Protein AF-A0AAP0D0X0-F1 (afdb_monomer_lite)

Sequence (583 aa):
MQNHDEIPVEPETESTAFNIDYEADDEWSNYKDSDVMQQQSAIFEQNAAKFPFVGDKESLSSLEAEYESGSPILLEKIKVYYNILCFMLILFFIEYCYSAFTSMQVLSEEYGAIRRTRGDGNCFFRSFMFSYLEHILQSQDQAEVERVKTNVEKCRKTLQDLGYADFTFEDFFSLFLEQLESVLQGNDASISHDELIIRSRDQSVSDYVVMFFRFVTSGEIRKRSEFFEPFILGLSNTTVEQFCKTSVEPMGEESDHVHITALCDALGVPIRVVYLDRSSCDKEGRVSVNHHDFVPTPSDGASAGTSETGSEPDPFIVLLYRPGHYDILYKKELPETTKSRRELAFIHHQRPAAKMVERFFSINSPNPHHDPIILLSGPPSSGKTSLLFQFAFNSVISHGGKSVVFICSRRKLDPKPPFLSKGVDPTSDVFDRIQMKYVEDEEGINKFFAAFHMHDTFPALVVIDDLGEFFDERNCQQRYHSPRGRELAMVRTLALCRNAINHANETGPCMLLLSDTHHGDTLRFLHIYKRWVNSIYTIKGDGIGSYILRCNSLETARTKAARYSVSLQYLVLEETYENEEQR

Organism: NCBI:txid3103831

Structure (mmCIF, N/CA/C/O backbone):
data_AF-A0AAP0D0X0-F1
#
_entry.id   AF-A0AAP0D0X0-F1
#
loop_
_atom_site.group_PDB
_atom_site.id
_atom_site.type_symbol
_atom_site.label_atom_id
_atom_site.label_alt_id
_atom_site.label_comp_id
_atom_site.label_asym_id
_atom_site.label_entity_id
_atom_site.label_seq_id
_atom_site.pdbx_PDB_ins_code
_atom_site.Cartn_x
_atom_site.Cartn_y
_atom_site.Cartn_z
_atom_site.occupancy
_atom_site.B_iso_or_equiv
_atom_site.auth_seq_id
_atom_site.auth_comp_id
_atom_site.auth_asym_id
_atom_site.auth_atom_id
_atom_site.pdbx_PDB_model_num
ATOM 1 N N . MET A 1 1 ? -39.452 -13.773 -70.632 1.00 33.69 1 MET A N 1
ATOM 2 C CA . MET A 1 1 ? -38.605 -14.633 -71.490 1.00 33.69 1 MET A CA 1
ATOM 3 C C . MET A 1 1 ? -37.171 -14.243 -71.181 1.00 33.69 1 MET A C 1
ATOM 5 O O . MET A 1 1 ? -36.861 -13.093 -71.431 1.00 33.69 1 MET A O 1
ATOM 9 N N . GLN A 1 2 ? -36.282 -15.013 -70.563 1.00 34.78 2 GLN A N 1
ATOM 10 C CA . GLN A 1 2 ? -36.169 -16.408 -70.101 1.00 34.78 2 GLN A CA 1
ATOM 11 C C . GLN A 1 2 ? -35.345 -16.318 -68.785 1.00 34.78 2 GLN A C 1
ATOM 13 O O . GLN A 1 2 ? -34.441 -15.492 -68.727 1.00 34.78 2 GLN A O 1
ATOM 18 N N . ASN A 1 3 ? -35.806 -16.862 -67.650 1.00 31.33 3 ASN A N 1
ATOM 19 C CA . ASN A 1 3 ? -35.587 -18.231 -67.127 1.00 31.33 3 ASN A CA 1
ATOM 20 C C . ASN A 1 3 ? -34.104 -18.507 -66.793 1.00 31.33 3 ASN A C 1
ATOM 22 O O . ASN A 1 3 ? -33.294 -18.545 -67.710 1.00 31.33 3 ASN A O 1
ATOM 26 N N . HIS A 1 4 ? -33.743 -18.530 -65.497 1.00 33.88 4 HIS A N 1
ATOM 27 C CA . HIS A 1 4 ? -33.559 -19.717 -64.610 1.00 33.88 4 HIS A CA 1
ATOM 28 C C . HIS A 1 4 ? -32.038 -20.024 -64.487 1.00 33.88 4 HIS A C 1
ATOM 30 O O . HIS A 1 4 ? -31.339 -19.895 -65.482 1.00 33.88 4 HIS A O 1
ATOM 36 N N . ASP A 1 5 ? -31.406 -20.239 -63.323 1.00 34.31 5 ASP A N 1
ATOM 37 C CA . ASP A 1 5 ? -31.710 -21.229 -62.279 1.00 34.31 5 ASP A CA 1
ATOM 38 C C . ASP A 1 5 ? -31.168 -20.905 -60.857 1.00 34.31 5 ASP A C 1
ATOM 40 O O . ASP A 1 5 ? -30.302 -20.058 -60.645 1.00 34.31 5 ASP A O 1
ATOM 44 N N . GLU A 1 6 ? -31.753 -21.662 -59.927 1.00 31.80 6 GLU A N 1
ATOM 45 C CA . GLU A 1 6 ? -31.791 -21.757 -58.455 1.00 31.80 6 GLU A CA 1
ATOM 46 C C . GLU A 1 6 ? -30.521 -22.316 -57.728 1.00 31.80 6 GLU A C 1
ATOM 48 O O . GLU A 1 6 ? -29.835 -23.155 -58.299 1.00 31.80 6 GLU A O 1
ATOM 53 N N . ILE A 1 7 ? -30.089 -21.788 -56.549 1.00 32.28 7 ILE A N 1
ATOM 54 C CA . ILE A 1 7 ? -30.293 -22.207 -55.104 1.00 32.28 7 ILE A CA 1
ATOM 55 C C . ILE A 1 7 ? -29.122 -23.113 -54.559 1.00 32.28 7 ILE A C 1
ATOM 57 O O . ILE A 1 7 ? -28.516 -23.791 -55.384 1.00 32.28 7 ILE A O 1
ATOM 61 N N . PRO A 1 8 ? -28.809 -23.310 -53.237 1.00 43.31 8 PRO A N 1
ATOM 62 C CA . PRO A 1 8 ? -28.651 -22.466 -52.012 1.00 43.31 8 PRO A CA 1
ATOM 63 C C . PRO A 1 8 ? -27.276 -22.669 -51.291 1.00 43.31 8 PRO A C 1
ATOM 65 O O . PRO A 1 8 ? -26.649 -23.702 -51.483 1.00 43.31 8 PRO A O 1
ATOM 68 N N . VAL A 1 9 ? -26.891 -21.828 -50.312 1.00 29.50 9 VAL A N 1
ATOM 69 C CA . VAL A 1 9 ? -26.285 -22.309 -49.035 1.00 29.50 9 VAL A CA 1
ATOM 70 C C . VAL A 1 9 ? -26.685 -21.357 -47.892 1.00 29.50 9 VAL A C 1
ATOM 72 O O . VAL A 1 9 ? -26.603 -20.141 -48.038 1.00 29.50 9 VAL A O 1
ATOM 75 N N . GLU A 1 10 ? -27.170 -21.937 -46.795 1.00 29.12 10 GLU A N 1
ATOM 76 C CA . GLU A 1 10 ? -27.648 -21.312 -45.548 1.00 29.12 10 GLU A CA 1
ATOM 77 C C . GLU A 1 10 ? -26.490 -21.100 -44.523 1.00 29.12 10 GLU A C 1
ATOM 79 O O . GLU A 1 10 ? -25.342 -21.382 -44.860 1.00 29.12 10 GLU A O 1
ATOM 84 N N . PRO A 1 11 ? -26.718 -20.528 -43.321 1.00 41.69 11 PRO A N 1
ATOM 85 C CA . PRO A 1 11 ? -25.936 -19.426 -42.762 1.00 41.69 11 PRO A CA 1
ATOM 86 C C . PRO A 1 11 ? -24.808 -19.865 -41.812 1.00 41.69 11 PRO A C 1
ATOM 88 O O . PRO A 1 11 ? -24.912 -20.887 -41.140 1.00 41.69 11 PRO A O 1
ATOM 91 N N . GLU A 1 12 ? -23.793 -19.015 -41.644 1.00 30.00 12 GLU A N 1
ATOM 92 C CA . GLU A 1 12 ? -22.949 -19.040 -40.445 1.00 30.00 12 GLU A CA 1
ATOM 93 C C . GLU A 1 12 ? -23.101 -17.726 -39.677 1.00 30.00 12 GLU A C 1
ATOM 95 O O . GLU A 1 12 ? -22.837 -16.626 -40.166 1.00 30.00 12 GLU A O 1
ATOM 100 N N . THR A 1 13 ? -23.625 -17.881 -38.469 1.00 35.38 13 THR A N 1
ATOM 101 C CA . THR A 1 13 ? -23.787 -16.884 -37.422 1.00 35.38 13 THR A CA 1
ATOM 102 C C . THR A 1 13 ? -22.478 -16.631 -36.672 1.00 35.38 13 THR A C 1
ATOM 104 O O . THR A 1 13 ? -21.680 -17.541 -36.486 1.00 35.38 13 THR A O 1
ATOM 107 N N . GLU A 1 14 ? -22.386 -15.404 -36.145 1.00 31.16 14 GLU A N 1
ATOM 108 C CA . GLU A 1 14 ? -21.549 -14.924 -35.030 1.00 31.16 14 GLU A CA 1
ATOM 109 C C . GLU A 1 14 ? -20.107 -14.458 -35.308 1.00 31.16 14 GLU A C 1
ATOM 111 O O . GLU A 1 14 ? -19.138 -15.205 -35.300 1.00 31.16 14 GLU A O 1
ATOM 116 N N . SER A 1 15 ? -19.942 -13.132 -35.338 1.00 29.97 15 SER A N 1
ATOM 117 C CA . SER A 1 15 ? -19.404 -12.433 -34.158 1.00 29.97 15 SER A CA 1
ATOM 118 C C . SER A 1 15 ? -19.798 -10.949 -34.196 1.00 29.97 15 SER A C 1
ATOM 120 O O . SER A 1 15 ? -19.317 -10.165 -35.010 1.00 29.97 15 SER A O 1
ATOM 122 N N . THR A 1 16 ? -20.721 -10.545 -33.322 1.00 30.25 16 THR A N 1
ATOM 123 C CA . THR A 1 16 ? -21.027 -9.131 -33.071 1.00 30.25 16 THR A CA 1
ATOM 124 C C . THR A 1 16 ? -19.897 -8.521 -32.248 1.00 30.25 16 THR A C 1
ATOM 126 O O . THR A 1 16 ? -19.966 -8.458 -31.021 1.00 30.25 16 THR A O 1
ATOM 129 N N . ALA A 1 17 ? -18.842 -8.075 -32.924 1.00 29.89 17 ALA A N 1
ATOM 130 C CA . ALA A 1 17 ? -17.996 -7.025 -32.385 1.00 29.89 17 ALA A CA 1
ATOM 131 C C . ALA A 1 17 ? -18.841 -5.742 -32.341 1.00 29.89 17 ALA A C 1
ATOM 133 O O . ALA A 1 17 ? -19.269 -5.236 -33.379 1.00 29.89 17 ALA A O 1
ATOM 134 N N . PHE A 1 18 ? -19.129 -5.244 -31.137 1.00 29.91 18 PHE A N 1
ATOM 135 C CA . PHE A 1 18 ? -19.661 -3.897 -30.954 1.00 29.91 18 PHE A CA 1
ATOM 136 C C . PHE A 1 18 ? -18.585 -2.900 -31.405 1.00 29.91 18 PHE A C 1
ATOM 138 O O . PHE A 1 18 ? -17.700 -2.536 -30.634 1.00 29.91 18 PHE A O 1
ATOM 145 N N . ASN A 1 19 ? -18.651 -2.484 -32.670 1.00 30.23 19 ASN A N 1
ATOM 146 C CA . ASN A 1 19 ? -18.040 -1.242 -33.122 1.00 30.23 19 ASN A CA 1
ATOM 147 C C . ASN A 1 19 ? -18.837 -0.099 -32.493 1.00 30.23 19 ASN A C 1
ATOM 149 O O . ASN A 1 19 ? -19.972 0.159 -32.890 1.00 30.23 19 ASN A O 1
ATOM 153 N N . ILE A 1 20 ? -18.256 0.559 -31.495 1.00 35.88 20 ILE A N 1
ATOM 154 C CA . ILE A 1 20 ? -18.660 1.915 -31.138 1.00 35.88 20 ILE A CA 1
ATOM 155 C C . ILE A 1 20 ? -17.700 2.826 -31.897 1.00 35.88 20 ILE A C 1
ATOM 157 O O . ILE A 1 20 ? -16.566 3.034 -31.468 1.00 35.88 20 ILE A O 1
ATOM 161 N N . ASP A 1 21 ? -18.145 3.307 -33.056 1.00 34.47 21 ASP A N 1
ATOM 162 C CA . ASP A 1 21 ? -17.524 4.447 -33.722 1.00 34.47 21 ASP A CA 1
ATOM 163 C C . ASP A 1 21 ? -17.694 5.663 -32.799 1.00 34.47 21 ASP A C 1
ATOM 165 O O . ASP A 1 21 ? -18.786 6.211 -32.661 1.00 34.47 21 ASP A O 1
ATOM 169 N N . TYR A 1 22 ? -16.620 6.051 -32.111 1.00 34.41 22 TYR A N 1
ATOM 170 C CA . TYR A 1 22 ? -16.535 7.344 -31.435 1.00 34.41 22 TYR A CA 1
ATOM 171 C C . TYR A 1 22 ? -16.081 8.384 -32.465 1.00 34.41 22 TYR A C 1
ATOM 173 O O . TYR A 1 22 ? -14.884 8.576 -32.684 1.00 34.41 22 TYR A O 1
ATOM 181 N N . GLU A 1 23 ? -17.039 9.057 -33.102 1.00 40.78 23 GLU A N 1
ATOM 182 C CA . GLU A 1 23 ? -16.789 10.370 -33.696 1.00 40.78 23 GLU A CA 1
ATOM 183 C C . GLU A 1 23 ? -16.626 11.372 -32.546 1.00 40.78 23 GLU A C 1
ATOM 185 O O . GLU A 1 23 ? -17.545 11.610 -31.763 1.00 40.78 23 GLU A O 1
ATOM 190 N N . ALA A 1 24 ? -15.417 11.911 -32.391 1.00 38.94 24 ALA A N 1
ATOM 191 C CA . ALA A 1 24 ? -15.160 13.004 -31.467 1.00 38.94 24 ALA A CA 1
ATOM 192 C C . ALA A 1 24 ? -15.744 14.294 -32.062 1.00 38.94 24 ALA A C 1
ATOM 194 O O . ALA A 1 24 ? -15.072 14.991 -32.821 1.00 38.94 24 ALA A O 1
ATOM 195 N N . ASP A 1 25 ? -17.002 14.589 -31.734 1.00 40.53 25 ASP A N 1
ATOM 196 C CA . ASP A 1 25 ? -17.572 15.919 -31.936 1.00 40.53 25 ASP A CA 1
ATOM 197 C C . ASP A 1 25 ? -16.951 16.881 -30.907 1.00 40.53 25 ASP A C 1
ATOM 199 O O . ASP A 1 25 ? -17.205 16.807 -29.702 1.00 40.53 25 ASP A O 1
ATOM 203 N N . ASP A 1 26 ? -16.098 17.778 -31.403 1.00 45.91 26 ASP A N 1
ATOM 204 C CA . ASP A 1 26 ? -15.380 18.841 -30.683 1.00 45.91 26 ASP A CA 1
ATOM 205 C C . ASP A 1 26 ? -16.327 19.971 -30.200 1.00 45.91 26 ASP A C 1
ATOM 207 O O . ASP A 1 26 ? -16.094 21.158 -30.435 1.00 45.91 26 ASP A O 1
ATOM 211 N N . GLU A 1 27 ? -17.417 19.637 -29.501 1.00 46.19 27 GLU A N 1
ATOM 212 C CA . GLU A 1 27 ? -18.361 20.622 -28.954 1.00 46.19 27 GLU A CA 1
ATOM 213 C C . GLU A 1 27 ? -18.598 20.400 -27.448 1.00 46.19 27 GLU A C 1
ATOM 215 O O . GLU A 1 27 ? -19.592 19.836 -26.993 1.00 46.19 27 GLU A O 1
ATOM 220 N N . TRP A 1 28 ? -17.654 20.885 -26.634 1.00 54.62 28 TRP A N 1
ATOM 221 C CA . TRP A 1 28 ? -17.669 20.803 -25.162 1.00 54.62 28 TRP A CA 1
ATOM 222 C C . TRP A 1 28 ? -18.887 21.483 -24.496 1.00 54.62 28 TRP A C 1
ATOM 224 O O . TRP A 1 28 ? -19.082 21.350 -23.292 1.00 54.62 28 TRP A O 1
ATOM 234 N N . SER A 1 29 ? -19.721 22.206 -25.252 1.00 56.81 29 SER A N 1
ATOM 235 C CA . SER A 1 29 ? -20.920 22.905 -24.768 1.00 56.81 29 SER A CA 1
ATOM 236 C C . SER A 1 29 ? -22.176 22.034 -24.630 1.00 56.81 29 SER A C 1
ATOM 238 O O . SER A 1 29 ? -23.187 22.535 -24.138 1.00 56.81 29 SER A O 1
ATOM 240 N N . ASN A 1 30 ? -22.140 20.762 -25.048 1.00 59.44 30 ASN A N 1
ATOM 241 C CA . ASN A 1 30 ? -23.315 19.875 -25.034 1.00 59.44 30 ASN A CA 1
ATOM 242 C C . ASN A 1 30 ? -23.406 18.928 -23.824 1.00 59.44 30 ASN A C 1
ATOM 244 O O . ASN A 1 30 ? -24.431 18.268 -23.668 1.00 59.44 30 ASN A O 1
ATOM 248 N N . TYR A 1 31 ? -22.397 18.882 -22.949 1.00 58.28 31 TYR A N 1
ATOM 249 C CA . TYR A 1 31 ? -22.438 18.070 -21.728 1.00 58.28 31 TYR A CA 1
ATOM 250 C C . TYR A 1 31 ? -23.110 18.847 -20.594 1.00 58.28 31 TYR A C 1
ATOM 252 O O . TYR A 1 31 ? -22.626 19.906 -20.190 1.00 58.28 31 TYR A O 1
ATOM 260 N N . LYS A 1 32 ? -24.234 18.344 -20.076 1.00 79.06 32 LYS A N 1
ATOM 261 C CA . LYS A 1 32 ? -24.899 18.926 -18.904 1.00 79.06 32 LYS A CA 1
ATOM 262 C C . LYS A 1 32 ? -24.389 18.265 -17.630 1.00 79.06 32 LYS A C 1
ATOM 264 O O . LYS A 1 32 ? -24.068 17.079 -17.628 1.00 79.06 32 LYS A O 1
ATOM 269 N N . ASP A 1 33 ? -24.450 18.986 -16.512 1.00 77.75 33 ASP A N 1
ATOM 270 C CA . ASP A 1 33 ? -24.163 18.418 -15.185 1.00 77.75 33 ASP A CA 1
ATOM 271 C C . ASP A 1 33 ? -25.015 17.169 -14.902 1.00 77.75 33 ASP A C 1
ATOM 273 O O . ASP A 1 33 ? -24.551 16.233 -14.258 1.00 77.75 33 ASP A O 1
ATOM 277 N N . SER A 1 34 ? -26.241 17.097 -15.442 1.00 77.75 34 SER A N 1
ATOM 278 C CA . SER A 1 34 ? -27.093 15.904 -15.346 1.00 77.75 34 SER A CA 1
ATOM 279 C C . SER A 1 34 ? -26.461 14.661 -15.967 1.00 77.75 34 SER A C 1
ATOM 281 O O . SER A 1 34 ? -26.651 13.565 -15.448 1.00 77.75 34 SER A O 1
ATOM 283 N N . ASP A 1 35 ? -25.717 14.829 -17.057 1.00 80.50 35 ASP A N 1
ATOM 284 C CA . ASP A 1 35 ? -25.109 13.728 -17.800 1.00 80.50 35 ASP A CA 1
ATOM 285 C C . ASP A 1 35 ? -23.877 13.212 -17.040 1.00 80.50 35 ASP A C 1
ATOM 287 O O . ASP A 1 35 ? -23.690 12.004 -16.901 1.00 80.50 35 ASP A O 1
ATOM 291 N N . VAL A 1 36 ? -23.106 14.124 -16.432 1.00 79.56 36 VAL A N 1
ATOM 292 C CA . VAL A 1 36 ? -21.988 13.788 -15.532 1.00 79.56 36 VAL A CA 1
ATOM 293 C C . VAL A 1 36 ? -22.489 13.058 -14.284 1.00 79.56 36 VAL A C 1
ATOM 295 O O . VAL A 1 36 ? -21.940 12.022 -13.913 1.00 79.56 36 VAL A O 1
ATOM 298 N N . MET A 1 37 ? -23.572 13.539 -13.666 1.00 78.44 37 MET A N 1
ATOM 299 C CA . MET A 1 37 ? -24.168 12.902 -12.484 1.00 78.44 37 MET A CA 1
ATOM 300 C C . MET A 1 37 ? -24.727 11.509 -12.801 1.00 78.44 37 MET A C 1
ATOM 302 O O . MET A 1 37 ? -24.580 10.584 -11.998 1.00 78.44 37 MET A O 1
ATOM 306 N N . GLN A 1 38 ? -25.332 11.329 -13.981 1.00 75.94 38 GLN A N 1
ATOM 307 C CA . GLN A 1 38 ? -25.782 10.015 -14.450 1.00 75.94 38 GLN A CA 1
ATOM 308 C C . GLN A 1 38 ? -24.606 9.068 -14.683 1.00 75.94 38 GLN A C 1
ATOM 310 O O . GLN A 1 38 ? -24.658 7.918 -14.249 1.00 75.94 38 GLN A O 1
ATOM 315 N N . GLN A 1 39 ? -23.529 9.547 -15.307 1.00 77.81 39 GLN A N 1
ATOM 316 C CA . GLN A 1 39 ? -22.321 8.753 -15.508 1.00 77.81 39 GLN A CA 1
ATOM 317 C C . GLN A 1 39 ? -21.687 8.342 -14.172 1.00 77.81 39 GLN A C 1
ATOM 319 O O . GLN A 1 39 ? -21.345 7.175 -13.988 1.00 77.81 39 GLN A O 1
ATOM 324 N N . GLN A 1 40 ? -21.565 9.271 -13.223 1.00 74.50 40 GLN A N 1
ATOM 325 C CA . GLN A 1 40 ? -21.024 8.996 -11.894 1.00 74.50 40 GLN A CA 1
ATOM 326 C C . GLN A 1 40 ? -21.884 7.972 -11.138 1.00 74.50 40 GLN A C 1
ATOM 328 O O . GLN A 1 40 ? -21.351 7.012 -10.580 1.00 74.50 40 GLN A O 1
ATOM 333 N N . SER A 1 41 ? -23.212 8.117 -11.193 1.00 75.94 41 SER A N 1
ATOM 334 C CA . SER A 1 41 ? -24.151 7.156 -10.599 1.00 75.94 41 SER A CA 1
ATOM 335 C C . SER A 1 41 ? -24.006 5.767 -11.227 1.00 75.94 41 SER A C 1
ATOM 337 O O . SER A 1 41 ? -23.896 4.780 -10.506 1.00 75.94 41 SER A O 1
ATOM 339 N N . ALA A 1 42 ? -23.900 5.685 -12.558 1.00 75.69 42 ALA A N 1
ATOM 340 C CA . ALA A 1 42 ? -23.712 4.421 -13.267 1.00 75.69 42 ALA A CA 1
ATOM 341 C C . ALA A 1 42 ? -22.389 3.723 -12.895 1.00 75.69 42 ALA A C 1
ATOM 343 O O . ALA A 1 42 ? -22.361 2.505 -12.710 1.00 75.69 42 ALA A O 1
ATOM 344 N N . ILE A 1 43 ? -21.295 4.481 -12.733 1.00 75.81 43 ILE A N 1
ATOM 345 C CA . ILE A 1 43 ? -20.003 3.944 -12.273 1.00 75.81 43 ILE A CA 1
ATOM 346 C C . ILE A 1 43 ? -20.127 3.405 -10.843 1.00 75.81 43 ILE A C 1
ATOM 348 O O . ILE A 1 43 ? -19.644 2.306 -10.551 1.00 75.81 43 ILE A O 1
ATOM 352 N N . PHE A 1 44 ? -20.790 4.146 -9.951 1.00 73.44 44 PHE A N 1
ATOM 353 C CA . PHE A 1 44 ? -20.998 3.703 -8.575 1.00 73.44 44 PHE A CA 1
ATOM 354 C C . PHE A 1 44 ? -21.882 2.463 -8.486 1.00 73.44 44 PHE A C 1
ATOM 356 O O . PHE A 1 44 ? -21.527 1.541 -7.758 1.00 73.44 44 PHE A O 1
ATOM 363 N N . GLU A 1 45 ? -22.967 2.383 -9.255 1.00 74.44 45 GLU A N 1
ATOM 364 C CA . GLU A 1 45 ? -23.825 1.195 -9.319 1.00 74.44 45 GLU A CA 1
ATOM 365 C C . GLU A 1 45 ? -23.064 -0.025 -9.849 1.00 74.44 45 GLU A C 1
ATOM 367 O O . GLU A 1 45 ? -23.138 -1.110 -9.266 1.00 74.44 45 GLU A O 1
ATOM 372 N N . GLN A 1 46 ? -22.258 0.149 -10.901 1.00 73.69 46 GLN A N 1
ATOM 373 C CA . GLN A 1 46 ? -21.430 -0.928 -11.441 1.00 73.69 46 GLN A CA 1
ATOM 374 C C . GLN A 1 46 ? -20.389 -1.415 -10.421 1.00 73.69 46 GLN A C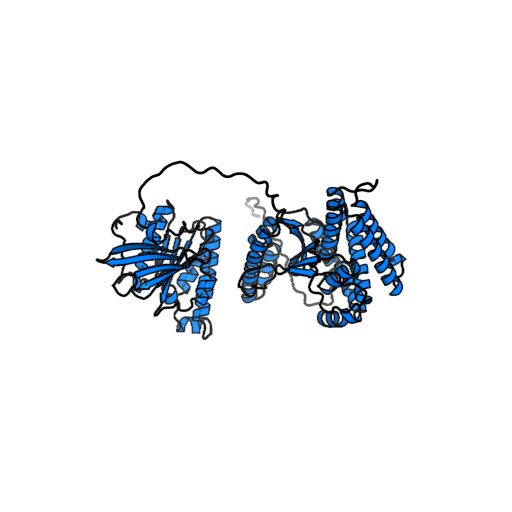 1
ATOM 376 O O . GLN A 1 46 ? -20.153 -2.621 -10.303 1.00 73.69 46 GLN A O 1
ATOM 381 N N . ASN A 1 47 ? -19.770 -0.502 -9.669 1.00 68.81 47 ASN A N 1
ATOM 382 C CA . ASN A 1 47 ? -18.836 -0.850 -8.600 1.00 68.81 47 ASN A CA 1
ATOM 383 C C . ASN A 1 47 ? -19.547 -1.501 -7.407 1.00 68.81 47 ASN A C 1
ATOM 385 O O . ASN A 1 47 ? -19.038 -2.476 -6.854 1.00 68.81 47 ASN A O 1
ATOM 389 N N . ALA A 1 48 ? -20.733 -1.014 -7.040 1.00 73.50 48 ALA A N 1
ATOM 390 C CA . ALA A 1 48 ? -21.545 -1.564 -5.963 1.00 73.50 48 ALA A CA 1
ATOM 391 C C . ALA A 1 48 ? -22.033 -2.985 -6.265 1.00 73.50 48 ALA A C 1
ATOM 393 O O . ALA A 1 48 ? -22.091 -3.809 -5.353 1.00 73.50 48 ALA A O 1
ATOM 394 N N . ALA A 1 49 ? -22.306 -3.290 -7.538 1.00 73.44 49 ALA A N 1
ATOM 395 C CA . ALA A 1 49 ? -22.642 -4.634 -7.998 1.00 73.44 49 ALA A CA 1
ATOM 396 C C . ALA A 1 49 ? -21.454 -5.610 -7.926 1.00 73.44 49 ALA A C 1
ATOM 398 O O . ALA A 1 49 ? -21.656 -6.813 -7.780 1.00 73.44 49 ALA A O 1
ATOM 399 N N . LYS A 1 50 ? -20.217 -5.107 -8.038 1.00 75.69 50 LYS A N 1
ATOM 400 C CA . LYS A 1 50 ? -18.996 -5.928 -8.017 1.00 75.69 50 LYS A CA 1
ATOM 401 C C . LYS A 1 50 ? -18.450 -6.152 -6.610 1.00 75.69 50 LYS A C 1
ATOM 403 O O . LYS A 1 50 ? -17.961 -7.239 -6.321 1.00 75.69 50 LYS A O 1
ATOM 408 N N . PHE A 1 51 ? -18.514 -5.138 -5.749 1.00 82.94 51 PHE A N 1
ATOM 409 C CA . PHE A 1 51 ? -17.870 -5.163 -4.438 1.00 82.94 51 PHE A CA 1
ATOM 410 C C . PHE A 1 51 ? -18.825 -4.669 -3.352 1.00 82.94 51 PHE A C 1
ATOM 412 O O . PHE A 1 51 ? -19.388 -3.584 -3.510 1.00 82.94 51 PHE A O 1
ATOM 419 N N . PRO A 1 52 ? -18.999 -5.386 -2.227 1.00 90.25 52 PRO A N 1
ATOM 420 C CA . PRO A 1 52 ? -19.735 -4.865 -1.077 1.00 90.25 52 PRO A CA 1
ATOM 421 C C . PRO A 1 52 ? -18.995 -3.670 -0.461 1.00 90.25 52 PRO A C 1
ATOM 423 O O . PRO A 1 52 ? -17.803 -3.479 -0.697 1.00 90.25 52 PRO A O 1
ATOM 426 N N . PHE A 1 53 ? -19.680 -2.877 0.363 1.00 90.19 53 PHE A N 1
ATOM 427 C CA . PHE A 1 53 ? -19.030 -1.809 1.123 1.00 90.19 53 PHE A CA 1
ATOM 428 C C . PHE A 1 53 ? -17.864 -2.358 1.959 1.00 90.19 53 PHE A C 1
ATOM 430 O O . PHE A 1 53 ? -16.738 -1.884 1.844 1.00 90.19 53 PHE A O 1
ATOM 437 N N . VAL A 1 54 ? -18.079 -3.404 2.747 1.00 93.56 54 VAL A N 1
ATOM 438 C CA . VAL A 1 54 ? -17.005 -4.066 3.496 1.00 93.56 54 VAL A CA 1
ATOM 439 C C . VAL A 1 54 ? -16.867 -5.503 3.006 1.00 93.56 54 VAL A C 1
ATOM 441 O O . VAL A 1 54 ? -17.836 -6.259 3.033 1.00 93.56 54 VAL A O 1
ATOM 444 N N . GLY A 1 55 ? -15.682 -5.880 2.528 1.00 91.62 55 GLY A N 1
ATOM 445 C CA . GLY A 1 55 ? -15.370 -7.223 2.038 1.00 91.62 55 GLY A CA 1
ATOM 446 C C . GLY A 1 55 ? -15.334 -8.273 3.147 1.00 91.62 55 GLY A C 1
ATOM 447 O O . GLY A 1 55 ? -15.449 -7.959 4.335 1.00 91.62 55 GLY A O 1
ATOM 448 N N . ASP A 1 56 ? -15.197 -9.536 2.761 1.00 91.31 56 ASP A N 1
ATOM 449 C CA . ASP A 1 56 ? -14.881 -10.601 3.713 1.00 91.31 56 ASP A CA 1
ATOM 450 C C . ASP A 1 56 ? -13.404 -10.519 4.126 1.00 91.31 56 ASP A C 1
ATOM 452 O O . ASP A 1 56 ? -12.603 -9.818 3.503 1.00 91.31 56 ASP A O 1
ATOM 456 N N . LYS A 1 57 ? -13.044 -11.190 5.224 1.00 90.19 57 LYS A N 1
ATOM 457 C CA . LYS A 1 57 ? -11.649 -11.271 5.659 1.00 90.19 57 LYS A CA 1
ATOM 458 C C . LYS A 1 57 ? -10.916 -12.236 4.733 1.00 90.19 57 LYS A C 1
ATOM 460 O O . LYS A 1 57 ? -11.205 -13.430 4.720 1.00 90.19 57 LYS A O 1
ATOM 465 N N . GLU A 1 58 ? -9.971 -11.713 3.972 1.00 87.38 58 GLU A N 1
ATOM 466 C CA . GLU A 1 58 ? -9.171 -12.457 3.009 1.00 87.38 58 GLU A CA 1
ATOM 467 C C . GLU A 1 58 ? -7.763 -12.683 3.563 1.00 87.38 58 GLU A C 1
ATOM 469 O O . GLU A 1 58 ? -7.233 -11.872 4.325 1.00 87.38 58 GLU A O 1
ATOM 474 N N . SER A 1 59 ? -7.129 -13.792 3.181 1.00 84.31 59 SER A N 1
ATOM 475 C CA . SER A 1 59 ? -5.698 -13.958 3.442 1.00 84.31 59 SER A CA 1
ATOM 476 C C . SER A 1 59 ? -4.917 -12.907 2.662 1.00 84.31 59 SER A C 1
ATOM 478 O O . SER A 1 59 ? -5.297 -12.565 1.545 1.00 84.31 59 SER A O 1
ATOM 480 N N . LEU A 1 60 ? -3.799 -12.432 3.216 1.00 80.12 60 LEU A N 1
ATOM 481 C CA . LEU A 1 60 ? -2.961 -11.456 2.522 1.00 80.12 60 LEU A CA 1
ATOM 482 C C . LEU A 1 60 ? -2.462 -11.968 1.152 1.00 80.12 60 LEU A C 1
ATOM 484 O O . LEU A 1 60 ? -2.229 -11.159 0.262 1.00 80.12 60 LEU A O 1
ATOM 488 N N . SER A 1 61 ? -2.416 -13.291 0.937 1.00 73.44 61 SER A N 1
ATOM 489 C CA . SER A 1 61 ? -2.117 -13.913 -0.363 1.00 73.44 61 SER A CA 1
ATOM 490 C C . SER A 1 61 ? -3.088 -13.530 -1.489 1.00 73.44 61 SER A C 1
ATOM 492 O O . SER A 1 61 ? -2.710 -13.569 -2.658 1.00 73.44 61 SER A O 1
ATOM 494 N N . SER A 1 62 ? -4.328 -13.117 -1.181 1.00 74.38 62 SER A N 1
ATOM 495 C CA . SER A 1 62 ? -5.260 -12.609 -2.201 1.00 74.38 62 SER A CA 1
ATOM 496 C C . SER A 1 62 ? -4.807 -11.263 -2.771 1.00 74.38 62 SER A C 1
ATOM 498 O O . SER A 1 62 ? -5.038 -10.977 -3.946 1.00 74.38 62 SER A O 1
ATOM 500 N N . LEU A 1 63 ? -4.151 -10.440 -1.948 1.00 73.31 63 LEU A N 1
ATOM 501 C CA . LEU A 1 63 ? -3.526 -9.197 -2.381 1.00 73.31 63 LEU A CA 1
ATOM 502 C C . LEU A 1 63 ? -2.302 -9.507 -3.247 1.00 73.31 63 LEU A C 1
ATOM 504 O O . LEU A 1 63 ? -2.134 -8.882 -4.288 1.00 73.31 63 LEU A O 1
ATOM 508 N N . GLU A 1 64 ? -1.513 -10.522 -2.878 1.00 66.00 64 GLU A N 1
ATOM 509 C CA . GLU A 1 64 ? -0.376 -10.985 -3.685 1.00 66.00 64 GLU A CA 1
ATOM 510 C C . GLU A 1 64 ? -0.810 -11.408 -5.086 1.00 66.00 64 GLU A C 1
ATOM 512 O O . GLU A 1 64 ? -0.293 -10.888 -6.075 1.00 66.00 64 GLU A O 1
ATOM 517 N N . ALA A 1 65 ? -1.857 -12.228 -5.173 1.00 67.06 65 ALA A N 1
ATOM 518 C CA . ALA A 1 65 ? -2.433 -12.654 -6.442 1.00 67.06 65 ALA A CA 1
ATOM 519 C C . ALA A 1 65 ? -2.962 -11.482 -7.299 1.00 67.06 65 ALA A C 1
ATOM 521 O O . ALA A 1 65 ? -2.881 -11.537 -8.527 1.00 67.06 65 ALA A O 1
ATOM 522 N N . GLU A 1 66 ? -3.491 -10.407 -6.696 1.00 69.81 66 GLU A N 1
ATOM 523 C CA . GLU A 1 66 ? -3.943 -9.208 -7.428 1.00 69.81 66 GLU A CA 1
ATOM 524 C C . GLU A 1 66 ? -2.775 -8.473 -8.104 1.00 69.81 66 GLU A C 1
ATOM 526 O O . GLU A 1 66 ? -2.898 -8.026 -9.249 1.00 69.81 66 GLU A O 1
ATOM 531 N N . TYR A 1 67 ? -1.637 -8.358 -7.416 1.00 63.53 67 TYR A N 1
ATOM 532 C CA . TYR A 1 67 ? -0.439 -7.728 -7.974 1.00 63.53 67 TYR A CA 1
ATOM 533 C C . TYR A 1 67 ? 0.301 -8.651 -8.954 1.00 63.53 67 TYR A C 1
ATOM 535 O O . TYR A 1 67 ? 0.840 -8.153 -9.943 1.00 63.53 67 TYR A O 1
ATOM 543 N N . GLU A 1 68 ? 0.280 -9.971 -8.735 1.00 57.06 68 GLU A N 1
ATOM 544 C CA . GLU A 1 68 ? 0.857 -10.975 -9.644 1.00 57.06 68 GLU A CA 1
ATOM 545 C C . GLU A 1 68 ? 0.078 -11.099 -10.961 1.00 57.06 68 GLU A C 1
ATOM 547 O O . GLU A 1 68 ? 0.677 -11.160 -12.033 1.00 57.06 68 GLU A O 1
ATOM 552 N N . SER A 1 69 ? -1.258 -11.095 -10.906 1.00 53.00 69 SER A N 1
ATOM 553 C CA . SER A 1 69 ? -2.110 -11.197 -12.104 1.00 53.00 69 SER A CA 1
ATOM 554 C C . SER A 1 69 ? -2.227 -9.888 -12.894 1.00 53.00 69 SER A C 1
ATOM 556 O O . SER A 1 69 ? -2.648 -9.909 -14.052 1.00 53.00 69 SER A O 1
ATOM 558 N N . GLY A 1 70 ? -1.825 -8.762 -12.293 1.00 52.91 70 GLY A N 1
ATOM 559 C CA . GLY A 1 70 ? -2.066 -7.419 -12.806 1.00 52.91 70 GLY A CA 1
ATOM 560 C C . GLY A 1 70 ? -3.558 -7.079 -12.757 1.00 52.91 70 GLY A C 1
ATOM 561 O O . GLY A 1 70 ? -4.390 -7.776 -13.330 1.00 52.91 70 GLY A O 1
ATOM 562 N N . SER A 1 71 ? -3.927 -5.982 -12.089 1.00 46.78 71 SER A N 1
ATOM 563 C CA . SER A 1 71 ? -5.338 -5.581 -11.973 1.00 46.78 71 SER A CA 1
ATOM 564 C C . SER A 1 71 ? -6.058 -5.603 -13.345 1.00 46.78 71 SER A C 1
ATOM 566 O O . SER A 1 71 ? -5.522 -5.123 -14.345 1.00 46.78 71 SER A O 1
ATOM 568 N N . PRO A 1 72 ? -7.300 -6.091 -13.457 1.00 44.53 72 PRO A N 1
ATOM 569 C CA . PRO A 1 72 ? -8.062 -5.972 -14.702 1.00 44.53 72 PRO A CA 1
ATOM 570 C C . PRO A 1 72 ? -8.222 -4.505 -15.156 1.00 44.53 72 PRO A C 1
ATOM 572 O O . PRO A 1 72 ? -8.238 -4.219 -16.352 1.00 44.53 72 PRO A O 1
ATOM 575 N N . ILE A 1 73 ? -8.210 -3.560 -14.205 1.00 41.91 73 ILE A N 1
ATOM 576 C CA . ILE A 1 73 ? -8.159 -2.109 -14.454 1.00 41.91 73 ILE A CA 1
ATOM 577 C C . ILE A 1 73 ? -6.803 -1.697 -15.055 1.00 41.91 73 ILE A C 1
ATOM 579 O O . ILE A 1 73 ? -6.742 -0.777 -15.867 1.00 41.91 73 ILE A O 1
ATOM 583 N N . LEU A 1 74 ? -5.712 -2.381 -14.692 1.00 38.91 74 LEU A N 1
ATOM 584 C CA . LEU A 1 74 ? -4.383 -2.226 -15.291 1.00 38.91 74 LEU A CA 1
ATOM 585 C C . LEU A 1 74 ? -4.398 -2.675 -16.755 1.00 38.91 74 LEU A C 1
ATOM 587 O O . LEU A 1 74 ? -3.918 -1.929 -17.596 1.00 38.91 74 LEU A O 1
ATOM 591 N N . LEU A 1 75 ? -4.996 -3.821 -17.093 1.00 42.12 75 LEU A N 1
ATOM 592 C CA . LEU A 1 75 ? -5.110 -4.269 -18.490 1.00 42.12 75 LEU A CA 1
ATOM 593 C C . LEU A 1 75 ? -5.959 -3.312 -19.344 1.00 42.12 75 LEU A C 1
ATOM 595 O O . LEU A 1 75 ? -5.599 -3.034 -20.489 1.00 42.12 75 LEU A O 1
ATOM 599 N N . GLU A 1 76 ? -7.047 -2.767 -18.795 1.00 42.28 76 GLU A N 1
ATOM 600 C CA . GLU A 1 76 ? -7.861 -1.756 -19.485 1.00 42.28 76 GLU A CA 1
ATOM 601 C C . GLU A 1 76 ? -7.150 -0.406 -19.618 1.00 42.28 76 GLU A C 1
ATOM 603 O O . GLU A 1 76 ? -7.100 0.149 -20.717 1.00 42.28 76 GLU A O 1
ATOM 608 N N . LYS A 1 77 ? -6.522 0.107 -18.552 1.00 36.47 77 LYS A N 1
ATOM 609 C CA . LYS A 1 77 ? -5.734 1.346 -18.628 1.00 36.47 77 LYS A CA 1
ATOM 610 C C . LYS A 1 77 ? -4.539 1.179 -19.567 1.00 36.47 77 LYS A C 1
ATOM 612 O O . LYS A 1 77 ? -4.290 2.068 -20.369 1.00 36.47 77 LYS A O 1
ATOM 617 N N . ILE A 1 78 ? -3.849 0.037 -19.560 1.00 40.94 78 ILE A N 1
ATOM 618 C CA . ILE A 1 78 ? -2.759 -0.274 -20.501 1.00 40.94 78 ILE A CA 1
ATOM 619 C C . ILE A 1 78 ? -3.263 -0.259 -21.951 1.00 40.94 78 ILE A C 1
ATOM 621 O O . ILE A 1 78 ? -2.566 0.276 -22.810 1.00 40.94 78 ILE A O 1
ATOM 625 N N . LYS A 1 79 ? -4.472 -0.769 -22.235 1.00 41.12 79 LYS A N 1
ATOM 626 C CA . LYS A 1 79 ? -5.092 -0.679 -23.573 1.00 41.12 79 LYS A CA 1
ATOM 627 C C . LYS A 1 79 ? -5.387 0.765 -23.990 1.00 41.12 79 LYS A C 1
ATOM 629 O O . LYS A 1 79 ? -5.128 1.120 -25.137 1.00 41.12 79 LYS A O 1
ATOM 634 N N . VAL A 1 80 ? -5.876 1.603 -23.073 1.00 41.06 80 VAL A N 1
ATOM 635 C CA . VAL A 1 80 ? -6.153 3.030 -23.333 1.00 41.06 80 VAL A CA 1
ATOM 636 C C . VAL A 1 80 ? -4.852 3.827 -23.526 1.00 41.06 80 VAL A C 1
ATOM 638 O O . VAL A 1 80 ? -4.728 4.592 -24.481 1.00 41.06 80 VAL A O 1
ATOM 641 N N . TYR A 1 81 ? -3.837 3.592 -22.690 1.00 37.62 81 TYR A N 1
ATOM 642 C CA . TYR A 1 81 ? -2.521 4.238 -22.783 1.00 37.62 81 TYR A CA 1
ATOM 643 C C . TYR A 1 81 ? -1.669 3.738 -23.962 1.00 37.62 81 TYR A C 1
ATOM 645 O O . TYR A 1 81 ? -0.752 4.441 -24.380 1.00 37.62 81 TYR A O 1
ATOM 653 N N . TYR A 1 82 ? -1.975 2.580 -24.556 1.00 42.41 82 TYR A N 1
ATOM 654 C CA . TYR A 1 82 ? -1.292 2.099 -25.765 1.00 42.41 82 TYR A CA 1
ATOM 655 C C . TYR A 1 82 ? -1.496 3.029 -26.975 1.00 42.41 82 TYR A C 1
ATOM 657 O O . TYR A 1 82 ? -0.646 3.071 -27.863 1.00 42.41 82 TYR A O 1
ATOM 665 N N . ASN A 1 83 ? -2.587 3.808 -26.994 1.00 43.69 83 ASN A N 1
ATOM 666 C CA . ASN A 1 83 ? -2.864 4.794 -28.043 1.00 43.69 83 ASN A CA 1
ATOM 667 C C . ASN A 1 83 ? -2.202 6.163 -27.801 1.00 43.69 83 ASN A C 1
ATOM 669 O O . ASN A 1 83 ? -2.096 6.959 -28.731 1.00 43.69 83 ASN A O 1
ATOM 673 N N . ILE A 1 84 ? -1.709 6.444 -26.587 1.00 42.34 84 ILE A N 1
ATOM 674 C CA . ILE A 1 84 ? -1.064 7.718 -26.238 1.00 42.34 84 ILE A CA 1
ATOM 675 C C . ILE A 1 84 ? 0.361 7.429 -25.758 1.00 42.34 84 ILE A C 1
ATOM 677 O O . ILE A 1 84 ? 0.616 7.132 -24.596 1.00 42.34 84 ILE A O 1
ATOM 681 N N . LEU A 1 85 ? 1.288 7.503 -26.712 1.00 47.44 85 LEU A N 1
ATOM 682 C CA . LEU A 1 85 ? 2.748 7.538 -26.586 1.00 47.44 85 LEU A CA 1
ATOM 683 C C . LEU A 1 85 ? 3.306 7.604 -25.139 1.00 47.44 85 LEU A C 1
ATOM 685 O O . LEU A 1 85 ? 3.562 8.695 -24.632 1.00 47.44 85 LEU A O 1
ATOM 689 N N . CYS A 1 86 ? 3.598 6.469 -24.480 1.00 42.94 86 CYS A N 1
ATOM 690 C CA . CYS A 1 86 ? 4.445 6.519 -23.277 1.00 42.94 86 CYS A CA 1
ATOM 691 C C . CYS A 1 86 ? 5.153 5.207 -22.878 1.00 42.94 86 CYS A C 1
ATOM 693 O O . CYS A 1 86 ? 4.748 4.492 -21.963 1.00 42.94 86 CYS A O 1
ATOM 695 N N . PHE A 1 87 ? 6.319 4.949 -23.479 1.00 42.78 87 PHE A N 1
ATOM 696 C CA . PHE A 1 87 ? 7.274 3.922 -23.019 1.00 42.78 87 PHE A CA 1
ATOM 697 C C . PHE A 1 87 ? 7.871 4.247 -21.627 1.00 42.78 87 PHE A C 1
ATOM 699 O O . PHE A 1 87 ? 8.360 3.361 -20.929 1.00 42.78 87 PHE A O 1
ATOM 706 N N . MET A 1 88 ? 7.823 5.519 -21.200 1.00 42.62 88 MET A N 1
ATOM 707 C CA . MET A 1 88 ? 8.305 5.953 -19.881 1.00 42.62 88 MET A CA 1
ATOM 708 C C . MET A 1 88 ? 7.350 5.592 -18.739 1.00 42.62 88 MET A C 1
ATOM 710 O O . MET A 1 88 ? 7.829 5.237 -17.665 1.00 42.62 88 MET A O 1
ATOM 714 N N . LEU A 1 89 ? 6.029 5.612 -18.958 1.00 41.84 89 LEU A N 1
ATOM 715 C CA . LEU A 1 89 ? 5.062 5.206 -17.931 1.00 41.84 89 LEU A CA 1
ATOM 716 C C . LEU A 1 89 ? 5.162 3.702 -17.648 1.00 41.84 89 LEU A C 1
ATOM 718 O O . LEU A 1 89 ? 5.216 3.313 -16.490 1.00 41.84 89 LEU A O 1
ATOM 722 N N . ILE A 1 90 ? 5.312 2.860 -18.674 1.00 46.50 90 ILE A N 1
ATOM 723 C CA . ILE A 1 90 ? 5.438 1.400 -18.499 1.00 46.50 90 ILE A CA 1
ATOM 724 C C . ILE A 1 90 ? 6.646 1.043 -17.614 1.00 46.50 90 ILE A C 1
ATOM 726 O O . ILE A 1 90 ? 6.518 0.245 -16.690 1.00 46.50 90 ILE A O 1
ATOM 730 N N . LEU A 1 91 ? 7.803 1.681 -17.826 1.00 43.97 91 LEU A N 1
ATOM 731 C CA . LEU A 1 91 ? 8.993 1.478 -16.986 1.00 43.97 91 LEU A CA 1
ATOM 732 C C . LEU A 1 91 ? 8.789 1.986 -15.549 1.00 43.97 91 LEU A C 1
ATOM 734 O O . LEU A 1 91 ? 9.166 1.302 -14.601 1.00 43.97 91 LEU A O 1
ATOM 738 N N . PHE A 1 92 ? 8.139 3.142 -15.386 1.00 42.56 92 PHE A N 1
ATOM 739 C CA . PHE A 1 92 ? 7.816 3.715 -14.076 1.00 42.56 92 PHE A CA 1
ATOM 740 C C . PHE A 1 92 ? 6.783 2.877 -13.299 1.00 42.56 92 PHE A C 1
ATOM 742 O O . PHE A 1 92 ? 6.738 2.940 -12.072 1.00 42.56 92 PHE A O 1
ATOM 749 N N . PHE A 1 93 ? 5.949 2.099 -13.994 1.00 47.91 93 PHE A N 1
ATOM 750 C CA . PHE A 1 93 ? 4.936 1.219 -13.405 1.00 47.91 93 PHE A CA 1
ATOM 751 C C . PHE A 1 93 ? 5.448 -0.206 -13.136 1.00 47.91 93 PHE A C 1
ATOM 753 O O . PHE A 1 93 ? 5.044 -0.799 -12.141 1.00 47.91 93 PHE A O 1
ATOM 760 N N . ILE A 1 94 ? 6.386 -0.739 -13.928 1.00 48.97 94 ILE A N 1
ATOM 761 C CA . ILE A 1 94 ? 7.079 -2.002 -13.597 1.00 48.97 94 ILE A CA 1
ATOM 762 C C . ILE A 1 94 ? 7.912 -1.832 -12.317 1.00 48.97 94 ILE A C 1
ATOM 764 O O . ILE A 1 94 ? 7.882 -2.694 -11.441 1.00 48.97 94 ILE A O 1
ATOM 768 N N . GLU A 1 95 ? 8.592 -0.691 -12.162 1.00 47.16 95 GLU A N 1
ATOM 769 C CA . GLU A 1 95 ? 9.306 -0.346 -10.925 1.00 47.16 95 GLU A CA 1
ATOM 770 C C . GLU A 1 95 ? 8.343 -0.192 -9.728 1.00 47.16 95 GLU A C 1
ATOM 772 O O . GLU A 1 95 ? 8.673 -0.601 -8.617 1.00 47.16 95 GLU A O 1
ATOM 777 N N . TYR A 1 96 ? 7.117 0.303 -9.964 1.00 49.81 96 TYR A N 1
ATOM 778 C CA . TYR A 1 96 ? 6.053 0.374 -8.953 1.00 49.81 96 TYR A CA 1
ATOM 779 C C . TYR A 1 96 ? 5.579 -1.004 -8.493 1.00 49.81 96 TYR A C 1
ATOM 781 O O . TYR A 1 96 ? 5.519 -1.252 -7.294 1.00 49.81 96 TYR A O 1
ATOM 789 N N . CYS A 1 97 ? 5.281 -1.902 -9.436 1.00 49.44 97 CYS A N 1
ATOM 790 C CA . CYS A 1 97 ? 4.808 -3.250 -9.128 1.00 49.44 97 CYS A CA 1
ATOM 791 C C . CYS A 1 97 ? 5.892 -4.071 -8.417 1.00 49.44 97 CYS A C 1
ATOM 793 O O . CYS A 1 97 ? 5.579 -4.793 -7.479 1.00 49.44 97 CYS A O 1
ATOM 795 N N . TYR A 1 98 ? 7.168 -3.910 -8.794 1.00 50.84 98 TYR A N 1
ATOM 796 C CA . TYR A 1 98 ? 8.285 -4.585 -8.123 1.00 50.84 98 TYR A CA 1
ATOM 797 C C . TYR A 1 98 ? 8.497 -4.082 -6.687 1.00 50.84 98 TYR A C 1
ATOM 799 O O . TYR A 1 98 ? 8.651 -4.892 -5.779 1.00 50.84 98 TYR A O 1
ATOM 807 N N . SER A 1 99 ? 8.456 -2.759 -6.468 1.00 48.09 99 SER A N 1
ATOM 808 C CA . SER A 1 99 ? 8.537 -2.171 -5.121 1.00 48.09 99 SER A CA 1
ATOM 809 C C . SER A 1 99 ? 7.365 -2.616 -4.246 1.00 48.09 99 SER A C 1
ATOM 811 O O . SER A 1 99 ? 7.573 -3.049 -3.115 1.00 48.09 99 SER A O 1
ATOM 813 N N . ALA A 1 100 ? 6.144 -2.564 -4.787 1.00 50.53 100 ALA A N 1
ATOM 814 C CA . ALA A 1 100 ? 4.936 -3.028 -4.113 1.00 50.53 100 ALA A CA 1
ATOM 815 C C . ALA A 1 100 ? 5.031 -4.517 -3.745 1.00 50.53 100 ALA A C 1
ATOM 817 O O . ALA A 1 100 ? 4.717 -4.875 -2.616 1.00 50.53 100 ALA A O 1
ATOM 818 N N . PHE A 1 101 ? 5.541 -5.362 -4.647 1.00 55.56 101 PHE A N 1
ATOM 819 C CA . PHE A 1 101 ? 5.724 -6.795 -4.407 1.00 55.56 101 PHE A CA 1
ATOM 820 C C . PHE A 1 101 ? 6.753 -7.084 -3.301 1.00 55.56 101 PHE A C 1
ATOM 822 O O . PHE A 1 101 ? 6.503 -7.913 -2.430 1.00 55.56 101 PHE A O 1
ATOM 829 N N . THR A 1 102 ? 7.885 -6.369 -3.264 1.00 52.56 102 THR A N 1
ATOM 830 C CA . THR A 1 102 ? 8.861 -6.516 -2.167 1.00 52.56 102 THR A CA 1
ATOM 831 C C . THR A 1 102 ? 8.321 -6.020 -0.827 1.00 52.56 102 THR A C 1
ATOM 833 O O . THR A 1 102 ? 8.506 -6.694 0.184 1.00 52.56 102 THR A O 1
ATOM 836 N N . SER A 1 103 ? 7.613 -4.886 -0.802 1.00 53.09 103 SER A N 1
ATOM 837 C CA . SER A 1 103 ? 6.965 -4.386 0.418 1.00 53.09 103 SER A CA 1
ATOM 838 C C . SER A 1 103 ? 5.864 -5.332 0.892 1.00 53.09 103 SER A C 1
ATOM 840 O O . SER A 1 103 ? 5.653 -5.479 2.088 1.00 53.09 103 SER A O 1
ATOM 842 N N . MET A 1 104 ? 5.196 -6.021 -0.031 1.00 60.53 104 MET A N 1
ATOM 843 C CA . MET A 1 104 ? 4.167 -7.011 0.262 1.00 60.53 104 MET A CA 1
ATOM 844 C C . MET A 1 104 ? 4.739 -8.299 0.864 1.00 60.53 104 MET A C 1
ATOM 846 O O . MET A 1 104 ? 4.158 -8.807 1.817 1.00 60.53 104 MET A O 1
ATOM 850 N N . GLN A 1 105 ? 5.903 -8.776 0.406 1.00 59.16 105 GLN A N 1
ATOM 851 C CA . GLN A 1 105 ? 6.591 -9.900 1.057 1.00 59.16 105 GLN A CA 1
ATOM 852 C C . GLN A 1 105 ? 6.911 -9.586 2.524 1.00 59.16 105 GLN A C 1
ATOM 854 O O . GLN A 1 105 ? 6.661 -10.418 3.390 1.00 59.16 105 GLN A O 1
ATOM 859 N N . VAL A 1 106 ? 7.371 -8.366 2.818 1.00 63.78 106 VAL A N 1
ATOM 860 C CA . VAL A 1 106 ? 7.630 -7.916 4.198 1.00 63.78 106 VAL A CA 1
ATOM 861 C C . VAL A 1 106 ? 6.322 -7.698 4.969 1.00 63.78 106 VAL A C 1
ATOM 863 O O . VAL A 1 106 ? 6.210 -8.099 6.124 1.00 63.78 106 VAL A O 1
ATOM 866 N N . LEU A 1 107 ? 5.284 -7.150 4.326 1.00 70.12 107 LEU A N 1
ATOM 867 C CA . LEU A 1 107 ? 3.945 -7.013 4.912 1.00 70.12 107 LEU A CA 1
ATOM 868 C C . LEU A 1 107 ? 3.375 -8.379 5.317 1.00 70.12 107 LEU A C 1
ATOM 870 O O . LEU A 1 107 ? 2.749 -8.500 6.369 1.00 70.12 107 LEU A O 1
ATOM 874 N N . SER A 1 108 ? 3.641 -9.411 4.511 1.00 69.25 108 SER A N 1
ATOM 875 C CA . SER A 1 108 ? 3.249 -10.790 4.783 1.00 69.25 108 SER A CA 1
ATOM 876 C C . SER A 1 108 ? 3.967 -11.390 5.983 1.00 69.25 108 SER A C 1
ATOM 878 O O . SER A 1 108 ? 3.509 -12.414 6.472 1.00 69.25 108 SER A O 1
ATOM 880 N N . GLU A 1 109 ? 5.053 -10.803 6.496 1.00 71.94 109 GLU A N 1
ATOM 881 C CA . GLU A 1 109 ? 5.706 -11.269 7.724 1.00 71.94 109 GLU A CA 1
ATOM 882 C C . GLU A 1 109 ? 4.919 -10.835 8.969 1.00 71.94 109 GLU A C 1
ATOM 884 O O . GLU A 1 109 ? 4.704 -11.658 9.863 1.00 71.94 109 GLU A O 1
ATOM 889 N N . GLU A 1 110 ? 4.422 -9.593 8.989 1.00 73.75 110 GLU A N 1
ATOM 890 C CA . GLU A 1 110 ? 3.737 -8.976 10.137 1.00 73.75 110 GLU A CA 1
ATOM 891 C C . GLU A 1 110 ? 2.207 -9.138 10.118 1.00 73.75 110 GLU A C 1
ATOM 893 O O . GLU A 1 110 ? 1.577 -9.296 11.171 1.00 73.75 110 GLU A O 1
ATOM 898 N N . TYR A 1 111 ? 1.593 -9.138 8.932 1.00 83.69 111 TYR A N 1
ATOM 899 C CA . TYR A 1 111 ? 0.140 -9.163 8.747 1.00 83.69 111 TYR A CA 1
ATOM 900 C C . TYR A 1 111 ? -0.315 -10.468 8.089 1.00 83.69 111 TYR A C 1
ATOM 902 O O . TYR A 1 111 ? 0.360 -11.040 7.235 1.00 83.69 111 TYR A O 1
ATOM 910 N N . GLY A 1 112 ? -1.457 -10.992 8.540 1.00 80.69 112 GLY A N 1
ATOM 911 C CA . GLY A 1 112 ? -1.973 -12.297 8.107 1.00 80.69 112 GLY A CA 1
ATOM 912 C C . GLY A 1 112 ? -3.180 -12.212 7.180 1.00 80.69 112 GLY A C 1
ATOM 913 O O . GLY A 1 112 ? -3.430 -13.132 6.396 1.00 80.69 112 GLY A O 1
ATOM 914 N N . ALA A 1 113 ? -3.937 -11.122 7.271 1.00 87.94 113 ALA A N 1
ATOM 915 C CA . ALA A 1 113 ? -5.179 -10.955 6.539 1.00 87.94 113 ALA A CA 1
ATOM 916 C C . ALA A 1 113 ? -5.444 -9.489 6.197 1.00 87.94 113 ALA A C 1
ATOM 918 O O . ALA A 1 113 ? -4.970 -8.576 6.878 1.00 87.94 113 ALA A O 1
ATOM 919 N N . ILE A 1 114 ? -6.254 -9.300 5.163 1.00 91.06 114 ILE A N 1
ATOM 920 C CA . ILE A 1 114 ? -6.763 -8.018 4.687 1.00 91.06 114 ILE A CA 1
ATOM 921 C C . ILE A 1 114 ? -8.286 -8.091 4.600 1.00 91.06 114 ILE A C 1
ATOM 923 O O . ILE A 1 114 ? -8.856 -9.142 4.305 1.00 91.06 114 ILE A O 1
ATOM 927 N N . ARG A 1 115 ? -8.963 -6.973 4.844 1.00 94.25 115 ARG A N 1
ATOM 928 C CA . ARG A 1 115 ? -10.378 -6.818 4.513 1.00 94.25 115 ARG A CA 1
ATOM 929 C C . ARG A 1 115 ? -10.547 -5.593 3.636 1.00 94.25 115 ARG A C 1
ATOM 931 O O . ARG A 1 115 ? -10.242 -4.474 4.045 1.00 94.25 115 ARG A O 1
ATOM 938 N N . ARG A 1 116 ? -11.023 -5.842 2.418 1.00 92.31 116 ARG A N 1
ATOM 939 C CA . ARG A 1 116 ? -11.150 -4.824 1.379 1.00 92.31 116 ARG A CA 1
ATOM 940 C C . ARG A 1 116 ? -12.330 -3.912 1.637 1.00 92.31 116 ARG A C 1
ATOM 942 O O . ARG A 1 116 ? -13.365 -4.358 2.142 1.00 92.31 116 ARG A O 1
ATOM 949 N N . THR A 1 117 ? -12.213 -2.662 1.216 1.00 93.38 117 THR A N 1
ATOM 950 C CA . THR A 1 117 ? -13.351 -1.745 1.201 1.00 93.38 117 THR A CA 1
ATOM 951 C C . THR A 1 117 ? -13.631 -1.284 -0.238 1.00 93.38 117 THR A C 1
ATOM 953 O O . THR A 1 117 ? -12.730 -1.096 -1.038 1.00 93.38 117 THR A O 1
ATOM 956 N N . ARG A 1 118 ? -14.897 -1.162 -0.651 1.00 91.12 118 ARG A N 1
ATOM 957 C CA . ARG A 1 118 ? -15.297 -0.453 -1.886 1.00 91.12 118 ARG A CA 1
ATOM 958 C C . ARG A 1 118 ? -14.622 0.924 -2.020 1.00 91.12 118 ARG A C 1
ATOM 960 O O . ARG A 1 118 ? -14.668 1.724 -1.085 1.00 91.12 118 ARG A O 1
ATOM 967 N N . GLY A 1 119 ? -14.059 1.203 -3.197 1.00 88.25 119 GLY A N 1
ATOM 968 C CA . GLY A 1 119 ? -13.476 2.496 -3.573 1.00 88.25 119 GLY A CA 1
ATOM 969 C C . GLY A 1 119 ? -14.525 3.495 -4.060 1.00 88.25 119 GLY A C 1
ATOM 970 O O . GLY A 1 119 ? -14.658 3.726 -5.255 1.00 88.25 119 GLY A O 1
ATOM 971 N N . ASP A 1 120 ? -15.284 4.058 -3.127 1.00 88.50 120 ASP A N 1
ATOM 972 C CA . ASP A 1 120 ? -16.351 5.046 -3.349 1.00 88.50 120 ASP A CA 1
ATOM 973 C C . ASP A 1 120 ? -16.002 6.427 -2.765 1.00 88.50 120 ASP A C 1
ATOM 975 O O . ASP A 1 120 ? -16.893 7.210 -2.460 1.00 88.50 120 ASP A O 1
ATOM 979 N N . GLY A 1 121 ? -14.712 6.691 -2.528 1.00 89.06 121 GLY A N 1
ATOM 980 C CA . GLY A 1 121 ? -14.214 7.891 -1.845 1.00 89.06 121 GLY A CA 1
ATOM 981 C C . GLY A 1 121 ? -14.367 7.867 -0.318 1.00 89.06 121 GLY A C 1
ATOM 982 O O . GLY A 1 121 ? -13.671 8.591 0.384 1.00 89.06 121 GLY A O 1
ATOM 983 N N . ASN A 1 122 ? -15.182 6.963 0.237 1.00 95.25 122 ASN A N 1
ATOM 984 C CA . ASN A 1 122 ? -15.411 6.837 1.684 1.00 95.25 122 ASN A CA 1
ATOM 985 C C . ASN A 1 122 ? -14.544 5.750 2.351 1.00 95.25 122 ASN A C 1
ATOM 987 O O . ASN A 1 122 ? -14.727 5.444 3.531 1.00 95.25 122 ASN A O 1
ATOM 991 N N . CYS A 1 123 ? -13.615 5.145 1.603 1.00 94.94 123 CYS A N 1
ATOM 992 C CA . CYS A 1 123 ? -12.842 3.975 2.028 1.00 94.94 123 CYS A CA 1
ATOM 993 C C . CYS A 1 123 ? -12.090 4.168 3.358 1.00 94.94 123 CYS A C 1
ATOM 995 O O . CYS A 1 123 ? -12.087 3.247 4.172 1.00 94.94 123 CYS A O 1
ATOM 997 N N . PHE A 1 124 ? -11.535 5.356 3.639 1.00 97.31 124 PHE A N 1
ATOM 998 C CA . PHE A 1 124 ? -10.891 5.656 4.926 1.00 97.31 124 PHE A CA 1
ATOM 999 C C . PHE A 1 124 ? -11.878 5.556 6.097 1.00 97.31 124 PHE A C 1
ATOM 1001 O O . PHE A 1 124 ? -11.700 4.726 6.989 1.00 97.31 124 PHE A O 1
ATOM 1008 N N . PHE A 1 125 ? -12.949 6.358 6.068 1.00 97.94 125 PHE A N 1
ATOM 1009 C CA . PHE A 1 125 ? -13.953 6.390 7.134 1.00 97.94 125 PHE A CA 1
ATOM 1010 C C . PHE A 1 125 ? -14.617 5.032 7.333 1.00 97.94 125 PHE A C 1
ATOM 1012 O O . PHE A 1 125 ? -14.851 4.623 8.467 1.00 97.94 125 PHE A O 1
ATOM 1019 N N . ARG A 1 126 ? -14.874 4.297 6.247 1.00 97.06 126 ARG A N 1
ATOM 1020 C CA . ARG A 1 126 ? -15.507 2.980 6.333 1.00 97.06 126 ARG A CA 1
ATOM 1021 C C . ARG A 1 126 ? -14.555 1.894 6.838 1.00 97.06 126 ARG A C 1
ATOM 1023 O O . ARG A 1 126 ? -14.984 1.019 7.589 1.00 97.06 126 ARG A O 1
ATOM 1030 N N . SER A 1 127 ? -13.270 1.974 6.488 1.00 97.12 127 SER A N 1
ATOM 1031 C CA . SER A 1 127 ? -12.236 1.105 7.064 1.00 97.12 127 SER A CA 1
ATOM 1032 C C . SER A 1 127 ? -12.083 1.355 8.564 1.00 97.12 127 SER A C 1
ATOM 1034 O O . SER A 1 127 ? -12.080 0.408 9.348 1.00 97.12 127 SER A O 1
ATOM 1036 N N . PHE A 1 128 ? -12.029 2.629 8.969 1.00 97.75 128 PHE A N 1
ATOM 1037 C CA . PHE A 1 128 ? -11.978 3.028 10.375 1.00 97.75 128 PHE A CA 1
ATOM 1038 C C . PHE A 1 128 ? -13.217 2.550 11.143 1.00 97.75 128 PHE A C 1
ATOM 1040 O O . PHE A 1 128 ? -13.073 1.897 12.174 1.00 97.75 128 PHE A O 1
ATOM 1047 N N . MET A 1 129 ? -14.418 2.803 10.607 1.00 96.81 129 MET A N 1
ATOM 1048 C CA . MET A 1 129 ? -15.698 2.367 11.175 1.00 96.81 129 MET A CA 1
ATOM 1049 C C . MET A 1 129 ? -15.678 0.882 11.533 1.00 96.81 129 MET A C 1
ATOM 1051 O O . MET A 1 129 ? -15.908 0.511 12.683 1.00 96.81 129 MET A O 1
ATOM 1055 N N . PHE A 1 130 ? -15.412 0.035 10.535 1.00 97.69 130 PHE A N 1
ATOM 1056 C CA . PHE A 1 130 ? -15.488 -1.406 10.712 1.00 97.69 130 PHE A CA 1
ATOM 1057 C C . PHE A 1 130 ? -14.381 -1.903 11.638 1.00 97.69 130 PHE A C 1
ATOM 1059 O O . PHE A 1 130 ? -14.666 -2.658 12.561 1.00 97.69 130 PHE A O 1
ATOM 1066 N N . SER A 1 131 ? -13.139 -1.447 11.438 1.00 96.75 131 SER A N 1
ATOM 1067 C CA . SER A 1 131 ? -12.006 -1.867 12.268 1.00 96.75 131 SER A CA 1
ATOM 1068 C C . SER A 1 131 ? -12.195 -1.483 13.737 1.00 96.75 131 SER A C 1
ATOM 1070 O O . SER A 1 131 ? -11.814 -2.256 14.613 1.00 96.75 131 SER A O 1
ATOM 1072 N N . TYR A 1 132 ? -12.783 -0.315 14.020 1.00 97.38 132 TYR A N 1
ATOM 1073 C CA . TYR A 1 132 ? -13.043 0.133 15.386 1.00 97.38 132 TYR A CA 1
ATOM 1074 C C . TYR A 1 132 ? -14.166 -0.675 16.043 1.00 97.38 132 TYR A C 1
ATOM 1076 O O . TYR A 1 132 ? -13.974 -1.223 17.126 1.00 97.38 132 TYR A O 1
ATOM 1084 N N . LEU A 1 133 ? -15.310 -0.827 15.370 1.00 96.88 133 LEU A N 1
ATOM 1085 C CA . LEU A 1 133 ? -16.435 -1.609 15.894 1.00 96.88 133 LEU A CA 1
ATOM 1086 C C . LEU A 1 133 ? -16.082 -3.094 16.067 1.00 96.88 133 LEU A C 1
ATOM 1088 O O . LEU A 1 133 ? -16.461 -3.704 17.065 1.00 96.88 133 LEU A O 1
ATOM 1092 N N . GLU A 1 134 ? -15.321 -3.673 15.136 1.00 96.12 134 GLU A N 1
ATOM 1093 C CA . GLU A 1 134 ? -14.824 -5.049 15.231 1.00 96.12 134 GLU A CA 1
ATOM 1094 C C . GLU A 1 134 ? -13.845 -5.212 16.401 1.00 96.12 134 GLU A C 1
ATOM 1096 O O . GLU A 1 134 ? -13.926 -6.209 17.121 1.00 96.12 134 GLU A O 1
ATOM 1101 N N . HIS A 1 135 ? -12.970 -4.228 16.638 1.00 94.81 135 HIS A N 1
ATOM 1102 C CA . HIS A 1 135 ? -12.073 -4.236 17.791 1.00 94.81 135 HIS A CA 1
ATOM 1103 C C . HIS A 1 135 ? -12.851 -4.246 19.111 1.00 94.81 135 HIS A C 1
ATOM 1105 O O . HIS A 1 135 ? -12.585 -5.101 19.950 1.00 94.81 135 HIS A O 1
ATOM 1111 N N . ILE A 1 136 ? -13.845 -3.364 19.275 1.00 95.50 136 ILE A N 1
ATOM 1112 C CA . ILE A 1 136 ? -14.695 -3.329 20.479 1.00 95.50 136 ILE A CA 1
ATOM 1113 C C . ILE A 1 136 ? -15.488 -4.631 20.636 1.00 95.50 136 ILE A C 1
ATOM 1115 O O . ILE A 1 136 ? -15.573 -5.172 21.738 1.00 95.50 136 ILE A O 1
ATOM 1119 N N . LEU A 1 137 ? -16.016 -5.184 19.539 1.00 94.25 137 LEU A N 1
ATOM 1120 C CA . LEU A 1 137 ? -16.722 -6.465 19.558 1.00 94.25 137 LEU A CA 1
ATOM 1121 C C . LEU A 1 137 ? -15.824 -7.612 20.057 1.00 94.25 137 LEU A C 1
ATOM 1123 O O . LEU A 1 137 ? -16.306 -8.514 20.743 1.00 94.25 137 LEU A O 1
ATOM 1127 N N . GLN A 1 138 ? -14.530 -7.592 19.735 1.00 92.75 138 GLN A N 1
ATOM 1128 C CA . GLN A 1 138 ? -13.574 -8.620 20.156 1.00 92.75 138 GLN A CA 1
ATOM 1129 C C . GLN A 1 138 ? -13.022 -8.382 21.567 1.00 92.75 138 GLN A C 1
ATOM 1131 O O . GLN A 1 138 ? -12.917 -9.329 22.345 1.00 92.75 138 GLN A O 1
ATOM 1136 N N . SER A 1 139 ? -12.660 -7.140 21.899 1.00 92.81 139 SER A N 1
ATOM 1137 C CA . SER A 1 139 ? -12.041 -6.787 23.181 1.00 92.81 139 SER A CA 1
ATOM 1138 C C . SER A 1 139 ? -13.051 -6.677 24.320 1.00 92.81 139 SER A C 1
ATOM 1140 O O . SER A 1 139 ? -12.684 -6.900 25.473 1.00 92.81 139 SER A O 1
ATOM 1142 N N . GLN A 1 140 ? -14.311 -6.355 24.000 1.00 93.88 140 GLN A N 1
ATOM 1143 C CA . GLN A 1 140 ? -15.370 -6.053 24.967 1.00 93.88 140 GLN A CA 1
ATOM 1144 C C . GLN A 1 140 ? -14.944 -4.970 25.977 1.00 93.88 140 GLN A C 1
ATOM 1146 O O . GLN A 1 140 ? -15.300 -5.011 27.157 1.00 93.88 140 GLN A O 1
ATOM 1151 N N . ASP A 1 141 ? -14.150 -3.998 25.515 1.00 92.94 141 ASP A N 1
ATOM 1152 C CA . ASP A 1 141 ? -13.612 -2.930 26.354 1.00 92.94 141 ASP A CA 1
ATOM 1153 C C . ASP A 1 141 ? -14.658 -1.834 26.613 1.00 92.94 141 ASP A C 1
ATOM 1155 O O . ASP A 1 141 ? -14.811 -0.870 25.860 1.00 92.94 141 ASP A O 1
ATOM 1159 N N . GLN A 1 142 ? -15.374 -1.972 27.730 1.00 93.19 142 GLN A N 1
ATOM 1160 C CA . GLN A 1 142 ? -16.352 -0.977 28.168 1.00 93.19 142 GLN A CA 1
ATOM 1161 C C . GLN A 1 142 ? -15.711 0.387 28.469 1.00 93.19 142 GLN A C 1
ATOM 1163 O O . GLN A 1 142 ? -16.345 1.420 28.259 1.00 93.19 142 GLN A O 1
ATOM 1168 N N . ALA A 1 143 ? -14.478 0.416 28.987 1.00 94.38 143 ALA A N 1
ATOM 1169 C CA . ALA A 1 143 ? -13.834 1.668 29.377 1.00 94.38 143 ALA A CA 1
ATOM 1170 C C . ALA A 1 143 ? -13.498 2.515 28.144 1.00 94.38 143 ALA A C 1
ATOM 1172 O O . ALA A 1 143 ? -13.708 3.731 28.153 1.00 94.38 143 ALA A O 1
ATOM 1173 N N . GLU A 1 144 ? -13.040 1.865 27.075 1.00 93.81 144 GLU A N 1
ATOM 1174 C CA . GLU A 1 144 ? -12.819 2.496 25.776 1.00 93.81 144 GLU A CA 1
ATOM 1175 C C . GLU A 1 144 ? -14.123 3.047 25.180 1.00 93.81 144 GLU A C 1
ATOM 1177 O O . GLU A 1 144 ? -14.158 4.197 24.734 1.00 93.81 144 GLU A O 1
ATOM 1182 N N . VAL A 1 145 ? -15.221 2.283 25.250 1.00 94.81 145 VAL A N 1
ATOM 1183 C CA . VAL A 1 145 ? -16.537 2.742 24.776 1.00 94.81 145 VAL A CA 1
ATOM 1184 C C . VAL A 1 145 ? -17.006 3.987 25.530 1.00 94.81 145 VAL A C 1
ATOM 1186 O O . VAL A 1 145 ? -17.371 4.979 24.900 1.00 94.81 145 VAL A O 1
ATOM 1189 N N . GLU A 1 146 ? -16.960 3.990 26.865 1.00 95.44 146 GLU A N 1
ATOM 1190 C CA . GLU A 1 146 ? -17.373 5.157 27.662 1.00 95.44 146 GLU A CA 1
ATOM 1191 C C . GLU A 1 146 ? -16.492 6.390 27.393 1.00 95.44 146 GLU A C 1
ATOM 1193 O O . GLU A 1 146 ? -16.977 7.531 27.334 1.00 95.44 146 GLU A O 1
ATOM 1198 N N . ARG A 1 147 ? -15.190 6.175 27.171 1.00 96.00 147 ARG A N 1
ATOM 1199 C CA . ARG A 1 147 ? -14.248 7.234 26.798 1.00 96.00 147 ARG A CA 1
ATOM 1200 C C . ARG A 1 147 ? -14.607 7.843 25.444 1.00 96.00 147 ARG A C 1
ATOM 1202 O O . ARG A 1 147 ? -14.669 9.070 25.333 1.00 96.00 147 ARG A O 1
ATOM 1209 N N . VAL A 1 148 ? -14.875 7.016 24.433 1.00 96.12 148 VAL A N 1
ATOM 1210 C CA . VAL A 1 148 ? -15.240 7.506 23.099 1.00 96.12 148 VAL A CA 1
ATOM 1211 C C . VAL A 1 148 ? -16.614 8.158 23.098 1.00 96.12 148 VAL A C 1
ATOM 1213 O O . VAL A 1 148 ? -16.722 9.251 22.554 1.00 96.12 148 VAL A O 1
ATOM 1216 N N . LYS A 1 149 ? -17.622 7.623 23.798 1.00 96.62 149 LYS A N 1
ATOM 1217 C CA . LYS A 1 149 ? -18.918 8.312 23.984 1.00 96.62 149 LYS A CA 1
ATOM 1218 C C . LYS A 1 149 ? -18.740 9.725 24.540 1.00 96.62 149 LYS A C 1
ATOM 1220 O O . LYS A 1 149 ? -19.319 10.682 24.030 1.00 96.62 149 LYS A O 1
ATOM 1225 N N . THR A 1 150 ? -17.869 9.877 25.539 1.00 97.06 150 THR A N 1
ATOM 1226 C CA . THR A 1 150 ? -17.540 11.193 26.106 1.00 97.06 150 THR A CA 1
ATOM 1227 C C . THR A 1 150 ? -16.922 12.130 25.062 1.00 97.06 150 THR A C 1
ATOM 1229 O O . THR A 1 150 ? -17.230 13.323 25.047 1.00 97.06 150 THR A O 1
ATOM 1232 N N . ASN A 1 151 ? -16.052 11.622 24.187 1.00 96.75 151 ASN A N 1
ATOM 1233 C CA . ASN A 1 151 ? -15.460 12.413 23.107 1.00 96.75 151 ASN A CA 1
ATOM 1234 C C . ASN A 1 151 ? -16.478 12.753 22.009 1.00 96.75 151 ASN A C 1
ATOM 1236 O O . ASN A 1 151 ? -16.522 13.902 21.579 1.00 96.75 151 ASN A O 1
ATOM 1240 N N . VAL A 1 152 ? -17.365 11.825 21.642 1.00 97.31 152 VAL A N 1
ATOM 1241 C CA . VAL A 1 152 ? -18.470 12.067 20.699 1.00 97.31 152 VAL A CA 1
ATOM 1242 C C . VAL A 1 152 ? -19.361 13.216 21.174 1.00 97.31 152 VAL A C 1
ATOM 1244 O O . VAL A 1 152 ? -19.655 14.128 20.401 1.00 97.31 152 VAL A O 1
ATOM 1247 N N . GLU A 1 153 ? -19.704 13.258 22.461 1.00 96.31 153 GLU A N 1
ATOM 1248 C CA . GLU A 1 153 ? -20.475 14.368 23.036 1.00 96.31 153 GLU A CA 1
ATOM 1249 C C . GLU A 1 153 ? -19.720 15.710 23.006 1.00 96.31 153 GLU A C 1
ATOM 1251 O O . GLU A 1 153 ? -20.321 16.772 22.814 1.00 96.31 153 GLU A O 1
ATOM 1256 N N . LYS A 1 154 ? -18.387 15.702 23.148 1.00 96.56 154 LYS A N 1
ATOM 1257 C CA . LYS A 1 154 ? -17.570 16.916 22.953 1.00 96.56 154 LYS A CA 1
ATOM 1258 C C . LYS A 1 154 ? -17.568 17.361 21.489 1.00 96.56 154 LYS A C 1
ATOM 1260 O O . LYS A 1 154 ? -17.651 18.563 21.228 1.00 96.56 154 LYS A O 1
ATOM 1265 N N . CYS A 1 155 ? -17.497 16.426 20.542 1.00 96.50 155 CYS A N 1
ATOM 1266 C CA . CYS A 1 155 ? -17.575 16.722 19.111 1.00 96.50 155 CYS A CA 1
ATOM 1267 C C . CYS A 1 155 ? -18.939 17.321 18.741 1.00 96.50 155 CYS A C 1
ATOM 1269 O O . CYS A 1 155 ? -18.981 18.332 18.041 1.00 96.50 155 CYS A O 1
ATOM 1271 N N . ARG A 1 156 ? -20.039 16.781 19.288 1.00 96.38 156 ARG A N 1
ATOM 1272 C CA . ARG A 1 156 ? -21.393 17.342 19.127 1.00 96.38 156 ARG A CA 1
ATOM 1273 C C . ARG A 1 156 ? -21.456 18.800 19.574 1.00 96.38 156 ARG A C 1
ATOM 1275 O O . ARG A 1 156 ? -21.885 19.655 18.804 1.00 96.38 156 ARG A O 1
ATOM 1282 N N . LYS A 1 157 ? -20.961 19.105 20.779 1.00 96.50 157 LYS A N 1
ATOM 1283 C CA . LYS A 1 157 ? -20.900 20.488 21.292 1.00 96.50 157 LYS A CA 1
ATOM 1284 C C . LYS A 1 157 ? -20.042 21.397 20.416 1.00 96.50 157 LYS A C 1
ATOM 1286 O O . LYS A 1 157 ? -20.447 22.511 20.118 1.00 96.50 157 LYS A O 1
ATOM 1291 N N . THR A 1 158 ? -18.902 20.896 19.943 1.00 96.12 158 THR A N 1
ATOM 1292 C CA . THR A 1 158 ? -18.015 21.649 19.044 1.00 96.12 158 THR A CA 1
ATOM 1293 C C . THR A 1 158 ? -18.744 22.064 17.762 1.00 96.12 158 THR A C 1
ATOM 1295 O O . THR A 1 158 ? -18.634 23.211 17.340 1.00 96.12 158 THR A O 1
ATOM 1298 N N . LEU A 1 159 ? -19.532 21.172 17.153 1.00 95.75 159 LEU A N 1
ATOM 1299 C CA . LEU A 1 159 ? -20.333 21.508 15.970 1.00 95.75 159 LEU A CA 1
ATOM 1300 C C . LEU A 1 159 ? -21.422 22.545 16.278 1.00 95.75 159 LEU A C 1
ATOM 1302 O O . LEU A 1 159 ? -21.617 23.476 15.496 1.00 95.75 159 LEU A O 1
ATOM 1306 N N . GLN A 1 160 ? -22.091 22.438 17.427 1.00 95.75 160 GLN A N 1
ATOM 1307 C CA . GLN A 1 160 ? -23.076 23.435 17.864 1.00 95.75 160 GLN A CA 1
ATOM 1308 C C . GLN A 1 160 ? -22.433 24.821 18.039 1.00 95.75 160 GLN A C 1
ATOM 1310 O O . GLN A 1 160 ? -22.958 25.812 17.529 1.00 95.75 160 GLN A O 1
ATOM 1315 N N . ASP A 1 161 ? -21.261 24.885 18.676 1.00 96.00 161 ASP A N 1
ATOM 1316 C CA . ASP A 1 161 ? -20.505 26.127 18.883 1.00 96.00 161 ASP A CA 1
ATOM 1317 C C . ASP A 1 161 ? -20.016 26.743 17.557 1.00 96.00 161 ASP A C 1
ATOM 1319 O O . ASP A 1 161 ? -19.940 27.965 17.420 1.00 96.00 161 ASP A O 1
ATOM 1323 N N . LEU A 1 162 ? -19.737 25.908 16.549 1.00 94.00 162 LEU A N 1
ATOM 1324 C CA . LEU A 1 162 ? -19.382 26.323 15.185 1.00 94.00 162 LEU A CA 1
ATOM 1325 C C . LEU A 1 162 ? -20.590 26.756 14.331 1.00 94.00 162 LEU A C 1
ATOM 1327 O O . LEU A 1 162 ? -20.405 27.165 13.178 1.00 94.00 162 LEU A O 1
ATOM 1331 N N . GLY A 1 163 ? -21.807 26.680 14.881 1.00 93.75 163 GLY A N 1
ATOM 1332 C CA . GLY A 1 163 ? -23.039 27.160 14.258 1.00 93.75 163 GLY A CA 1
ATOM 1333 C C . GLY A 1 163 ? -23.799 26.132 13.417 1.00 93.75 163 GLY A C 1
ATOM 1334 O O . GLY A 1 163 ? -24.683 26.532 12.658 1.00 93.75 163 GLY A O 1
ATOM 1335 N N . TYR A 1 164 ? -23.491 24.833 13.525 1.00 93.31 164 TYR A N 1
ATOM 1336 C CA . TYR A 1 164 ? -24.333 23.793 12.920 1.00 93.31 164 TYR A CA 1
ATOM 1337 C C . TYR A 1 164 ? -25.628 23.645 13.720 1.00 93.31 164 TYR A C 1
ATOM 1339 O O . TYR A 1 164 ? -25.619 23.628 14.952 1.00 93.31 164 TYR A O 1
ATOM 1347 N N . ALA A 1 165 ? -26.755 23.523 13.023 1.00 93.25 165 ALA A N 1
ATOM 1348 C CA . ALA A 1 165 ? -28.032 23.279 13.676 1.00 93.25 165 ALA A CA 1
ATOM 1349 C C . ALA A 1 165 ? -28.150 21.798 14.067 1.00 93.25 165 ALA A C 1
ATOM 1351 O O . ALA A 1 165 ? -27.892 20.928 13.248 1.00 93.25 165 ALA A O 1
ATOM 1352 N N . ASP A 1 166 ? -28.563 21.506 15.302 1.00 91.06 166 ASP A N 1
ATOM 1353 C CA . ASP A 1 166 ? -28.519 20.142 15.866 1.00 91.06 166 ASP A CA 1
ATOM 1354 C C . ASP A 1 166 ? -29.262 19.105 14.998 1.00 91.06 166 ASP A C 1
ATOM 1356 O O . ASP A 1 166 ? -28.733 18.034 14.706 1.00 91.06 166 ASP A O 1
ATOM 1360 N N . PHE A 1 167 ? -30.424 19.485 14.454 1.00 92.94 167 PHE A N 1
ATOM 1361 C CA . PHE A 1 167 ? -31.239 18.630 13.582 1.00 92.94 167 PHE A CA 1
ATOM 1362 C C . PHE A 1 167 ? -30.540 18.206 12.276 1.00 92.94 167 PHE A C 1
ATOM 1364 O O . PHE A 1 167 ? -31.023 17.309 11.594 1.00 92.94 167 PHE A O 1
ATOM 1371 N N . THR A 1 168 ? -29.441 18.856 11.868 1.00 91.31 168 THR A N 1
ATOM 1372 C CA . THR A 1 168 ? -28.744 18.501 10.620 1.00 91.31 168 THR A CA 1
ATOM 1373 C C . THR A 1 168 ? -27.792 17.325 10.786 1.00 91.31 168 THR A C 1
ATOM 1375 O O . THR A 1 168 ? -27.353 16.775 9.780 1.00 91.31 168 THR A O 1
ATOM 1378 N N . PHE A 1 169 ? -27.415 16.978 12.021 1.00 93.19 169 PHE A N 1
ATOM 1379 C CA . PHE A 1 169 ? -26.416 15.938 12.272 1.00 93.19 169 PHE A CA 1
ATOM 1380 C C . PHE A 1 169 ? -26.757 14.986 13.431 1.00 93.19 169 PHE A C 1
ATOM 1382 O O . PHE A 1 169 ? -26.071 13.975 13.591 1.00 93.19 169 PHE A O 1
ATOM 1389 N N . GLU A 1 170 ? -27.796 15.265 14.228 1.00 94.38 170 GLU A N 1
ATOM 1390 C CA . GLU A 1 170 ? -28.168 14.456 15.399 1.00 94.38 170 GLU A CA 1
ATOM 1391 C C . GLU A 1 170 ? -28.428 12.976 15.080 1.00 94.38 170 GLU A C 1
ATOM 1393 O O . GLU A 1 170 ? -28.007 12.104 15.847 1.00 94.38 170 GLU A O 1
ATOM 1398 N N . ASP A 1 171 ? -29.049 12.685 13.935 1.00 95.12 171 ASP A N 1
ATOM 1399 C CA . ASP A 1 171 ? -29.364 11.318 13.513 1.00 95.12 171 ASP A CA 1
ATOM 1400 C C . ASP A 1 171 ? -28.087 10.509 13.247 1.00 95.12 171 ASP A C 1
ATOM 1402 O O . ASP A 1 171 ? -27.990 9.348 13.645 1.00 95.12 171 ASP A O 1
ATOM 1406 N N . PHE A 1 172 ? -27.062 11.132 12.650 1.00 96.12 172 PHE A N 1
ATOM 1407 C CA . PHE A 1 172 ? -25.779 10.475 12.377 1.00 96.12 172 PHE A CA 1
ATOM 1408 C C . PHE A 1 172 ? -25.048 10.108 13.674 1.00 96.12 172 PHE A C 1
ATOM 1410 O O . PHE A 1 172 ? -24.523 9.002 13.808 1.00 96.12 172 PHE A O 1
ATOM 1417 N N . PHE A 1 173 ? -25.042 11.021 14.651 1.00 96.81 173 PHE A N 1
ATOM 1418 C CA . PHE A 1 173 ? -24.437 10.782 15.965 1.00 96.81 173 PHE A CA 1
ATOM 1419 C C . PHE A 1 173 ? -25.170 9.672 16.719 1.00 96.81 173 PHE A C 1
ATOM 1421 O O . PHE A 1 173 ? -24.533 8.767 17.259 1.00 96.81 173 PHE A O 1
ATOM 1428 N N . SER A 1 174 ? -26.502 9.728 16.726 1.00 95.81 174 SER A N 1
ATOM 1429 C CA . SER A 1 174 ? -27.341 8.740 17.406 1.00 95.81 174 SER A CA 1
ATOM 1430 C C . SER A 1 174 ? -27.133 7.344 16.824 1.00 95.81 174 SER A C 1
ATOM 1432 O O . SER A 1 174 ? -26.940 6.391 17.577 1.00 95.81 174 SER A O 1
ATOM 1434 N N . LEU A 1 175 ? -27.075 7.231 15.493 1.00 95.94 175 LEU A N 1
ATOM 1435 C CA . LEU A 1 175 ? -26.862 5.950 14.828 1.00 95.94 175 LEU A CA 1
ATOM 1436 C C . LEU A 1 175 ? -25.480 5.355 15.127 1.00 95.94 175 LEU A C 1
ATOM 1438 O O . LEU A 1 175 ? -25.376 4.153 15.370 1.00 95.94 175 LEU A O 1
ATOM 1442 N N . PHE A 1 176 ? -24.417 6.168 15.141 1.00 97.19 176 PHE A N 1
ATOM 1443 C CA . PHE A 1 176 ? -23.087 5.674 15.515 1.00 97.19 176 PHE A CA 1
ATOM 1444 C C . PHE A 1 176 ? -23.052 5.172 16.963 1.00 97.19 176 PHE A C 1
ATOM 1446 O O . PHE A 1 176 ? -22.521 4.090 17.222 1.00 97.19 176 PHE A O 1
ATOM 1453 N N . LEU A 1 177 ? -23.642 5.922 17.899 1.00 96.19 177 LEU A N 1
ATOM 1454 C CA . LEU A 1 177 ? -23.736 5.507 19.300 1.00 96.19 177 LEU A CA 1
ATOM 1455 C C . LEU A 1 177 ? -24.518 4.194 19.448 1.00 96.19 177 LEU A C 1
ATOM 1457 O O . LEU A 1 177 ? -24.085 3.319 20.196 1.00 96.19 177 LEU A O 1
ATOM 1461 N N . GLU A 1 178 ? -25.600 4.014 18.687 1.00 94.75 178 GLU A N 1
ATOM 1462 C CA . GLU A 1 178 ? -26.351 2.755 18.640 1.00 94.75 178 GLU A CA 1
ATOM 1463 C C . GLU A 1 178 ? -25.483 1.585 18.148 1.00 94.75 178 GLU A C 1
ATOM 1465 O O . GLU A 1 178 ? -25.499 0.509 18.753 1.00 94.75 178 GLU A O 1
ATOM 1470 N N . GLN A 1 179 ? -24.688 1.775 17.086 1.00 95.06 179 GLN A N 1
ATOM 1471 C CA . GLN A 1 179 ? -23.779 0.726 16.604 1.00 95.06 179 GLN A CA 1
ATOM 1472 C C . GLN A 1 179 ? -22.696 0.396 17.639 1.00 95.06 179 GLN A C 1
ATOM 1474 O O . GLN A 1 179 ? -22.388 -0.777 17.849 1.00 95.06 179 GLN A O 1
ATOM 1479 N N . LEU A 1 180 ? -22.158 1.412 18.319 1.00 94.06 180 LEU A N 1
ATOM 1480 C CA . LEU A 1 180 ? -21.146 1.248 19.363 1.00 94.06 180 LEU A CA 1
ATOM 1481 C C . LEU A 1 180 ? -21.691 0.501 20.593 1.00 94.06 180 LEU A C 1
ATOM 1483 O O . LEU A 1 180 ? -20.988 -0.305 21.195 1.00 94.06 180 LEU A O 1
ATOM 1487 N N . GLU A 1 181 ? -22.950 0.735 20.960 1.00 93.31 181 GLU A N 1
ATOM 1488 C CA . GLU A 1 181 ? -23.622 -0.003 22.035 1.00 93.31 181 GLU A CA 1
ATOM 1489 C C . GLU A 1 181 ? -23.996 -1.428 21.623 1.00 93.31 181 GLU A C 1
ATOM 1491 O O . GLU A 1 181 ? -23.903 -2.346 22.437 1.00 93.31 181 GLU A O 1
ATOM 1496 N N . SER A 1 182 ? -24.374 -1.624 20.358 1.00 93.56 182 SER A N 1
ATOM 1497 C CA . SER A 1 182 ? -24.759 -2.930 19.814 1.00 93.56 182 SER A CA 1
ATOM 1498 C C . SER A 1 182 ? -23.601 -3.936 19.820 1.00 93.56 182 SER A C 1
ATOM 1500 O O . SER A 1 182 ? -23.835 -5.134 19.960 1.00 93.56 182 SER A O 1
ATOM 1502 N N . VAL A 1 183 ? -22.346 -3.493 19.676 1.00 93.12 183 VAL A N 1
ATOM 1503 C CA . VAL A 1 183 ? -21.176 -4.400 19.663 1.00 93.12 183 VAL A CA 1
ATOM 1504 C C . VAL A 1 183 ? -20.730 -4.872 21.054 1.00 93.12 183 VAL A C 1
ATOM 1506 O O . VAL A 1 183 ? -19.943 -5.815 21.164 1.00 93.12 183 VAL A O 1
ATOM 1509 N N . LEU A 1 184 ? -21.242 -4.267 22.126 1.00 92.19 184 LEU A N 1
ATOM 1510 C CA . LEU A 1 184 ? -21.023 -4.753 23.487 1.00 92.19 184 LEU A CA 1
ATOM 1511 C C . LEU A 1 184 ? -21.992 -5.894 23.805 1.00 92.19 184 LEU A C 1
ATOM 1513 O O . LEU A 1 184 ? -23.192 -5.820 23.534 1.00 92.19 184 LEU A O 1
ATOM 1517 N N . GLN A 1 185 ? -21.472 -6.964 24.396 1.00 85.69 185 GLN A N 1
ATOM 1518 C CA . GLN A 1 185 ? -22.243 -8.128 24.814 1.00 85.69 185 GLN A CA 1
ATOM 1519 C C . GLN A 1 185 ? -22.927 -7.877 26.162 1.00 85.69 185 GLN A C 1
ATOM 1521 O O . GLN A 1 185 ? -22.363 -7.252 27.057 1.00 85.69 185 GLN A O 1
ATOM 1526 N N . GLY A 1 186 ? -24.134 -8.424 26.329 1.00 76.62 186 GLY A N 1
ATOM 1527 C CA . GLY A 1 186 ? -24.887 -8.363 27.588 1.00 76.62 186 GLY A CA 1
ATOM 1528 C C . GLY A 1 186 ? -26.138 -7.483 27.553 1.00 76.62 186 GLY A C 1
ATOM 1529 O O . GLY A 1 186 ? -26.827 -7.398 28.567 1.00 76.62 186 GLY A O 1
ATOM 1530 N N . ASN A 1 187 ? -26.460 -6.899 26.397 1.00 78.06 187 ASN A N 1
ATOM 1531 C CA . ASN A 1 187 ? -27.689 -6.147 26.158 1.00 78.06 187 ASN A CA 1
ATOM 1532 C C . ASN A 1 187 ? -28.627 -6.932 25.225 1.00 78.06 187 ASN A C 1
ATOM 1534 O O . ASN A 1 187 ? -28.182 -7.751 24.422 1.00 78.06 187 ASN A O 1
ATOM 1538 N N . ASP A 1 188 ? -29.929 -6.638 25.264 1.00 77.06 188 ASP A N 1
ATOM 1539 C CA . ASP A 1 188 ? -30.911 -7.260 24.355 1.00 77.06 188 ASP A CA 1
ATOM 1540 C C . ASP A 1 188 ? -30.655 -6.913 22.871 1.00 77.06 188 ASP A C 1
ATOM 1542 O O . ASP A 1 188 ? -31.119 -7.614 21.975 1.00 77.06 188 ASP A O 1
ATOM 1546 N N . ALA A 1 189 ? -29.899 -5.840 22.615 1.00 81.50 189 ALA A N 1
ATOM 1547 C CA . ALA A 1 189 ? -29.522 -5.355 21.288 1.00 81.50 189 ALA A CA 1
ATOM 1548 C C . ALA A 1 189 ? -28.113 -5.797 20.835 1.00 81.50 189 ALA A C 1
ATOM 1550 O O . ALA A 1 189 ? -27.634 -5.318 19.807 1.00 81.50 189 ALA A O 1
ATOM 1551 N N . SER A 1 190 ? -27.436 -6.677 21.586 1.00 89.75 190 SER A N 1
ATOM 1552 C CA . SER A 1 190 ? -26.087 -7.137 21.242 1.00 89.75 190 SER A CA 1
ATOM 1553 C C . SER A 1 190 ? -26.061 -7.873 19.897 1.00 89.75 190 SER A C 1
ATOM 1555 O O . SER A 1 190 ? -26.892 -8.748 19.643 1.00 89.75 190 SER A O 1
ATOM 1557 N N . ILE A 1 191 ? -25.076 -7.565 19.053 1.00 92.50 191 ILE A N 1
ATOM 1558 C CA . ILE A 1 191 ? -24.934 -8.158 17.717 1.00 92.50 191 ILE A CA 1
ATOM 1559 C C . ILE A 1 191 ? -23.779 -9.152 17.628 1.00 92.50 191 ILE A C 1
ATOM 1561 O O . ILE A 1 191 ? -22.789 -9.071 18.355 1.00 92.50 191 ILE A O 1
ATOM 1565 N N . SER A 1 192 ? -23.905 -10.110 16.710 1.00 93.38 192 SER A N 1
ATOM 1566 C CA . SER A 1 192 ? -22.814 -11.012 16.346 1.00 93.38 192 SER A CA 1
ATOM 1567 C C . SER A 1 192 ? -21.840 -10.340 15.373 1.00 93.38 192 SER A C 1
ATOM 1569 O O . SER A 1 192 ? -22.124 -9.291 14.794 1.00 93.38 192 SER A O 1
ATOM 1571 N N . HIS A 1 193 ? -20.693 -10.982 15.141 1.00 92.00 193 HIS A N 1
ATOM 1572 C CA . HIS A 1 193 ? -19.743 -10.534 14.122 1.00 92.00 193 HIS A CA 1
ATOM 1573 C C . HIS A 1 193 ? -20.354 -10.518 12.710 1.00 92.00 193 HIS A C 1
ATOM 1575 O O . HIS A 1 193 ? -20.139 -9.572 11.956 1.00 92.00 193 HIS A O 1
ATOM 1581 N N . ASP A 1 194 ? -21.166 -11.523 12.376 1.00 92.44 194 ASP A N 1
ATOM 1582 C CA . ASP A 1 194 ? -21.846 -11.597 11.079 1.00 92.44 194 ASP A CA 1
ATOM 1583 C C . ASP A 1 194 ? -22.864 -10.461 10.915 1.00 92.44 194 ASP A C 1
ATOM 1585 O O . ASP A 1 194 ? -22.944 -9.842 9.856 1.00 92.44 194 ASP A O 1
ATOM 1589 N N . GLU A 1 195 ? -23.596 -10.133 11.982 1.00 94.44 195 GLU A N 1
ATOM 1590 C CA . GLU A 1 195 ? -24.547 -9.021 11.983 1.00 94.44 195 GLU A CA 1
ATOM 1591 C C . GLU A 1 195 ? -23.834 -7.665 11.856 1.00 94.44 195 GLU A C 1
ATOM 1593 O O . GLU A 1 195 ? -24.293 -6.802 11.110 1.00 94.44 195 GLU A O 1
ATOM 1598 N N . LEU A 1 196 ? -22.663 -7.486 12.482 1.00 94.75 196 LEU A N 1
ATOM 1599 C CA . LEU A 1 196 ? -21.827 -6.296 12.270 1.00 94.75 196 LEU A CA 1
ATOM 1600 C C . LEU A 1 196 ? -21.429 -6.139 10.792 1.00 94.75 196 LEU A C 1
ATOM 1602 O O . LEU A 1 196 ? -21.477 -5.028 10.258 1.00 94.75 196 LEU A O 1
ATOM 1606 N N . ILE A 1 197 ? -21.065 -7.234 10.114 1.00 94.19 197 ILE A N 1
ATOM 1607 C CA . ILE A 1 197 ? -20.766 -7.218 8.673 1.00 94.19 197 ILE A CA 1
ATOM 1608 C C . ILE A 1 197 ? -22.011 -6.838 7.868 1.00 94.19 197 ILE A C 1
ATOM 1610 O O . ILE A 1 197 ? -21.909 -6.003 6.969 1.00 94.19 197 ILE A O 1
ATOM 1614 N N . ILE A 1 198 ? -23.173 -7.417 8.183 1.00 94.81 198 ILE A N 1
ATOM 1615 C CA . ILE A 1 198 ? -24.439 -7.115 7.498 1.00 94.81 198 ILE A CA 1
ATOM 1616 C C . ILE A 1 198 ? -24.772 -5.627 7.629 1.00 94.81 198 ILE A C 1
ATOM 1618 O O . ILE A 1 198 ? -24.968 -4.963 6.613 1.00 94.81 198 ILE A O 1
ATOM 1622 N N . ARG A 1 199 ? -24.740 -5.074 8.846 1.00 95.19 199 ARG A N 1
ATOM 1623 C CA . ARG A 1 199 ? -25.000 -3.646 9.088 1.00 95.19 199 ARG A CA 1
ATOM 1624 C C . ARG A 1 199 ? -23.974 -2.738 8.418 1.00 95.19 199 ARG A C 1
ATOM 1626 O O . ARG A 1 199 ? -24.338 -1.722 7.845 1.00 95.19 199 ARG A O 1
ATOM 1633 N N . SER A 1 200 ? -22.703 -3.136 8.398 1.00 93.88 200 SER A N 1
ATOM 1634 C CA . SER A 1 200 ? -21.641 -2.388 7.703 1.00 93.88 200 SER A CA 1
ATOM 1635 C C . SER A 1 200 ? -21.727 -2.475 6.173 1.00 93.88 200 SER A C 1
ATOM 1637 O O . SER A 1 200 ? -21.015 -1.760 5.467 1.00 93.88 200 SER A O 1
ATOM 1639 N N . ARG A 1 201 ? -22.562 -3.376 5.641 1.00 94.25 201 ARG A N 1
ATOM 1640 C CA . ARG A 1 201 ? -22.895 -3.490 4.213 1.00 94.25 201 ARG A CA 1
ATOM 1641 C C . ARG A 1 201 ? -24.238 -2.857 3.868 1.00 94.25 201 ARG A C 1
ATOM 1643 O O . ARG A 1 201 ? -24.497 -2.652 2.683 1.00 94.25 201 ARG A O 1
ATOM 1650 N N . ASP A 1 202 ? -25.070 -2.558 4.859 1.00 94.38 202 ASP A N 1
ATOM 1651 C CA . ASP A 1 202 ? -26.308 -1.829 4.652 1.00 94.38 202 ASP A CA 1
ATOM 1652 C C . ASP A 1 202 ? -25.998 -0.368 4.326 1.00 94.38 202 ASP A C 1
ATOM 1654 O O . ASP A 1 202 ? -25.236 0.297 5.028 1.00 94.38 202 ASP A O 1
ATOM 1658 N N . GLN A 1 203 ? -26.582 0.130 3.238 1.00 91.50 203 GLN A N 1
ATOM 1659 C CA . GLN A 1 203 ? -26.297 1.475 2.755 1.00 91.50 203 GLN A CA 1
ATOM 1660 C C . GLN A 1 203 ? -26.760 2.546 3.741 1.00 91.50 203 GLN A C 1
ATOM 1662 O O . GLN A 1 203 ? -26.030 3.500 3.990 1.00 91.50 203 GLN A O 1
ATOM 1667 N N . SER A 1 204 ? -27.946 2.378 4.329 1.00 91.75 204 SER A N 1
ATOM 1668 C CA . SER A 1 204 ? -28.496 3.372 5.248 1.00 91.75 204 SER A CA 1
ATOM 1669 C C . SER A 1 204 ? -27.685 3.450 6.536 1.00 91.75 204 SER A C 1
ATOM 1671 O O . SER A 1 204 ? -27.428 4.546 7.021 1.00 91.75 204 SER A O 1
ATOM 1673 N N . VAL A 1 205 ? -27.204 2.313 7.045 1.00 94.50 205 VAL A N 1
ATOM 1674 C CA . VAL A 1 205 ? -26.384 2.291 8.258 1.00 94.50 205 VAL A CA 1
ATOM 1675 C C . VAL A 1 205 ? -24.964 2.771 7.974 1.00 94.50 205 VAL A C 1
ATOM 1677 O O . VAL A 1 205 ? -24.479 3.697 8.628 1.00 94.50 205 VAL A O 1
ATOM 1680 N N . SER A 1 206 ? -24.298 2.179 6.981 1.00 95.56 206 SER A N 1
ATOM 1681 C CA . SER A 1 206 ? -22.901 2.487 6.676 1.00 95.56 206 SER A CA 1
ATOM 1682 C C . SER A 1 206 ? -22.709 3.949 6.265 1.00 95.56 206 SER A C 1
ATOM 1684 O O . SER A 1 206 ? -21.792 4.597 6.770 1.00 95.56 206 SER A O 1
ATOM 1686 N N . ASP A 1 207 ? -23.550 4.492 5.379 1.00 96.06 207 ASP A N 1
ATOM 1687 C CA . ASP A 1 207 ? -23.373 5.865 4.884 1.00 96.06 207 ASP A CA 1
ATOM 1688 C C . ASP A 1 207 ? -23.653 6.904 5.981 1.00 96.06 207 ASP A C 1
ATOM 1690 O O . ASP A 1 207 ? -22.952 7.913 6.066 1.00 96.06 207 ASP A O 1
ATOM 1694 N N . TYR A 1 208 ? -24.616 6.649 6.874 1.00 96.94 208 TYR A N 1
ATOM 1695 C CA . TYR A 1 208 ? -24.909 7.545 7.999 1.00 96.94 208 TYR A CA 1
ATOM 169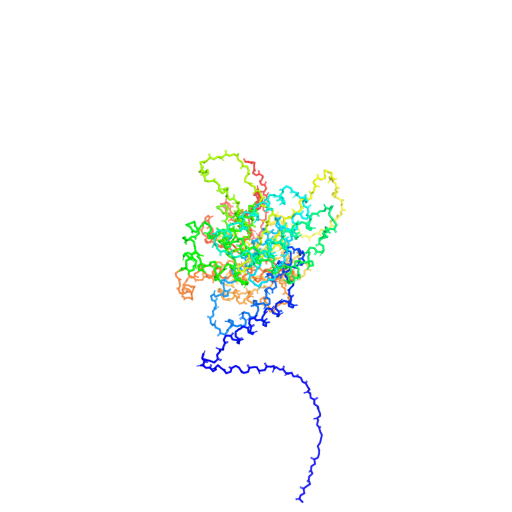6 C C . TYR A 1 208 ? -23.768 7.572 9.019 1.00 96.94 208 TYR A C 1
ATOM 1698 O O . TYR A 1 208 ? -23.415 8.638 9.527 1.00 96.94 208 TYR A O 1
ATOM 1706 N N . VAL A 1 209 ? -23.152 6.421 9.298 1.00 97.44 209 VAL A N 1
ATOM 1707 C CA . VAL A 1 209 ? -21.981 6.363 10.182 1.00 97.44 209 VAL A CA 1
ATOM 1708 C C . VAL A 1 209 ? -20.758 7.021 9.524 1.00 97.44 209 VAL A C 1
ATOM 1710 O O . VAL A 1 209 ? -19.994 7.715 10.197 1.00 97.44 209 VAL A O 1
ATOM 1713 N N . VAL A 1 210 ? -20.586 6.899 8.203 1.00 97.62 210 VAL A N 1
ATOM 1714 C CA . VAL A 1 210 ? -19.561 7.663 7.466 1.00 97.62 210 VAL A CA 1
ATOM 1715 C C . VAL A 1 210 ? -19.812 9.171 7.578 1.00 97.62 210 VAL A C 1
ATOM 1717 O O . VAL A 1 210 ? -18.876 9.917 7.870 1.00 97.62 210 VAL A O 1
ATOM 1720 N N . MET A 1 211 ? -21.058 9.626 7.409 1.00 97.50 211 MET A N 1
ATOM 1721 C CA . MET A 1 211 ? -21.422 11.038 7.581 1.00 97.50 211 MET A CA 1
ATOM 1722 C C . MET A 1 211 ? -21.107 11.548 8.986 1.00 97.50 211 MET A C 1
ATOM 1724 O O . MET A 1 211 ? -20.567 12.646 9.130 1.00 97.50 211 MET A O 1
ATOM 1728 N N . PHE A 1 212 ? -21.374 10.743 10.016 1.00 98.06 212 PHE A N 1
ATOM 1729 C CA . PHE A 1 212 ? -20.965 11.052 11.384 1.00 98.06 212 PHE A CA 1
ATOM 1730 C C . PHE A 1 212 ? -19.458 11.342 11.468 1.00 98.06 212 PHE A C 1
ATOM 1732 O O . PHE A 1 212 ? -19.064 12.404 11.958 1.00 98.06 212 PHE A O 1
ATOM 1739 N N . PHE A 1 213 ? -18.609 10.458 10.933 1.00 98.31 213 PHE A N 1
ATOM 1740 C CA . PHE A 1 213 ? -17.161 10.674 10.963 1.00 98.31 213 PHE A CA 1
ATOM 1741 C C . PHE A 1 213 ? -16.721 11.900 10.153 1.00 98.31 213 PHE A C 1
ATOM 1743 O O . PHE A 1 213 ? -15.822 12.623 10.594 1.00 98.31 213 PHE A O 1
ATOM 1750 N N . ARG A 1 214 ? -17.369 12.191 9.017 1.00 98.00 214 ARG A N 1
ATOM 1751 C CA . ARG A 1 214 ? -17.108 13.406 8.224 1.00 98.00 214 ARG A CA 1
ATOM 1752 C C . ARG A 1 214 ? -17.418 14.678 9.012 1.00 98.00 214 ARG A C 1
ATOM 1754 O O . ARG A 1 214 ? -16.590 15.589 9.044 1.00 98.00 214 ARG A O 1
ATOM 1761 N N . PHE A 1 215 ? -18.548 14.722 9.720 1.00 97.69 215 PHE A N 1
ATOM 1762 C CA . PHE A 1 215 ? -18.898 15.852 10.585 1.00 97.69 215 PHE A CA 1
ATOM 1763 C C . PHE A 1 215 ? -17.935 16.014 11.761 1.00 97.69 215 PHE A C 1
ATOM 1765 O O . PHE A 1 215 ? -17.485 17.128 12.025 1.00 97.69 215 PHE A O 1
ATOM 1772 N N . VAL A 1 216 ? -17.570 14.921 12.438 1.00 97.94 216 VAL A N 1
ATOM 1773 C CA . VAL A 1 216 ? -16.567 14.948 13.518 1.00 97.94 216 VAL A CA 1
ATOM 1774 C C . VAL A 1 216 ? -15.235 15.506 13.008 1.00 97.94 216 VAL A C 1
ATOM 1776 O O . VAL A 1 216 ? -14.644 16.380 13.644 1.00 97.94 216 VAL A O 1
ATOM 1779 N N . THR A 1 217 ? -14.802 15.058 11.829 1.00 98.00 217 THR A N 1
ATOM 1780 C CA . THR A 1 217 ? -13.563 15.509 11.182 1.00 98.00 217 THR A CA 1
ATOM 1781 C C . THR A 1 217 ? -13.623 16.996 10.829 1.00 98.00 217 THR A C 1
ATOM 1783 O O . THR A 1 217 ? -12.714 17.743 11.187 1.00 98.00 217 THR A O 1
ATOM 1786 N N . SER A 1 218 ? -14.708 17.455 10.192 1.00 97.44 218 SER A N 1
ATOM 1787 C CA . SER A 1 218 ? -14.925 18.876 9.875 1.00 97.44 218 SER A CA 1
ATOM 1788 C C . SER A 1 218 ? -14.917 19.743 11.140 1.00 97.44 218 SER A C 1
ATOM 1790 O O . SER A 1 218 ? -14.219 20.758 11.203 1.00 97.44 218 SER A O 1
ATOM 1792 N N . GLY A 1 219 ? -15.621 19.308 12.190 1.00 97.06 219 GLY A N 1
ATOM 1793 C CA . GLY A 1 219 ? -15.668 20.005 13.473 1.00 97.06 219 GLY A CA 1
ATOM 1794 C C . GLY A 1 219 ? -14.284 20.181 14.099 1.00 97.06 219 GLY A C 1
ATOM 1795 O O . GLY A 1 219 ? -13.939 21.282 14.527 1.00 97.06 219 GLY A O 1
ATOM 1796 N N . GLU A 1 220 ? -13.464 19.130 14.101 1.00 97.44 220 GLU A N 1
ATOM 1797 C CA . GLU A 1 220 ? -12.118 19.185 14.679 1.00 97.44 220 GLU A CA 1
ATOM 1798 C C . GLU A 1 220 ? -11.147 20.034 13.843 1.00 97.44 220 GLU A C 1
ATOM 1800 O O . GLU A 1 220 ? -10.379 20.820 14.407 1.00 97.44 220 GLU A O 1
ATOM 1805 N N . ILE A 1 221 ? -11.224 19.953 12.509 1.00 97.00 221 ILE A N 1
ATOM 1806 C CA . ILE A 1 221 ? -10.430 20.801 11.605 1.00 97.00 221 ILE A CA 1
ATOM 1807 C C . ILE A 1 221 ? -10.758 22.281 11.831 1.00 97.00 221 ILE A C 1
ATOM 1809 O O . ILE A 1 221 ? -9.857 23.110 11.970 1.00 97.00 221 ILE A O 1
ATOM 1813 N N . ARG A 1 222 ? -12.049 22.622 11.908 1.00 96.12 222 ARG A N 1
ATOM 1814 C CA . ARG A 1 222 ? -12.507 24.004 12.115 1.00 96.12 222 ARG A CA 1
ATOM 1815 C C . ARG A 1 222 ? -12.186 24.523 13.513 1.00 96.12 222 ARG A C 1
ATOM 1817 O O . ARG A 1 222 ? -11.830 25.690 13.651 1.00 96.12 222 ARG A O 1
ATOM 1824 N N . LYS A 1 223 ? -12.273 23.674 14.540 1.00 95.75 223 LYS A N 1
ATOM 1825 C CA . LYS A 1 223 ? -11.897 24.015 15.920 1.00 95.75 223 LYS A CA 1
ATOM 1826 C C . LYS A 1 223 ? -10.414 24.370 16.038 1.00 95.75 223 LYS A C 1
ATOM 1828 O O . LYS A 1 223 ? -10.069 25.302 16.758 1.00 95.75 223 LYS A O 1
ATOM 1833 N N . ARG A 1 224 ? -9.539 23.646 15.332 1.00 95.19 224 ARG A N 1
ATOM 1834 C CA . ARG A 1 224 ? -8.090 23.902 15.277 1.00 95.19 224 ARG A CA 1
ATOM 1835 C C . ARG A 1 224 ? -7.677 24.536 13.945 1.00 95.19 224 ARG A C 1
ATOM 1837 O O . ARG A 1 224 ? -6.674 24.141 13.351 1.00 95.19 224 ARG A O 1
ATOM 1844 N N . SER A 1 225 ? -8.429 25.538 13.485 1.00 94.31 225 SER A N 1
ATOM 1845 C CA . SER A 1 225 ? -8.214 26.154 12.170 1.00 94.31 225 SER A CA 1
ATOM 1846 C C . SER A 1 225 ? -6.788 26.670 11.980 1.00 94.31 225 SER A C 1
ATOM 1848 O O . SER A 1 225 ? -6.186 26.387 10.954 1.00 94.31 225 SER A O 1
ATOM 1850 N N . GLU A 1 226 ? -6.217 27.349 12.979 1.00 94.19 226 GLU A N 1
ATOM 1851 C CA . GLU A 1 226 ? -4.852 27.900 12.913 1.00 94.19 226 GLU A CA 1
ATOM 1852 C C . GLU A 1 226 ? -3.780 26.814 12.723 1.00 94.19 226 GLU A C 1
ATOM 1854 O O . GLU A 1 226 ? -2.766 27.042 12.067 1.00 94.19 226 GLU A O 1
ATOM 1859 N N . PHE A 1 227 ? -4.004 25.620 13.281 1.00 93.69 227 PHE A N 1
ATOM 1860 C CA . PHE A 1 227 ? -3.092 24.489 13.132 1.00 93.69 227 PHE A CA 1
ATOM 1861 C C . PHE A 1 227 ? -3.195 23.867 11.736 1.00 93.69 227 PHE A C 1
ATOM 1863 O O . PHE A 1 227 ? -2.170 23.568 11.126 1.00 93.69 227 PHE A O 1
ATOM 1870 N N . PHE A 1 228 ? -4.414 23.685 11.216 1.00 94.06 228 PHE A N 1
ATOM 1871 C CA . PHE A 1 228 ? -4.639 23.014 9.931 1.00 94.06 228 PHE A CA 1
ATOM 1872 C C . PHE A 1 228 ? -4.483 23.925 8.706 1.00 94.06 228 PHE A C 1
ATOM 1874 O O . PHE A 1 228 ? -4.159 23.435 7.624 1.00 94.06 228 PHE A O 1
ATOM 1881 N N . GLU A 1 229 ? -4.667 25.237 8.860 1.00 93.06 229 GLU A N 1
ATOM 1882 C CA . GLU A 1 229 ? -4.585 26.231 7.785 1.00 93.06 229 GLU A CA 1
ATOM 1883 C C . GLU A 1 229 ? -3.330 26.115 6.898 1.00 93.06 229 GLU A C 1
ATOM 1885 O O . GLU A 1 229 ? -3.499 26.015 5.681 1.00 93.06 229 GLU A O 1
ATOM 1890 N N . PRO A 1 230 ? -2.085 26.057 7.420 1.00 93.06 230 PRO A N 1
ATOM 1891 C CA . PRO A 1 230 ? -0.900 25.956 6.564 1.00 93.06 230 PRO A CA 1
ATOM 1892 C C . PRO A 1 230 ? -0.873 24.674 5.719 1.00 93.06 230 PRO A C 1
ATOM 1894 O O . PRO A 1 230 ? -0.408 24.701 4.578 1.00 93.06 230 PRO A O 1
ATOM 1897 N N . PHE A 1 231 ? -1.395 23.562 6.244 1.00 91.44 231 PHE A N 1
ATOM 1898 C CA . PHE A 1 231 ? -1.470 22.293 5.518 1.00 91.44 231 PHE A CA 1
ATOM 1899 C C . PHE A 1 231 ? -2.559 22.335 4.439 1.00 91.44 231 PHE A C 1
ATOM 1901 O O . PHE A 1 231 ? -2.320 21.931 3.303 1.00 91.44 231 PHE A O 1
ATOM 1908 N N . ILE A 1 232 ? -3.730 22.891 4.762 1.00 91.25 232 ILE A N 1
ATOM 1909 C CA . ILE A 1 232 ? -4.862 23.030 3.833 1.00 91.25 232 ILE A CA 1
ATOM 1910 C C . ILE A 1 232 ? -4.521 23.978 2.677 1.00 91.25 232 ILE A C 1
ATOM 1912 O O . ILE A 1 232 ? -4.843 23.678 1.522 1.00 91.25 232 ILE A O 1
ATOM 1916 N N . LEU A 1 233 ? -3.819 25.080 2.964 1.00 88.31 233 LEU A N 1
ATOM 1917 C CA . LEU A 1 233 ? -3.306 25.994 1.943 1.00 88.31 233 LEU A CA 1
ATOM 1918 C C . LEU A 1 233 ? -2.343 25.275 0.994 1.00 88.31 233 LEU A C 1
ATOM 1920 O O . LEU A 1 233 ? -2.477 25.416 -0.217 1.00 88.31 233 LEU A O 1
ATOM 1924 N N . GLY A 1 234 ? -1.428 24.457 1.524 1.00 83.19 234 GLY A N 1
ATOM 1925 C CA . GLY A 1 234 ? -0.500 23.667 0.711 1.00 83.19 234 GLY A CA 1
ATOM 1926 C C . GLY A 1 234 ? -1.177 22.617 -0.179 1.00 83.19 234 GLY A C 1
ATOM 1927 O O . GLY A 1 234 ? -0.679 22.348 -1.270 1.00 83.19 234 GLY A O 1
ATOM 1928 N N . LEU A 1 235 ? -2.306 22.051 0.261 1.00 83.69 235 LEU A N 1
ATOM 1929 C CA . LEU A 1 235 ? -3.042 21.011 -0.470 1.00 83.69 235 LEU A CA 1
ATOM 1930 C C . LEU A 1 235 ? -3.986 21.573 -1.540 1.00 83.69 235 LEU A C 1
ATOM 1932 O O . LEU A 1 235 ? -4.031 21.063 -2.656 1.00 83.69 235 LEU A O 1
ATOM 1936 N N . SER A 1 236 ? -4.758 22.608 -1.201 1.00 82.12 236 SER A N 1
ATOM 1937 C CA . SER A 1 236 ? -5.901 23.053 -2.017 1.00 82.12 236 SER A CA 1
ATOM 1938 C C . SER A 1 236 ? -5.927 24.555 -2.309 1.00 82.12 236 SER A C 1
ATOM 1940 O O . SER A 1 236 ? -6.770 25.003 -3.082 1.00 82.12 236 SER A O 1
ATOM 1942 N N . ASN A 1 237 ? -5.024 25.352 -1.718 1.00 86.38 237 ASN A N 1
ATOM 1943 C CA . ASN A 1 237 ? -5.064 26.822 -1.750 1.00 86.38 237 ASN A CA 1
ATOM 1944 C C . ASN A 1 237 ? -6.434 27.416 -1.341 1.00 86.38 237 ASN A C 1
ATOM 1946 O O . ASN A 1 237 ? -6.815 28.489 -1.814 1.00 86.38 237 ASN A O 1
ATOM 1950 N N . THR A 1 238 ? -7.187 26.732 -0.472 1.00 90.62 238 THR A N 1
ATOM 1951 C CA . THR A 1 238 ? -8.486 27.194 0.044 1.00 90.62 238 THR A CA 1
ATOM 1952 C C . THR A 1 238 ? -8.418 27.538 1.533 1.00 90.62 238 THR A C 1
ATOM 1954 O O . THR A 1 238 ? -7.438 27.240 2.213 1.00 90.62 238 THR A O 1
ATOM 1957 N N . THR A 1 239 ? -9.455 28.202 2.051 1.00 94.00 239 THR A N 1
ATOM 1958 C CA . THR A 1 239 ? -9.596 28.437 3.495 1.00 94.00 239 THR A CA 1
ATOM 1959 C C . THR A 1 239 ? -10.055 27.164 4.202 1.00 94.00 239 THR A C 1
ATOM 1961 O O . THR A 1 239 ? -10.698 26.309 3.596 1.00 94.00 239 THR A O 1
ATOM 1964 N N . VAL A 1 240 ? -9.801 27.067 5.509 1.00 95.12 240 VAL A N 1
ATOM 1965 C CA . VAL A 1 240 ? -10.229 25.921 6.333 1.00 95.12 240 VAL A CA 1
ATOM 1966 C C . VAL A 1 240 ? -11.733 25.651 6.209 1.00 95.12 240 VAL A C 1
ATOM 1968 O O . VAL A 1 240 ? -12.150 24.505 6.062 1.00 95.12 240 VAL A O 1
ATOM 1971 N N . GLU A 1 241 ? -12.557 26.702 6.227 1.00 93.56 241 GLU A N 1
ATOM 1972 C CA . GLU A 1 241 ? -14.010 26.565 6.094 1.00 93.56 241 GLU A CA 1
ATOM 1973 C C . GLU A 1 241 ? -14.415 26.050 4.708 1.00 93.56 241 GLU A C 1
ATOM 1975 O O . GLU A 1 241 ? -15.269 25.169 4.606 1.00 93.56 241 GLU A O 1
ATOM 1980 N N . GLN A 1 242 ? -13.798 26.580 3.648 1.00 94.06 242 GLN A N 1
ATOM 1981 C CA . GLN A 1 242 ? -14.095 26.150 2.287 1.00 94.06 242 GLN A CA 1
ATOM 1982 C C . GLN A 1 242 ? -13.679 24.693 2.077 1.00 94.06 242 GLN A C 1
ATOM 1984 O O . GLN A 1 242 ? -14.481 23.912 1.577 1.00 94.06 242 GLN A O 1
ATOM 1989 N N . PHE A 1 243 ? -12.479 24.324 2.532 1.00 95.62 243 PHE A N 1
ATOM 1990 C CA . PHE A 1 243 ? -11.973 22.956 2.490 1.00 95.62 243 PHE A CA 1
ATOM 1991 C C . PHE A 1 243 ? -12.922 21.971 3.180 1.00 95.62 243 PHE A C 1
ATOM 1993 O O . PHE A 1 243 ? -13.254 20.934 2.614 1.00 95.62 243 PHE A O 1
ATOM 2000 N N . CYS A 1 244 ? -13.427 22.314 4.370 1.00 96.12 244 CYS A N 1
ATOM 2001 C CA . CYS A 1 244 ? -14.377 21.456 5.077 1.00 96.12 244 CYS A CA 1
ATOM 2002 C C . CYS A 1 244 ? -15.664 21.231 4.270 1.00 96.12 244 CYS A C 1
ATOM 2004 O O . CYS A 1 244 ? -16.107 20.092 4.129 1.00 96.12 244 CYS A O 1
ATOM 2006 N N . LYS A 1 245 ? -16.223 22.294 3.679 1.00 94.12 245 LYS A N 1
ATOM 2007 C CA . LYS A 1 245 ? -17.470 22.222 2.900 1.00 94.12 245 LYS A CA 1
ATOM 2008 C C . LYS A 1 245 ? -17.327 21.506 1.560 1.00 94.12 245 LYS A C 1
ATOM 2010 O O . LYS A 1 245 ? -18.315 20.965 1.078 1.00 94.12 245 LYS A O 1
ATOM 2015 N N . THR A 1 246 ? -16.150 21.536 0.935 1.00 93.06 246 THR A N 1
ATOM 2016 C CA . THR A 1 246 ? -15.950 20.939 -0.397 1.00 93.06 246 THR A CA 1
ATOM 2017 C C . THR A 1 246 ? -15.278 19.581 -0.377 1.00 93.06 246 THR A C 1
ATOM 2019 O O . THR A 1 246 ? -15.485 18.828 -1.314 1.00 93.06 246 THR A O 1
ATOM 2022 N N . SER A 1 247 ? -14.468 19.280 0.639 1.00 93.25 247 SER A N 1
ATOM 2023 C CA . SER A 1 247 ? -13.566 18.120 0.615 1.00 93.25 247 SER A CA 1
ATOM 2024 C C . SER A 1 247 ? -13.698 17.208 1.838 1.00 93.25 247 SER A C 1
ATOM 2026 O O . SER A 1 247 ? -13.236 16.076 1.793 1.00 93.25 247 SER A O 1
ATOM 2028 N N . VAL A 1 248 ? -14.347 17.655 2.923 1.00 96.00 248 VAL A N 1
ATOM 2029 C CA . VAL A 1 248 ? -14.519 16.840 4.144 1.00 96.00 248 VAL A CA 1
ATOM 2030 C C . VAL A 1 248 ? -15.965 16.382 4.313 1.00 96.00 248 VAL A C 1
ATOM 2032 O O . VAL A 1 248 ? -16.223 15.189 4.453 1.00 96.00 248 VAL A O 1
ATOM 2035 N N . GLU A 1 249 ? -16.910 17.321 4.317 1.00 95.94 249 GLU A N 1
ATOM 2036 C CA . GLU A 1 249 ? -18.332 17.064 4.578 1.00 95.94 249 GLU A CA 1
ATOM 2037 C C . GLU A 1 249 ? -19.053 16.291 3.467 1.00 95.94 249 GLU A C 1
ATOM 2039 O O . GLU A 1 249 ? -19.863 15.425 3.808 1.00 95.94 249 GLU A O 1
ATOM 2044 N N . PRO A 1 250 ? -18.805 16.551 2.167 1.00 95.19 250 PRO A N 1
ATOM 2045 C CA . PRO A 1 250 ? -19.514 15.839 1.113 1.00 95.19 250 PRO A CA 1
ATOM 2046 C C . PRO A 1 250 ? -19.156 14.348 1.072 1.00 95.19 250 PRO A C 1
ATOM 2048 O O . PRO A 1 250 ? -18.009 13.945 1.278 1.00 95.19 250 PRO A O 1
ATOM 2051 N N . MET A 1 251 ? -20.156 13.513 0.783 1.00 93.56 251 MET A N 1
ATOM 2052 C CA . MET A 1 251 ? -19.957 12.075 0.592 1.00 93.56 251 MET A CA 1
ATOM 2053 C C . MET A 1 251 ? -19.144 11.794 -0.667 1.00 93.56 251 MET A C 1
ATOM 2055 O O . MET A 1 251 ? -19.351 12.421 -1.701 1.00 93.56 251 MET A O 1
ATOM 2059 N N . GLY A 1 252 ? -18.271 10.791 -0.586 1.00 88.75 252 GLY A N 1
ATOM 2060 C CA . GLY A 1 252 ? -17.454 10.348 -1.714 1.00 88.75 252 GLY A CA 1
ATOM 2061 C C . GLY A 1 252 ? -16.214 11.198 -1.998 1.00 88.75 252 GLY A C 1
ATOM 2062 O O . GLY A 1 252 ? -15.484 10.881 -2.930 1.00 88.75 252 GLY A O 1
ATOM 2063 N N . GLU A 1 253 ? -15.933 12.214 -1.179 1.00 92.19 253 GLU A N 1
ATOM 2064 C CA . GLU A 1 253 ? -14.673 12.962 -1.244 1.00 92.19 253 GLU A CA 1
ATOM 2065 C C . GLU A 1 253 ? -13.528 12.175 -0.600 1.00 92.19 253 GLU A C 1
ATOM 2067 O O . GLU A 1 253 ? -13.676 11.625 0.499 1.00 92.19 253 GLU A O 1
ATOM 2072 N N . GLU A 1 254 ? -12.385 12.124 -1.283 1.00 90.94 254 GLU A N 1
ATOM 2073 C CA . GLU A 1 254 ? -11.209 11.373 -0.844 1.00 90.94 254 GLU A CA 1
ATOM 2074 C C . GLU A 1 254 ? -10.631 11.921 0.468 1.00 90.94 254 GLU A C 1
ATOM 2076 O O . GLU A 1 254 ? -10.624 13.120 0.733 1.00 90.94 254 GLU A O 1
ATOM 2081 N N . SER A 1 255 ? -10.116 11.019 1.306 1.00 92.94 255 SER A N 1
ATOM 2082 C CA . SER A 1 255 ? -9.482 11.377 2.576 1.00 92.94 255 SER A CA 1
ATOM 2083 C C . SER A 1 255 ? -7.961 11.322 2.463 1.00 92.94 255 SER A C 1
ATOM 2085 O O . SER A 1 255 ? -7.399 10.328 2.017 1.00 92.94 255 SER A O 1
ATOM 2087 N N . ASP A 1 256 ? -7.315 12.384 2.927 1.00 89.81 256 ASP A N 1
ATOM 2088 C CA . ASP A 1 256 ? -5.858 12.549 3.032 1.00 89.81 256 ASP A CA 1
ATOM 2089 C C . ASP A 1 256 ? -5.420 12.716 4.506 1.00 89.81 256 ASP A C 1
ATOM 2091 O O . ASP A 1 256 ? -6.260 12.787 5.406 1.00 89.81 256 ASP A O 1
ATOM 2095 N N . HIS A 1 257 ? -4.120 12.856 4.767 1.00 91.88 257 HIS A N 1
ATOM 2096 C CA . HIS A 1 257 ? -3.485 12.952 6.086 1.00 91.88 257 HIS A CA 1
ATOM 2097 C C . HIS A 1 257 ? -4.191 13.909 7.064 1.00 91.88 257 HIS A C 1
ATOM 2099 O O . HIS A 1 257 ? -4.331 13.584 8.241 1.00 91.88 257 HIS A O 1
ATOM 2105 N N . VAL A 1 258 ? -4.675 15.069 6.596 1.00 94.56 258 VAL A N 1
ATOM 2106 C CA . VAL A 1 258 ? -5.416 16.043 7.427 1.00 94.56 258 VAL A CA 1
ATOM 2107 C C . VAL A 1 258 ? -6.664 15.417 8.063 1.00 94.56 258 VAL A C 1
ATOM 2109 O O . VAL A 1 258 ? -6.932 15.642 9.243 1.00 94.56 258 VAL A O 1
ATOM 2112 N N . HIS A 1 259 ? -7.390 14.588 7.312 1.00 96.75 259 HIS A N 1
ATOM 2113 C CA . HIS A 1 259 ? -8.606 13.912 7.767 1.00 96.75 259 HIS A CA 1
ATOM 2114 C C . HIS A 1 259 ? -8.279 12.869 8.837 1.00 96.75 259 HIS A C 1
ATOM 2116 O O . HIS A 1 259 ? -8.955 12.801 9.861 1.00 96.75 259 HIS A O 1
ATOM 2122 N N . ILE A 1 260 ? -7.207 12.098 8.623 1.00 96.31 260 ILE A N 1
ATOM 2123 C CA . ILE A 1 260 ? -6.762 11.042 9.541 1.00 96.31 260 ILE A CA 1
ATOM 2124 C C . ILE A 1 260 ? -6.347 11.646 10.882 1.00 96.31 260 ILE A C 1
ATOM 2126 O O . ILE A 1 260 ? -6.818 11.198 11.926 1.00 96.31 260 ILE A O 1
ATOM 2130 N N . THR A 1 261 ? -5.521 12.698 10.858 1.00 95.25 261 THR A N 1
ATOM 2131 C CA . THR A 1 261 ? -5.091 13.410 12.069 1.00 95.25 261 THR A CA 1
ATOM 2132 C C . THR A 1 261 ? -6.281 13.998 12.823 1.00 95.25 261 THR A C 1
ATOM 2134 O O . THR A 1 261 ? -6.399 13.798 14.031 1.00 95.25 261 THR A O 1
ATOM 2137 N N . ALA A 1 262 ? -7.183 14.692 12.125 1.00 96.56 262 ALA A N 1
ATOM 2138 C CA . ALA A 1 262 ? -8.340 15.313 12.758 1.00 96.56 262 ALA A CA 1
ATOM 2139 C C . ALA A 1 262 ? -9.284 14.278 13.386 1.00 96.56 262 ALA A C 1
ATOM 2141 O O . ALA A 1 262 ? -9.680 14.447 14.536 1.00 96.56 262 ALA A O 1
ATOM 2142 N N . LEU A 1 263 ? -9.598 13.184 12.686 1.00 97.50 263 LEU A N 1
ATOM 2143 C CA . LEU A 1 263 ? -10.458 12.128 13.224 1.00 97.50 263 LEU A CA 1
ATOM 2144 C C . LEU A 1 263 ? -9.812 11.410 14.422 1.00 97.50 263 LEU A C 1
ATOM 2146 O O . LEU A 1 263 ? -10.475 11.192 15.439 1.00 97.50 263 LEU A O 1
ATOM 2150 N N . CYS A 1 264 ? -8.520 11.081 14.310 1.00 95.75 264 CYS A N 1
ATOM 2151 C CA . CYS A 1 264 ? -7.721 10.468 15.373 1.00 95.75 264 CYS A CA 1
ATOM 2152 C C . CYS A 1 264 ? -7.753 11.312 16.652 1.00 95.75 264 CYS A C 1
ATOM 2154 O O . CYS A 1 264 ? -8.055 10.793 17.726 1.00 95.75 264 CYS A O 1
ATOM 2156 N N . ASP A 1 265 ? -7.492 12.616 16.541 1.00 94.81 265 ASP A N 1
ATOM 2157 C CA . ASP A 1 265 ? -7.504 13.533 17.683 1.00 94.81 265 ASP A CA 1
ATOM 2158 C C . ASP A 1 265 ? -8.917 13.745 18.248 1.00 94.81 265 ASP A C 1
ATOM 2160 O O . ASP A 1 265 ? -9.091 13.773 19.466 1.00 94.81 265 ASP A O 1
ATOM 2164 N N . ALA A 1 266 ? -9.934 13.856 17.384 1.00 95.88 266 ALA A N 1
ATOM 2165 C CA . ALA A 1 266 ? -11.312 14.111 17.801 1.00 95.88 266 ALA A CA 1
ATOM 2166 C C . ALA A 1 266 ? -11.890 12.965 18.643 1.00 95.88 266 ALA A C 1
ATOM 2168 O O . ALA A 1 266 ? -12.479 13.192 19.702 1.00 95.88 266 ALA A O 1
ATOM 2169 N N . LEU A 1 267 ? -11.707 11.723 18.186 1.00 95.81 267 LEU A N 1
ATOM 2170 C CA . LEU A 1 267 ? -12.184 10.533 18.896 1.00 95.81 267 LEU A CA 1
ATOM 2171 C C . LEU A 1 267 ? -11.180 10.051 19.948 1.00 95.81 267 LEU A C 1
ATOM 2173 O O . LEU A 1 267 ? -11.542 9.350 20.897 1.00 95.81 267 LEU A O 1
ATOM 2177 N N . GLY A 1 268 ? -9.920 10.456 19.821 1.00 93.88 268 GLY A N 1
ATOM 2178 C CA . GLY A 1 268 ? -8.825 9.994 20.655 1.00 93.88 268 GLY A CA 1
ATOM 2179 C C . GLY A 1 268 ? -8.515 8.517 20.425 1.00 93.88 268 GLY A C 1
ATOM 2180 O O . GLY A 1 268 ? -8.273 7.809 21.396 1.00 93.88 268 GLY A O 1
ATOM 2181 N N . VAL A 1 269 ? -8.595 8.032 19.188 1.00 94.38 269 VAL A N 1
ATOM 2182 C CA . VAL A 1 269 ? -8.341 6.628 18.829 1.00 94.38 269 VAL A CA 1
ATOM 2183 C C . VAL A 1 269 ? -7.075 6.573 17.974 1.00 94.38 269 VAL A C 1
ATOM 2185 O O . VAL A 1 269 ? -7.061 7.214 16.924 1.00 94.38 269 VAL A O 1
ATOM 2188 N N . PRO A 1 270 ? -6.022 5.846 18.390 1.00 94.31 270 PRO A N 1
ATOM 2189 C CA . PRO A 1 270 ? -4.784 5.769 17.626 1.00 94.31 270 PRO A CA 1
ATOM 2190 C C . PRO A 1 270 ? -4.959 4.928 16.356 1.00 94.31 270 PRO A C 1
ATOM 2192 O O . PRO A 1 270 ? -5.591 3.868 16.380 1.00 94.31 270 PRO A O 1
ATOM 2195 N N . ILE A 1 271 ? -4.363 5.383 15.252 1.00 95.31 271 ILE A N 1
ATOM 2196 C CA . ILE A 1 271 ? -4.456 4.742 13.932 1.00 95.31 271 ILE A CA 1
ATOM 2197 C C . ILE A 1 271 ? -3.044 4.520 13.390 1.00 95.31 271 ILE A C 1
ATOM 2199 O O . ILE A 1 271 ? -2.257 5.459 13.330 1.00 95.31 271 ILE A O 1
ATOM 2203 N N . ARG A 1 272 ? -2.731 3.305 12.938 1.00 94.06 272 ARG A N 1
ATOM 2204 C CA . ARG A 1 272 ? -1.534 3.011 12.140 1.00 94.06 272 ARG A CA 1
ATOM 2205 C C . ARG A 1 272 ? -1.921 2.913 10.673 1.00 94.06 272 ARG A C 1
ATOM 2207 O O . ARG A 1 272 ? -2.776 2.106 10.311 1.00 94.06 272 ARG A O 1
ATOM 2214 N N . VAL A 1 273 ? -1.269 3.693 9.819 1.00 93.00 273 VAL A N 1
ATOM 2215 C CA . VAL A 1 273 ? -1.430 3.606 8.364 1.00 93.00 273 VAL A CA 1
ATOM 2216 C C . VAL A 1 273 ? -0.152 3.052 7.763 1.00 93.00 273 VAL A C 1
ATOM 2218 O O . VAL A 1 273 ? 0.905 3.671 7.839 1.00 93.00 273 VAL A O 1
ATOM 2221 N N . VAL A 1 274 ? -0.261 1.877 7.162 1.00 88.56 274 VAL A N 1
ATOM 2222 C CA . VAL A 1 274 ? 0.827 1.158 6.511 1.00 88.56 274 VAL A CA 1
ATOM 2223 C C . VAL A 1 274 ? 0.829 1.529 5.030 1.00 88.56 274 VAL A C 1
ATOM 2225 O O . VAL A 1 274 ? -0.152 1.284 4.330 1.00 88.56 274 VAL A O 1
ATOM 2228 N N . TYR A 1 275 ? 1.908 2.139 4.547 1.00 81.94 275 TYR A N 1
ATOM 2229 C CA . TYR A 1 275 ? 2.014 2.634 3.177 1.00 81.94 275 TYR A CA 1
ATOM 2230 C C . TYR A 1 275 ? 2.644 1.580 2.274 1.00 81.94 275 TYR A C 1
ATOM 2232 O O . TYR A 1 275 ? 3.805 1.203 2.435 1.00 81.94 275 TYR A O 1
ATOM 2240 N N . LEU A 1 276 ? 1.888 1.149 1.267 1.00 70.38 276 LEU A N 1
ATOM 2241 C CA . LEU A 1 276 ? 2.408 0.321 0.185 1.00 70.38 276 LEU A CA 1
ATOM 2242 C C . LEU A 1 276 ? 2.838 1.225 -0.978 1.00 70.38 276 LEU A C 1
ATOM 2244 O O . LEU A 1 276 ? 2.186 1.301 -2.025 1.00 70.38 276 LEU A O 1
ATOM 2248 N N . ASP A 1 277 ? 3.913 1.980 -0.758 1.00 60.16 277 ASP A N 1
ATOM 2249 C CA . ASP A 1 277 ? 4.438 2.937 -1.728 1.00 60.16 277 ASP A CA 1
ATOM 2250 C C . ASP A 1 277 ? 5.853 2.573 -2.229 1.00 60.16 277 ASP A C 1
ATOM 2252 O O . ASP A 1 277 ? 6.412 1.514 -1.943 1.00 60.16 277 ASP A O 1
ATOM 2256 N N . ARG A 1 278 ? 6.404 3.447 -3.078 1.00 49.19 278 ARG A N 1
ATOM 2257 C CA . ARG A 1 278 ? 7.704 3.275 -3.753 1.00 49.19 278 ARG A CA 1
ATOM 2258 C C . ARG A 1 278 ? 8.905 3.542 -2.845 1.00 49.19 278 ARG A C 1
ATOM 2260 O O . ARG A 1 278 ? 10.028 3.594 -3.352 1.00 49.19 278 ARG A O 1
ATOM 2267 N N . SER A 1 279 ? 8.693 3.848 -1.566 1.00 50.53 279 SER A N 1
ATOM 2268 C CA . SER A 1 279 ? 9.763 4.376 -0.731 1.00 50.53 279 SER A CA 1
ATOM 2269 C C . SER A 1 279 ? 10.697 3.256 -0.267 1.00 50.53 279 SER A C 1
ATOM 2271 O O . SER A 1 279 ? 10.344 2.313 0.433 1.00 50.53 279 SER A O 1
ATOM 2273 N N . SER A 1 280 ? 11.926 3.350 -0.765 1.00 42.97 280 SER A N 1
ATOM 2274 C CA . SER A 1 280 ? 13.001 2.396 -0.563 1.00 42.97 280 SER A CA 1
ATOM 2275 C C . SER A 1 280 ? 13.723 2.628 0.764 1.00 42.97 280 SER A C 1
ATOM 2277 O O . SER A 1 280 ? 14.267 3.712 0.964 1.00 42.97 280 SER A O 1
ATOM 2279 N N . CYS A 1 281 ? 13.855 1.550 1.535 1.00 42.91 281 CYS A N 1
ATOM 2280 C CA . CYS A 1 281 ? 14.952 1.234 2.454 1.00 42.91 281 CYS A CA 1
ATOM 2281 C C . CYS A 1 281 ? 15.168 2.133 3.686 1.00 42.91 281 CYS A C 1
ATOM 2283 O O . CYS A 1 281 ? 15.485 3.317 3.577 1.00 42.91 281 CYS A O 1
ATOM 2285 N N . ASP A 1 282 ? 15.225 1.496 4.858 1.00 44.28 282 ASP A N 1
ATOM 2286 C CA . ASP A 1 282 ? 15.892 2.068 6.030 1.00 44.28 282 ASP A CA 1
ATOM 2287 C C . ASP A 1 282 ? 17.391 2.296 5.763 1.00 44.28 282 ASP A C 1
ATOM 2289 O O . ASP A 1 282 ? 17.979 1.727 4.835 1.00 44.28 282 ASP A O 1
ATOM 2293 N N . LYS A 1 283 ? 18.048 3.114 6.600 1.00 42.41 283 LYS A N 1
ATOM 2294 C CA . LYS A 1 283 ? 19.478 3.485 6.482 1.00 42.41 283 LYS A CA 1
ATOM 2295 C C . LYS A 1 283 ? 20.436 2.279 6.434 1.00 42.41 283 LYS A C 1
ATOM 2297 O O . LYS A 1 283 ? 21.577 2.442 6.002 1.00 42.41 283 LYS A O 1
ATOM 2302 N N . GLU A 1 284 ? 19.981 1.081 6.810 1.00 42.50 284 GLU A N 1
ATOM 2303 C CA . GLU A 1 284 ? 20.719 -0.185 6.705 1.00 42.50 284 GLU A CA 1
ATOM 2304 C C . GLU A 1 284 ? 20.391 -1.047 5.463 1.00 42.50 284 GLU A C 1
ATOM 2306 O O . GLU A 1 284 ? 20.903 -2.161 5.343 1.00 42.50 284 GLU A O 1
ATOM 2311 N N . GLY A 1 285 ? 19.573 -0.571 4.519 1.00 43.31 285 GLY A N 1
ATOM 2312 C CA . GLY A 1 285 ? 19.272 -1.291 3.274 1.00 43.31 285 GLY A CA 1
ATOM 2313 C C . GLY A 1 285 ? 18.294 -2.464 3.419 1.00 43.31 285 GLY A C 1
ATOM 2314 O O . GLY A 1 285 ? 18.238 -3.310 2.528 1.00 43.31 285 GLY A O 1
ATOM 2315 N N . ARG A 1 286 ? 17.533 -2.529 4.520 1.00 43.06 286 ARG A N 1
ATOM 2316 C CA . ARG A 1 286 ? 16.402 -3.456 4.680 1.00 43.06 286 ARG A CA 1
ATOM 2317 C C . ARG A 1 286 ? 15.146 -2.831 4.079 1.00 43.06 286 ARG A C 1
ATOM 2319 O O . ARG A 1 286 ? 14.895 -1.647 4.293 1.00 43.06 286 ARG A O 1
ATOM 2326 N N . VAL A 1 287 ? 14.377 -3.622 3.334 1.00 48.81 287 VAL A N 1
ATOM 2327 C CA . VAL A 1 287 ? 13.012 -3.256 2.940 1.00 48.81 287 VAL A CA 1
ATOM 2328 C C . VAL A 1 287 ? 12.161 -3.412 4.195 1.00 48.81 287 VAL A C 1
ATOM 2330 O O . VAL A 1 287 ? 11.976 -4.527 4.670 1.00 48.81 287 VAL A O 1
ATOM 2333 N N . SER A 1 288 ? 11.729 -2.305 4.780 1.00 54.56 288 SER A N 1
ATOM 2334 C CA . SER A 1 288 ? 10.731 -2.269 5.846 1.00 54.56 288 SER A CA 1
ATOM 2335 C C . SER A 1 288 ? 9.464 -1.642 5.277 1.00 54.56 288 SER A C 1
ATOM 2337 O O . SER A 1 288 ? 9.524 -0.826 4.352 1.00 54.56 288 SER A O 1
ATOM 2339 N N . VAL A 1 289 ? 8.301 -2.064 5.770 1.00 64.56 289 VAL A N 1
ATOM 2340 C CA . VAL A 1 289 ? 7.050 -1.433 5.353 1.00 64.56 289 VAL A CA 1
ATOM 2341 C C . VAL A 1 289 ? 6.902 -0.134 6.133 1.00 64.56 289 VAL A C 1
ATOM 2343 O O . VAL A 1 289 ? 6.735 -0.146 7.357 1.00 64.56 289 VAL A O 1
ATOM 2346 N N . ASN A 1 290 ? 6.982 0.988 5.420 1.00 76.38 290 ASN A N 1
ATOM 2347 C CA . ASN A 1 290 ? 6.788 2.297 6.022 1.00 76.38 290 ASN A CA 1
ATOM 2348 C C . ASN A 1 290 ? 5.374 2.393 6.596 1.00 76.38 290 ASN A C 1
ATOM 2350 O O . ASN A 1 290 ? 4.382 2.094 5.930 1.00 76.38 290 ASN A O 1
ATOM 2354 N N . HIS A 1 291 ? 5.289 2.805 7.854 1.00 84.44 291 HIS A N 1
ATOM 2355 C CA . HIS A 1 291 ? 4.031 3.044 8.535 1.00 84.44 291 HIS A CA 1
ATOM 2356 C C . HIS A 1 291 ? 4.076 4.394 9.238 1.00 84.44 291 HIS A C 1
ATOM 2358 O O . HIS A 1 291 ? 5.133 4.872 9.650 1.00 84.44 291 HIS A O 1
ATOM 2364 N N . HIS A 1 292 ? 2.907 5.007 9.357 1.00 88.56 292 HIS A N 1
ATOM 2365 C CA . HIS A 1 292 ? 2.706 6.248 10.079 1.00 88.56 292 HIS A CA 1
ATOM 2366 C C . HIS A 1 292 ? 1.696 6.013 11.192 1.00 88.56 292 HIS A C 1
ATOM 2368 O O . HIS A 1 292 ? 0.561 5.604 10.931 1.00 88.56 292 HIS A O 1
ATOM 2374 N N . ASP A 1 293 ? 2.125 6.293 12.419 1.00 91.44 293 ASP A N 1
ATOM 2375 C CA . ASP A 1 293 ? 1.286 6.198 13.604 1.00 91.44 293 ASP A CA 1
ATOM 2376 C C . ASP A 1 293 ? 0.710 7.572 13.933 1.00 91.44 293 ASP A C 1
ATOM 2378 O O . ASP A 1 293 ? 1.425 8.547 14.168 1.00 91.44 293 ASP A O 1
ATOM 2382 N N . PHE A 1 294 ? -0.613 7.634 13.942 1.00 91.81 294 PHE A N 1
ATOM 2383 C CA . PHE A 1 294 ? -1.392 8.776 14.375 1.00 91.81 294 PHE A CA 1
ATOM 2384 C C . PHE A 1 294 ? -1.788 8.512 15.820 1.00 91.81 294 PHE A C 1
ATOM 2386 O O . PHE A 1 294 ? -2.618 7.644 16.099 1.00 91.81 294 PHE A O 1
ATOM 2393 N N . VAL A 1 295 ? -1.153 9.234 16.740 1.00 89.81 295 VAL A N 1
ATOM 2394 C CA . VAL A 1 295 ? -1.430 9.142 18.174 1.00 89.81 295 VAL A CA 1
ATOM 2395 C C . VAL A 1 295 ? -2.143 10.422 18.611 1.00 89.81 295 VAL A C 1
ATOM 2397 O O . VAL A 1 295 ? -1.655 11.509 18.293 1.00 89.81 295 VAL A O 1
ATOM 2400 N N . PRO A 1 296 ? -3.272 10.324 19.337 1.00 85.94 296 PRO A N 1
ATOM 2401 C CA . PRO A 1 296 ? -4.026 11.492 19.767 1.00 85.94 296 PRO A CA 1
ATOM 2402 C C . PRO A 1 296 ? -3.183 12.463 20.591 1.00 85.94 296 PRO A C 1
ATOM 2404 O O . PRO A 1 296 ? -2.553 12.081 21.582 1.00 85.94 296 PRO A O 1
ATOM 2407 N N . THR A 1 297 ? -3.220 13.738 20.223 1.00 76.62 297 THR A N 1
ATOM 2408 C CA . THR A 1 297 ? -2.614 14.806 21.022 1.00 76.62 297 THR A CA 1
ATOM 2409 C C . THR A 1 297 ? -3.531 15.184 22.193 1.00 76.62 297 THR A C 1
ATOM 2411 O O . THR A 1 297 ? -4.725 15.427 21.989 1.00 76.62 297 THR A O 1
ATOM 2414 N N . PRO A 1 298 ? -3.027 15.255 23.442 1.00 58.38 298 PRO A N 1
ATOM 2415 C CA . PRO A 1 298 ? -3.834 15.721 24.565 1.00 58.38 298 PRO A CA 1
ATOM 2416 C C . PRO A 1 298 ? -4.303 17.156 24.300 1.00 58.38 298 PRO A C 1
ATOM 2418 O O . PRO A 1 298 ? -3.487 18.048 24.083 1.00 58.38 298 PRO A O 1
ATOM 2421 N N . SER A 1 299 ? -5.618 17.388 24.317 1.00 49.59 299 SER A N 1
ATOM 2422 C CA . SER A 1 299 ? -6.223 18.678 23.946 1.00 49.59 299 SER A CA 1
ATOM 2423 C C . SER A 1 299 ? -5.987 19.825 24.942 1.00 49.59 299 SER A C 1
ATOM 2425 O O . SER A 1 299 ? -6.496 20.921 24.722 1.00 49.59 299 SER A O 1
ATOM 2427 N N . ASP A 1 300 ? -5.201 19.615 25.998 1.00 42.00 300 ASP A N 1
ATOM 2428 C CA . ASP A 1 300 ? -4.832 20.650 26.962 1.00 42.00 300 ASP A CA 1
ATOM 2429 C C . ASP A 1 300 ? -3.338 20.943 26.815 1.00 42.00 300 ASP A C 1
ATOM 2431 O O . ASP A 1 300 ? -2.516 20.058 27.035 1.00 42.00 300 ASP A O 1
ATOM 2435 N N . GLY A 1 301 ? -2.996 22.178 26.428 1.00 40.06 301 GLY A N 1
ATOM 2436 C CA . GLY A 1 301 ? -1.658 22.671 26.068 1.00 40.06 301 GLY A CA 1
ATOM 2437 C C . GLY A 1 301 ? -0.567 22.608 27.148 1.00 40.06 301 GLY A C 1
ATOM 2438 O O . GLY A 1 301 ? 0.136 23.592 27.383 1.00 40.06 301 GLY A O 1
ATOM 2439 N N . ALA A 1 302 ? -0.366 21.455 27.780 1.00 32.09 302 ALA A N 1
ATOM 2440 C CA . ALA A 1 302 ? 0.858 21.114 28.474 1.00 32.09 302 ALA A CA 1
ATOM 2441 C C . ALA A 1 302 ? 1.939 20.871 27.415 1.00 32.09 302 ALA A C 1
ATOM 2443 O O . ALA A 1 302 ? 2.080 19.785 26.861 1.00 32.09 302 ALA A O 1
ATOM 2444 N N . SER A 1 303 ? 2.668 21.943 27.114 1.00 34.53 303 SER A N 1
ATOM 2445 C CA . SER A 1 303 ? 3.954 21.961 26.419 1.00 34.53 303 SER A CA 1
ATOM 2446 C C . SER A 1 303 ? 4.707 20.632 26.539 1.00 34.53 303 SER A C 1
ATOM 2448 O O . SER A 1 303 ? 5.091 20.248 27.647 1.00 34.53 303 SER A O 1
ATOM 2450 N N . ALA A 1 304 ? 4.958 19.974 25.404 1.00 34.62 304 ALA A N 1
ATOM 2451 C CA . ALA A 1 304 ? 5.838 18.817 25.289 1.00 34.62 304 ALA A CA 1
ATOM 2452 C C . ALA A 1 304 ? 7.296 19.228 25.571 1.00 34.62 304 ALA A C 1
ATOM 2454 O O . ALA A 1 304 ? 8.128 19.372 24.678 1.00 34.62 304 ALA A O 1
ATOM 2455 N N . GLY A 1 305 ? 7.595 19.461 26.847 1.00 31.52 305 GLY A N 1
ATOM 2456 C CA . GLY A 1 305 ? 8.927 19.296 27.393 1.00 31.52 305 GLY A CA 1
ATOM 2457 C C . GLY A 1 305 ? 9.173 17.801 27.541 1.00 31.52 305 GLY A C 1
ATOM 2458 O O . GLY A 1 305 ? 8.471 17.134 28.298 1.00 31.52 305 GLY A O 1
ATOM 2459 N N . THR A 1 306 ? 10.136 17.297 26.771 1.00 39.16 306 THR A N 1
ATOM 2460 C CA . THR A 1 306 ? 10.883 16.045 26.974 1.00 39.16 306 THR A CA 1
ATOM 2461 C C . THR A 1 306 ? 10.498 15.274 28.239 1.00 39.16 306 THR A C 1
ATOM 2463 O O . THR A 1 306 ? 10.975 15.579 29.332 1.00 39.16 306 THR A O 1
ATOM 2466 N N . SER A 1 307 ? 9.659 14.256 28.071 1.00 30.94 307 SER A N 1
ATOM 2467 C CA . SER A 1 307 ? 9.485 13.182 29.045 1.00 30.94 307 SER A CA 1
ATOM 2468 C C . SER A 1 307 ? 9.769 11.867 28.328 1.00 30.94 307 SER A C 1
ATOM 2470 O O . SER A 1 307 ? 8.874 11.156 27.887 1.00 30.94 307 SER A O 1
ATOM 2472 N N . GLU A 1 308 ? 11.062 11.586 28.162 1.00 40.47 308 GLU A N 1
ATOM 2473 C CA . GLU A 1 308 ? 11.584 10.261 27.842 1.00 40.47 308 GLU A CA 1
ATOM 2474 C C . GLU A 1 308 ? 11.254 9.337 29.023 1.00 40.47 308 GLU A C 1
ATOM 2476 O O . GLU A 1 308 ? 11.954 9.383 30.031 1.00 40.47 308 GLU A O 1
ATOM 2481 N N . THR A 1 309 ? 10.138 8.599 28.961 1.00 34.69 309 THR A N 1
ATOM 2482 C CA . THR A 1 309 ? 9.846 7.317 29.657 1.00 34.69 309 THR A CA 1
ATOM 2483 C C . THR A 1 309 ? 8.335 7.046 29.686 1.00 34.69 309 THR A C 1
ATOM 2485 O O . THR A 1 309 ? 7.669 7.135 30.713 1.00 34.69 309 THR A O 1
ATOM 2488 N N . GLY A 1 310 ? 7.780 6.668 28.541 1.00 35.69 310 GLY A N 1
ATOM 2489 C CA . GLY A 1 310 ? 6.455 6.064 28.432 1.00 35.69 310 GLY A CA 1
ATOM 2490 C C . GLY A 1 310 ? 6.374 5.392 27.072 1.00 35.69 310 GLY A C 1
ATOM 2491 O O . GLY A 1 310 ? 6.635 6.046 26.071 1.00 35.69 310 GLY A O 1
ATOM 2492 N N . SER A 1 311 ? 6.127 4.085 27.028 1.00 41.31 311 SER A N 1
ATOM 2493 C CA . SER A 1 311 ? 5.912 3.365 25.770 1.00 41.31 311 SER A CA 1
ATOM 2494 C C . SER A 1 311 ? 4.779 4.042 24.998 1.00 41.31 311 SER A C 1
ATOM 2496 O O . SER A 1 311 ? 3.674 4.139 25.535 1.00 41.31 311 SER A O 1
ATOM 2498 N N . GLU A 1 312 ? 5.050 4.522 23.784 1.00 56.78 312 GLU A N 1
ATOM 2499 C CA . GLU A 1 312 ? 4.005 5.030 22.893 1.00 56.78 312 GLU A CA 1
ATOM 2500 C C . GLU A 1 312 ? 2.920 3.950 22.713 1.00 56.78 312 GLU A C 1
ATOM 2502 O O . GLU A 1 312 ? 3.254 2.762 22.620 1.00 56.78 312 GLU A O 1
ATOM 2507 N N . PRO A 1 313 ? 1.626 4.316 22.752 1.00 65.25 313 PRO A N 1
ATOM 2508 C CA . PRO A 1 313 ? 0.544 3.346 22.640 1.00 65.25 313 PRO A CA 1
ATOM 2509 C C . PRO A 1 313 ? 0.576 2.691 21.253 1.00 65.25 313 PRO A C 1
ATOM 2511 O O . PRO A 1 313 ? 0.470 3.388 20.250 1.00 65.25 313 PRO A O 1
ATOM 2514 N N . ASP A 1 314 ? 0.706 1.360 21.196 1.00 78.00 314 ASP A N 1
ATOM 2515 C CA . ASP A 1 314 ? 0.659 0.610 19.931 1.00 78.00 314 ASP A CA 1
ATOM 2516 C C . ASP A 1 314 ? -0.759 0.707 19.337 1.00 78.00 314 ASP A C 1
ATOM 2518 O O . ASP A 1 314 ? -1.712 0.247 19.978 1.00 78.00 314 ASP A O 1
ATOM 2522 N N . PRO A 1 315 ? -0.943 1.307 18.144 1.00 88.25 315 PRO A N 1
ATOM 2523 C CA . PRO A 1 315 ? -2.262 1.442 17.543 1.00 88.25 315 PRO A CA 1
ATOM 2524 C C . PRO A 1 315 ? -2.892 0.077 17.247 1.00 88.25 315 PRO A C 1
ATOM 2526 O O . PRO A 1 315 ? -2.268 -0.812 16.657 1.00 88.25 315 PRO A O 1
ATOM 2529 N N . PHE A 1 316 ? -4.159 -0.080 17.632 1.00 89.00 316 PHE A N 1
ATOM 2530 C CA . PHE A 1 316 ? -4.945 -1.292 17.373 1.00 89.00 316 PHE A CA 1
ATOM 2531 C C . PHE A 1 316 ? -5.763 -1.212 16.077 1.00 89.00 316 PHE A C 1
ATOM 2533 O O . PHE A 1 316 ? -6.180 -2.245 15.558 1.00 89.00 316 PHE A O 1
ATOM 2540 N N . ILE A 1 317 ? -5.953 -0.008 15.527 1.00 93.94 317 ILE A N 1
ATOM 2541 C CA . ILE A 1 317 ? -6.521 0.197 14.192 1.00 93.94 317 ILE A CA 1
ATOM 2542 C C . ILE A 1 317 ? -5.372 0.252 13.196 1.00 93.94 317 ILE A C 1
ATOM 2544 O O . ILE A 1 317 ? -4.571 1.186 13.237 1.00 93.94 317 ILE A O 1
ATOM 2548 N N . VAL A 1 318 ? -5.289 -0.738 12.306 1.00 93.88 318 VAL A N 1
ATOM 2549 C CA . VAL A 1 318 ? -4.246 -0.795 11.278 1.00 93.88 318 VAL A CA 1
ATOM 2550 C C . VAL A 1 318 ? -4.870 -0.798 9.891 1.00 93.88 318 VAL A C 1
ATOM 2552 O O . VAL A 1 318 ? -5.624 -1.703 9.534 1.00 93.88 318 VAL A O 1
ATOM 2555 N N . LEU A 1 319 ? -4.538 0.218 9.102 1.00 95.25 319 LEU A N 1
ATOM 2556 C CA . LEU A 1 319 ? -5.042 0.408 7.748 1.00 95.25 319 LEU A CA 1
ATOM 2557 C C . LEU A 1 319 ? -3.910 0.250 6.730 1.00 95.25 319 LEU A C 1
ATOM 2559 O O . LEU A 1 319 ? -2.796 0.714 6.963 1.00 95.25 319 LEU A O 1
ATOM 2563 N N . LEU A 1 320 ? -4.202 -0.368 5.589 1.00 91.31 320 LEU A N 1
ATOM 2564 C CA . LEU A 1 320 ? -3.337 -0.362 4.412 1.00 91.31 320 LEU A CA 1
ATOM 2565 C C . LEU A 1 320 ? -3.691 0.844 3.551 1.00 91.31 320 LEU A C 1
ATOM 2567 O O . LEU A 1 320 ? -4.843 0.985 3.148 1.00 91.31 320 LEU A O 1
ATOM 2571 N N . TYR A 1 321 ? -2.699 1.657 3.212 1.00 89.50 321 TYR A N 1
ATOM 2572 C CA . TYR A 1 321 ? -2.822 2.673 2.179 1.00 89.50 321 TYR A CA 1
ATOM 2573 C C . TYR A 1 321 ? -2.186 2.193 0.873 1.00 89.50 321 TYR A C 1
ATOM 2575 O O . TYR A 1 321 ? -0.992 1.881 0.803 1.00 89.50 321 TYR A O 1
ATOM 2583 N N . ARG A 1 322 ? -3.003 2.183 -0.179 1.00 84.38 322 ARG A N 1
ATOM 2584 C CA . ARG A 1 322 ? -2.604 2.083 -1.589 1.00 84.38 322 ARG A CA 1
ATOM 2585 C C . ARG A 1 322 ? -2.941 3.431 -2.240 1.00 84.38 322 ARG A C 1
ATOM 2587 O O . ARG A 1 322 ? -3.852 4.091 -1.753 1.00 84.38 322 ARG A O 1
ATOM 2594 N N . PRO A 1 323 ? -2.258 3.893 -3.304 1.00 78.81 323 PRO A N 1
ATOM 2595 C CA . PRO A 1 323 ? -2.521 5.220 -3.866 1.00 78.81 323 PRO A CA 1
ATOM 2596 C C . PRO A 1 323 ? -4.011 5.454 -4.154 1.00 78.81 323 PRO A C 1
ATOM 2598 O O . PRO A 1 323 ? -4.578 4.803 -5.032 1.00 78.81 323 PRO A O 1
ATOM 2601 N N . GLY A 1 324 ? -4.622 6.365 -3.389 1.00 81.31 324 GLY A N 1
ATOM 2602 C CA . GLY A 1 324 ? -6.050 6.698 -3.465 1.00 81.31 324 GLY A CA 1
ATOM 2603 C C . GLY A 1 324 ? -7.016 5.701 -2.803 1.00 81.31 324 GLY A C 1
ATOM 2604 O O . GLY A 1 324 ? -8.214 5.763 -3.070 1.00 81.31 324 GLY A O 1
ATOM 2605 N N . HIS A 1 325 ? -6.549 4.751 -1.982 1.00 89.56 325 HIS A N 1
ATOM 2606 C CA . HIS A 1 325 ? -7.418 3.725 -1.401 1.00 89.56 325 HIS A CA 1
ATOM 2607 C C . HIS A 1 325 ? -6.958 3.186 -0.038 1.00 89.56 325 HIS A C 1
ATOM 2609 O O . HIS A 1 325 ? -5.769 2.953 0.182 1.00 89.56 325 HIS A O 1
ATOM 2615 N N . TYR A 1 326 ? -7.924 2.924 0.848 1.00 93.38 326 TYR A N 1
ATOM 2616 C CA . TYR A 1 326 ? -7.700 2.365 2.182 1.00 93.38 326 TYR A CA 1
ATOM 2617 C C . TYR A 1 326 ? -8.395 1.012 2.364 1.00 93.38 326 TYR A C 1
ATOM 2619 O O . TYR A 1 326 ? -9.572 0.859 2.035 1.00 93.38 326 TYR A O 1
ATOM 2627 N N . ASP A 1 327 ? -7.679 0.065 2.966 1.00 94.50 327 ASP A N 1
ATOM 2628 C CA . ASP A 1 327 ? -8.197 -1.236 3.398 1.00 94.50 327 ASP A CA 1
ATOM 2629 C C . ASP A 1 327 ? -7.811 -1.517 4.855 1.00 94.50 327 ASP A C 1
ATOM 2631 O O . ASP A 1 327 ? -6.959 -0.839 5.429 1.00 94.50 327 ASP A O 1
ATOM 2635 N N . ILE A 1 328 ? -8.405 -2.544 5.461 1.00 96.00 328 ILE A N 1
ATOM 2636 C CA . ILE A 1 328 ? -8.124 -2.938 6.848 1.00 96.00 328 ILE A CA 1
ATOM 2637 C C . ILE A 1 328 ? -7.081 -4.059 6.861 1.00 96.00 328 ILE A C 1
ATOM 2639 O O . ILE A 1 328 ? -7.227 -5.042 6.130 1.00 96.00 328 ILE A O 1
ATOM 2643 N N . LEU A 1 329 ? -6.063 -3.947 7.720 1.00 92.06 329 LEU A N 1
ATOM 2644 C CA . LEU A 1 329 ? -5.044 -4.978 7.934 1.00 92.06 329 LEU A CA 1
ATOM 2645 C C . LEU A 1 329 ? -5.177 -5.642 9.300 1.00 92.06 329 LEU A C 1
ATOM 2647 O O . LEU A 1 329 ? -5.394 -4.990 10.317 1.00 92.06 329 LEU A O 1
ATOM 2651 N N . TYR A 1 330 ? -4.934 -6.950 9.329 1.00 90.00 330 TYR A N 1
ATOM 2652 C CA . TYR A 1 330 ? -4.922 -7.741 10.556 1.00 90.00 330 TYR A CA 1
ATOM 2653 C C . TYR A 1 330 ? -3.521 -8.281 10.828 1.00 90.00 330 TYR A C 1
ATOM 2655 O O . TYR A 1 330 ? -2.963 -9.015 10.004 1.00 90.00 330 TYR A O 1
ATOM 2663 N N . LYS A 1 331 ? -2.963 -7.942 11.998 1.00 86.31 331 LYS A N 1
ATOM 2664 C CA . LYS A 1 331 ? -1.688 -8.496 12.484 1.00 86.31 331 LYS A CA 1
ATOM 2665 C C . LYS A 1 331 ? -1.784 -10.028 12.565 1.00 86.31 331 LYS A C 1
ATOM 2667 O O . LYS A 1 331 ? -2.856 -10.571 12.848 1.00 86.31 331 LYS A O 1
ATOM 2672 N N . LYS A 1 332 ? -0.685 -10.741 12.304 1.00 81.75 332 LYS A N 1
ATOM 2673 C CA . LYS A 1 332 ? -0.643 -12.197 12.508 1.00 81.75 332 LYS A CA 1
ATOM 2674 C C . LYS A 1 332 ? -0.785 -12.532 13.988 1.00 81.75 332 LYS A C 1
ATOM 2676 O O . LYS A 1 332 ? -0.082 -11.979 14.830 1.00 81.75 332 LYS A O 1
ATOM 2681 N N . GLU A 1 333 ? -1.632 -13.506 14.288 1.00 68.12 333 GLU A N 1
ATOM 2682 C CA . GLU A 1 333 ? -1.633 -14.146 15.598 1.00 68.12 333 GLU A CA 1
ATOM 2683 C C . GLU A 1 333 ? -0.350 -14.983 15.724 1.00 68.12 333 GLU A C 1
ATOM 2685 O O . GLU A 1 333 ? -0.136 -15.944 14.981 1.00 68.12 333 GLU A O 1
ATOM 2690 N N . LEU A 1 334 ? 0.548 -14.590 16.631 1.00 46.12 334 LEU A N 1
ATOM 2691 C CA . LEU A 1 334 ? 1.703 -15.410 16.991 1.00 46.12 334 LEU A CA 1
ATOM 2692 C C . LEU A 1 334 ? 1.188 -16.721 17.604 1.00 46.12 334 LEU A C 1
ATOM 2694 O O . LEU A 1 334 ? 0.402 -16.662 18.551 1.00 46.12 334 LEU A O 1
ATOM 2698 N N . PRO A 1 335 ? 1.627 -17.903 17.134 1.00 38.81 335 PRO A N 1
ATOM 2699 C CA . PRO A 1 335 ? 1.263 -19.146 17.793 1.00 38.81 335 PRO A CA 1
ATOM 2700 C C . PRO A 1 335 ? 1.799 -19.122 19.228 1.00 38.81 335 PRO A C 1
ATOM 2702 O O . PRO A 1 335 ? 3.008 -18.993 19.447 1.00 38.81 335 PRO A O 1
ATOM 2705 N N . GLU A 1 336 ? 0.897 -19.245 20.207 1.00 31.34 336 GLU A N 1
ATOM 2706 C CA . GLU A 1 336 ? 1.249 -19.404 21.615 1.00 31.34 336 GLU A CA 1
ATOM 2707 C C . GLU A 1 336 ? 2.289 -20.524 21.745 1.00 31.34 336 GLU A C 1
ATOM 2709 O O . GLU A 1 336 ? 2.049 -21.690 21.414 1.00 31.34 336 GLU A O 1
ATOM 2714 N N . THR A 1 337 ? 3.491 -20.161 22.195 1.00 31.58 337 THR A N 1
ATOM 2715 C CA . THR A 1 337 ? 4.622 -21.081 22.325 1.00 31.58 337 THR A CA 1
ATOM 2716 C C . THR A 1 337 ? 4.372 -22.074 23.455 1.00 31.58 337 THR A C 1
ATOM 2718 O O . THR A 1 337 ? 4.871 -21.952 24.574 1.00 31.58 337 THR A O 1
ATOM 2721 N N . THR A 1 338 ? 3.634 -23.136 23.144 1.00 28.48 338 THR A N 1
ATOM 2722 C CA . THR A 1 338 ? 3.606 -24.325 23.985 1.00 28.48 338 THR A CA 1
ATOM 2723 C C . THR A 1 338 ? 4.919 -25.072 23.763 1.00 28.48 338 THR A C 1
ATOM 2725 O O . THR A 1 338 ? 5.216 -25.571 22.678 1.00 28.48 338 THR A O 1
ATOM 2728 N N . LYS A 1 339 ? 5.748 -25.099 24.811 1.00 33.38 339 LYS A N 1
ATOM 2729 C CA . LYS A 1 339 ? 6.957 -25.926 24.921 1.00 33.38 339 LYS A CA 1
ATOM 2730 C C . LYS A 1 339 ? 6.685 -27.363 24.455 1.00 33.38 339 LYS A C 1
ATOM 2732 O O . LYS A 1 339 ? 5.639 -27.915 24.767 1.00 33.38 339 LYS A O 1
ATOM 2737 N N . SER A 1 340 ? 7.727 -27.980 23.886 1.00 29.95 340 SER A N 1
ATOM 2738 C CA . SER A 1 340 ? 7.875 -29.401 23.510 1.00 29.95 340 SER A CA 1
ATOM 2739 C C . SER A 1 340 ? 7.416 -29.782 22.094 1.00 29.95 340 SER A C 1
ATOM 2741 O O . SER A 1 340 ? 6.264 -30.147 21.893 1.00 29.95 340 SER A O 1
ATOM 2743 N N . ARG A 1 341 ? 8.382 -29.968 21.180 1.00 26.44 341 ARG A N 1
ATOM 2744 C CA . ARG A 1 341 ? 8.918 -31.316 20.890 1.00 26.44 341 ARG A CA 1
ATOM 2745 C C . ARG A 1 341 ? 10.184 -31.256 20.025 1.00 26.44 341 ARG A C 1
ATOM 2747 O O . ARG A 1 341 ? 10.176 -30.728 18.921 1.00 26.44 341 ARG A O 1
ATOM 2754 N N . ARG A 1 342 ? 11.273 -31.824 20.550 1.00 30.08 342 ARG A N 1
ATOM 2755 C CA . ARG A 1 342 ? 12.385 -32.368 19.758 1.00 30.08 342 ARG A CA 1
ATOM 2756 C C . ARG A 1 342 ? 11.979 -33.751 19.230 1.00 30.08 342 ARG A C 1
ATOM 2758 O O . ARG A 1 342 ? 11.109 -34.382 19.820 1.00 30.08 342 ARG A O 1
ATOM 2765 N N . GLU A 1 343 ? 12.714 -34.194 18.210 1.00 27.12 343 GLU A N 1
ATOM 2766 C CA . GLU A 1 343 ? 12.728 -35.522 17.566 1.00 27.12 343 GLU A CA 1
ATOM 2767 C C . GLU A 1 343 ? 11.724 -35.733 16.427 1.00 27.12 343 GLU A C 1
ATOM 2769 O O . GLU A 1 343 ? 10.538 -35.950 16.643 1.00 27.12 343 GLU A O 1
ATOM 2774 N N . LEU A 1 344 ? 12.241 -35.781 15.194 1.00 25.73 344 LEU A N 1
ATOM 2775 C CA . LEU A 1 344 ? 12.629 -37.048 14.556 1.00 25.73 344 LEU A CA 1
ATOM 2776 C C . LEU A 1 344 ? 13.402 -36.769 13.252 1.00 25.73 344 LEU A C 1
ATOM 2778 O O . LEU A 1 344 ? 12.878 -36.188 12.308 1.00 25.73 344 LEU A O 1
ATOM 2782 N N . ALA A 1 345 ? 14.657 -37.209 13.211 1.00 27.55 345 ALA A N 1
ATOM 2783 C CA . ALA A 1 345 ? 15.427 -37.434 11.989 1.00 27.55 345 ALA A CA 1
ATOM 2784 C C . ALA A 1 345 ? 15.743 -38.939 11.889 1.00 27.55 345 ALA A C 1
ATOM 2786 O O . ALA A 1 345 ? 15.713 -39.601 12.925 1.00 27.55 345 ALA A O 1
ATOM 2787 N N . PHE A 1 346 ? 16.137 -39.399 10.684 1.00 24.14 346 PHE A N 1
ATOM 2788 C CA . PHE A 1 346 ? 16.578 -40.758 10.262 1.00 24.14 346 PHE A CA 1
ATOM 2789 C C . PHE A 1 346 ? 15.430 -41.685 9.764 1.00 24.14 346 PHE A C 1
ATOM 2791 O O . PHE A 1 346 ? 14.444 -41.830 10.468 1.00 24.14 346 PHE A O 1
ATOM 2798 N N . ILE A 1 347 ? 15.409 -42.357 8.588 1.00 24.77 347 ILE A N 1
ATOM 2799 C CA . ILE A 1 347 ? 16.387 -42.842 7.569 1.00 24.77 347 ILE A CA 1
ATOM 2800 C C . ILE A 1 347 ? 15.638 -43.236 6.264 1.00 24.77 347 ILE A C 1
ATOM 2802 O O . ILE A 1 347 ? 14.609 -43.889 6.386 1.00 24.77 347 ILE A O 1
ATOM 2806 N N . HIS A 1 348 ? 16.187 -42.991 5.051 1.00 24.11 348 HIS A N 1
ATOM 2807 C CA . HIS A 1 348 ? 16.585 -44.061 4.088 1.00 24.11 348 HIS A CA 1
ATOM 2808 C C . HIS A 1 348 ? 17.320 -43.598 2.797 1.00 24.11 348 HIS A C 1
ATOM 2810 O O . HIS A 1 348 ? 16.752 -42.969 1.918 1.00 24.11 348 HIS A O 1
ATOM 2816 N N . HIS A 1 349 ? 18.595 -44.012 2.717 1.00 24.64 349 HIS A N 1
ATOM 2817 C CA . HIS A 1 349 ? 19.401 -44.582 1.610 1.00 24.64 349 HIS A CA 1
ATOM 2818 C C . HIS A 1 349 ? 19.422 -44.022 0.167 1.00 24.64 349 HIS A C 1
ATOM 2820 O O . HIS A 1 349 ? 18.540 -44.264 -0.647 1.00 24.64 349 HIS A O 1
ATOM 2826 N N . GLN A 1 350 ? 20.609 -43.489 -0.160 1.00 25.33 350 GLN A N 1
ATOM 2827 C CA . GLN A 1 350 ? 21.562 -43.848 -1.237 1.00 25.33 350 GLN A CA 1
ATOM 2828 C C . GLN A 1 350 ? 21.085 -44.502 -2.558 1.00 25.33 350 GLN A C 1
ATOM 2830 O O . GLN A 1 350 ? 20.701 -45.670 -2.602 1.00 25.33 350 GLN A O 1
ATOM 2835 N N . ARG A 1 351 ? 21.438 -43.824 -3.665 1.00 23.59 351 ARG A N 1
ATOM 2836 C CA . ARG A 1 351 ? 22.000 -44.412 -4.902 1.00 23.59 351 ARG A CA 1
ATOM 2837 C C . ARG A 1 351 ? 23.280 -43.648 -5.312 1.00 23.59 351 ARG A C 1
ATOM 2839 O O . ARG A 1 351 ? 23.326 -42.437 -5.104 1.00 23.59 351 ARG A O 1
ATOM 2846 N N . PRO A 1 352 ? 24.325 -44.306 -5.855 1.00 32.97 352 PRO A N 1
ATOM 2847 C CA . PRO A 1 352 ? 25.596 -43.666 -6.199 1.00 32.97 352 PRO A CA 1
ATOM 2848 C C . PRO A 1 352 ? 25.721 -43.368 -7.705 1.00 32.97 352 PRO A C 1
ATOM 2850 O O . PRO A 1 352 ? 25.358 -44.219 -8.508 1.00 32.97 352 PRO A O 1
ATOM 2853 N N . ALA A 1 353 ? 26.296 -42.201 -8.040 1.00 27.91 353 ALA A N 1
ATOM 2854 C CA . ALA A 1 353 ? 27.143 -41.883 -9.214 1.00 27.91 353 ALA A CA 1
ATOM 2855 C C . ALA A 1 353 ? 26.853 -40.485 -9.811 1.00 27.91 353 ALA A C 1
ATOM 2857 O O . ALA A 1 353 ? 26.177 -40.387 -10.823 1.00 27.91 353 ALA A O 1
ATOM 2858 N N . ALA A 1 354 ? 27.393 -39.416 -9.201 1.00 30.44 354 ALA A N 1
ATOM 2859 C CA . ALA A 1 354 ? 27.658 -38.107 -9.842 1.00 30.44 354 ALA A CA 1
ATOM 2860 C C . ALA A 1 354 ? 28.466 -37.166 -8.907 1.00 30.44 354 ALA A C 1
ATOM 2862 O O . ALA A 1 354 ? 28.131 -36.008 -8.702 1.00 30.44 354 ALA A O 1
ATOM 2863 N N . LYS A 1 355 ? 29.537 -37.655 -8.265 1.00 32.84 355 LYS A N 1
ATOM 2864 C CA . LYS A 1 355 ? 30.202 -36.947 -7.141 1.00 32.84 355 LYS A CA 1
ATOM 2865 C C . LYS A 1 355 ? 31.202 -35.843 -7.515 1.00 32.84 355 LYS A C 1
ATOM 2867 O O . LYS A 1 355 ? 31.886 -35.328 -6.630 1.00 32.84 355 LYS A O 1
ATOM 2872 N N . MET A 1 356 ? 31.373 -35.511 -8.793 1.00 33.59 356 MET A N 1
ATOM 2873 C CA . MET A 1 356 ? 32.546 -34.727 -9.201 1.00 33.59 356 MET A CA 1
ATOM 2874 C C . MET A 1 356 ? 32.335 -33.209 -9.157 1.00 33.59 356 MET A C 1
ATOM 2876 O O . MET A 1 356 ? 33.304 -32.483 -8.960 1.00 33.59 356 MET A O 1
ATOM 2880 N N . VAL A 1 357 ? 31.096 -32.719 -9.269 1.00 37.75 357 VAL A N 1
ATOM 2881 C CA . VAL A 1 357 ? 30.839 -31.267 -9.429 1.00 37.75 357 VAL A CA 1
ATOM 2882 C C . VAL A 1 357 ? 29.960 -30.651 -8.380 1.00 37.75 357 VAL A C 1
ATOM 2884 O O . VAL A 1 357 ? 30.078 -29.450 -8.140 1.00 37.75 357 VAL A O 1
ATOM 2887 N N . GLU A 1 358 ? 29.230 -31.476 -7.637 1.00 42.56 358 GLU A N 1
ATOM 2888 C CA . GLU A 1 358 ? 28.717 -31.064 -6.338 1.00 42.56 358 GLU A CA 1
ATOM 2889 C C . GLU A 1 358 ? 29.829 -30.366 -5.527 1.00 42.56 358 GLU A C 1
ATOM 2891 O O . GLU A 1 358 ? 29.579 -29.344 -4.911 1.00 42.56 358 GLU A O 1
ATOM 2896 N N . ARG A 1 359 ? 31.100 -30.780 -5.618 1.00 46.59 359 ARG A N 1
ATOM 2897 C CA . ARG A 1 359 ? 32.186 -30.229 -4.786 1.00 46.59 359 ARG A CA 1
ATOM 2898 C C . ARG A 1 359 ? 32.599 -28.768 -5.033 1.00 46.59 359 ARG A C 1
ATOM 2900 O O . ARG A 1 359 ? 33.145 -28.172 -4.112 1.00 46.59 359 ARG A O 1
ATOM 2907 N N . PHE A 1 360 ? 32.375 -28.180 -6.211 1.00 50.41 360 PHE A N 1
ATOM 2908 C CA . PHE A 1 360 ? 32.786 -26.784 -6.471 1.00 50.41 360 PHE A CA 1
ATOM 2909 C C . PHE A 1 360 ? 31.752 -25.750 -6.005 1.00 50.41 360 PHE A C 1
ATOM 2911 O O . PHE A 1 360 ? 32.119 -24.624 -5.681 1.00 50.41 360 PHE A O 1
ATOM 2918 N N . PHE A 1 361 ? 30.478 -26.148 -5.956 1.00 54.38 361 PHE A N 1
ATOM 2919 C CA . PHE A 1 361 ? 29.339 -25.273 -5.662 1.00 54.38 361 PHE A CA 1
ATOM 2920 C C . PHE A 1 361 ? 28.415 -25.836 -4.558 1.00 54.38 361 PHE A C 1
ATOM 2922 O O . PHE A 1 361 ? 27.302 -25.352 -4.391 1.00 54.38 361 PHE A O 1
ATOM 2929 N N . SER A 1 362 ? 28.850 -26.843 -3.779 1.00 44.72 362 SER A N 1
ATOM 2930 C CA . SER A 1 362 ? 28.112 -27.349 -2.602 1.00 44.72 362 SER A CA 1
ATOM 2931 C C . SER A 1 362 ? 28.167 -26.355 -1.446 1.00 44.72 362 SER A C 1
ATOM 2933 O O . SER A 1 362 ? 28.926 -26.509 -0.485 1.00 44.72 362 SER A O 1
ATOM 2935 N N . ILE A 1 363 ? 27.320 -25.339 -1.517 1.00 41.78 363 ILE A N 1
ATOM 2936 C CA . ILE A 1 363 ? 26.980 -24.467 -0.396 1.00 41.78 363 ILE A CA 1
ATOM 2937 C C . ILE A 1 363 ? 25.462 -24.403 -0.368 1.00 41.78 363 ILE A C 1
ATOM 2939 O O . ILE A 1 363 ? 24.867 -23.426 -0.793 1.00 41.78 363 ILE A O 1
ATOM 2943 N N . ASN A 1 364 ? 24.868 -25.517 0.072 1.00 38.84 364 ASN A N 1
ATOM 2944 C CA . ASN A 1 364 ? 23.463 -25.871 -0.126 1.00 38.84 364 ASN A CA 1
ATOM 2945 C C . ASN A 1 364 ? 23.136 -25.971 -1.626 1.00 38.84 364 ASN A C 1
ATOM 2947 O O . ASN A 1 364 ? 23.700 -25.261 -2.450 1.00 38.84 364 ASN A O 1
ATOM 2951 N N . SER A 1 365 ? 22.289 -26.910 -2.043 1.00 38.09 365 SER A N 1
ATOM 2952 C CA . SER A 1 365 ? 21.764 -26.835 -3.410 1.00 38.09 365 SER A CA 1
ATOM 2953 C C . SER A 1 365 ? 21.163 -25.433 -3.566 1.00 38.09 365 SER A C 1
ATOM 2955 O O . SER A 1 365 ? 20.291 -25.125 -2.745 1.00 38.09 365 SER A O 1
ATOM 2957 N N . PRO A 1 366 ? 21.621 -24.579 -4.506 1.00 46.78 366 PRO A N 1
ATOM 2958 C CA . PRO A 1 366 ? 20.953 -23.308 -4.737 1.00 46.78 366 PRO A CA 1
ATOM 2959 C C . PRO A 1 366 ? 19.507 -23.674 -5.010 1.00 46.78 366 PRO A C 1
ATOM 2961 O O . PRO A 1 366 ? 19.224 -24.434 -5.938 1.00 46.78 366 PRO A O 1
ATOM 2964 N N . ASN A 1 367 ? 18.615 -23.283 -4.104 1.00 47.12 367 ASN A N 1
ATOM 2965 C CA . ASN A 1 367 ? 17.213 -23.565 -4.302 1.00 47.12 367 ASN A CA 1
ATOM 2966 C C . ASN A 1 367 ? 16.842 -22.681 -5.496 1.00 47.12 367 ASN A C 1
ATOM 2968 O O . ASN A 1 367 ? 16.979 -21.461 -5.371 1.00 47.12 367 ASN A O 1
ATOM 2972 N N . PRO A 1 368 ? 16.467 -23.242 -6.659 1.00 49.34 368 PRO A N 1
ATOM 2973 C CA . PRO A 1 368 ? 16.231 -22.449 -7.867 1.00 49.34 368 PRO A CA 1
ATOM 2974 C C . PRO A 1 368 ? 15.165 -21.362 -7.648 1.00 49.34 368 PRO A C 1
ATOM 2976 O O . PRO A 1 368 ? 15.138 -20.377 -8.375 1.00 49.34 368 PRO A O 1
ATOM 2979 N N . HIS A 1 369 ? 14.352 -21.508 -6.594 1.00 47.06 369 HIS A N 1
ATOM 2980 C CA . HIS A 1 369 ? 13.384 -20.520 -6.127 1.00 47.06 369 HIS A CA 1
ATOM 2981 C C . HIS A 1 369 ? 13.966 -19.381 -5.259 1.00 47.06 369 HIS A C 1
ATOM 2983 O O . HIS A 1 369 ? 13.396 -18.297 -5.266 1.00 47.06 369 HIS A O 1
ATOM 2989 N N . HIS A 1 370 ? 15.078 -19.579 -4.536 1.00 51.62 370 HIS A N 1
ATOM 2990 C CA . HIS A 1 370 ? 15.696 -18.540 -3.686 1.00 51.62 370 HIS A CA 1
ATOM 2991 C C . HIS A 1 370 ? 16.876 -17.822 -4.357 1.00 51.62 370 HIS A C 1
ATOM 2993 O O . HIS A 1 370 ? 17.001 -16.610 -4.204 1.00 51.62 370 HIS A O 1
ATOM 2999 N N . ASP A 1 371 ? 17.698 -18.527 -5.147 1.00 60.09 371 ASP A N 1
ATOM 3000 C CA . ASP A 1 371 ? 18.910 -17.972 -5.775 1.00 60.09 371 ASP A CA 1
ATOM 3001 C C . ASP A 1 371 ? 18.904 -18.115 -7.310 1.00 60.09 371 ASP A C 1
ATOM 3003 O O . ASP A 1 371 ? 19.758 -18.801 -7.881 1.00 60.09 371 ASP A O 1
ATOM 3007 N N . PRO A 1 372 ? 17.963 -17.469 -8.024 1.00 73.62 372 PRO A N 1
ATOM 3008 C CA . PRO A 1 372 ? 17.797 -17.681 -9.460 1.00 73.62 372 PRO A CA 1
ATOM 3009 C C . PRO A 1 372 ? 18.946 -17.110 -10.304 1.00 73.62 372 PRO A C 1
ATOM 3011 O O . PRO A 1 372 ? 19.103 -17.524 -11.451 1.00 73.62 372 PRO A O 1
ATOM 3014 N N . ILE A 1 373 ? 19.750 -16.169 -9.781 1.00 87.44 373 ILE A N 1
ATOM 3015 C CA . ILE A 1 373 ? 20.861 -15.548 -10.520 1.00 87.44 373 ILE A CA 1
ATOM 3016 C C . ILE A 1 373 ? 22.168 -15.585 -9.725 1.00 87.44 373 ILE A C 1
ATOM 3018 O O . ILE A 1 373 ? 22.283 -14.995 -8.648 1.00 87.44 373 ILE A O 1
ATOM 3022 N N . ILE A 1 374 ? 23.187 -16.206 -10.318 1.00 87.31 374 ILE A N 1
ATOM 3023 C CA . ILE A 1 374 ? 24.527 -16.379 -9.750 1.00 87.31 374 ILE A CA 1
ATOM 3024 C C . ILE A 1 374 ? 25.556 -15.668 -10.636 1.00 87.31 374 ILE A C 1
ATOM 3026 O O . ILE A 1 374 ? 25.494 -15.753 -11.862 1.00 87.31 374 ILE A O 1
ATOM 3030 N N . LEU A 1 375 ? 26.541 -15.002 -10.024 1.00 89.69 375 LEU A N 1
ATOM 3031 C CA . LEU A 1 375 ? 27.663 -14.376 -10.729 1.00 89.69 375 LEU A CA 1
ATOM 3032 C C . LEU A 1 375 ? 29.000 -15.026 -10.372 1.00 89.69 375 LEU A C 1
ATOM 3034 O O . LEU A 1 375 ? 29.380 -15.067 -9.204 1.00 89.69 375 LEU A O 1
ATOM 3038 N N . LEU A 1 376 ? 29.756 -15.437 -11.389 1.00 89.81 376 LEU A N 1
ATOM 3039 C CA . LEU A 1 376 ? 31.138 -15.896 -11.294 1.00 89.81 376 LEU A CA 1
ATOM 3040 C C . LEU A 1 376 ? 32.105 -14.829 -11.823 1.00 89.81 376 LEU A C 1
ATOM 3042 O O . LEU A 1 376 ? 32.242 -14.604 -13.023 1.00 89.81 376 LEU A O 1
ATOM 3046 N N . SER A 1 377 ? 32.839 -14.205 -10.915 1.00 90.25 377 SER A N 1
ATOM 3047 C CA . SER A 1 377 ? 33.792 -13.142 -11.213 1.00 90.25 377 SER A CA 1
ATOM 3048 C C . SER A 1 377 ? 35.228 -13.633 -11.051 1.00 90.25 377 SER A C 1
ATOM 3050 O O . SER A 1 377 ? 35.552 -14.307 -10.074 1.00 90.25 377 SER A O 1
ATOM 3052 N N . GLY A 1 378 ? 36.129 -13.295 -11.975 1.00 87.19 378 GLY A N 1
ATOM 3053 C CA . GLY A 1 378 ? 37.535 -13.699 -11.855 1.00 87.19 378 GLY A CA 1
ATOM 3054 C C . GLY A 1 378 ? 38.485 -13.035 -12.851 1.00 87.19 378 GLY A C 1
ATOM 3055 O O . GLY A 1 378 ? 38.034 -12.529 -13.885 1.00 87.19 378 GLY A O 1
ATOM 3056 N N . PRO A 1 379 ? 39.805 -13.085 -12.596 1.00 85.88 379 PRO A N 1
ATOM 3057 C CA . PRO A 1 379 ? 40.802 -12.502 -13.484 1.00 85.88 379 PRO A CA 1
ATOM 3058 C C . PRO A 1 379 ? 40.842 -13.195 -14.860 1.00 85.88 379 PRO A C 1
ATOM 3060 O O . PRO A 1 379 ? 40.279 -14.283 -15.043 1.00 85.88 379 PRO A O 1
ATOM 3063 N N . PRO A 1 380 ? 41.487 -12.587 -15.872 1.00 84.31 380 PRO A N 1
ATOM 3064 C CA . PRO A 1 380 ? 41.712 -13.241 -17.155 1.00 84.31 380 PRO A CA 1
ATOM 3065 C C . PRO A 1 380 ? 42.448 -14.573 -16.979 1.00 84.31 380 PRO A C 1
ATOM 3067 O O . PRO A 1 380 ? 43.310 -14.708 -16.113 1.00 84.31 380 PRO A O 1
ATOM 3070 N N . SER A 1 381 ? 42.119 -15.552 -17.822 1.00 82.25 381 SER A N 1
ATOM 3071 C CA . SER A 1 381 ? 42.753 -16.881 -17.829 1.00 82.25 381 SER A CA 1
ATOM 3072 C C . SER A 1 381 ? 42.594 -17.702 -16.540 1.00 82.25 381 SER A C 1
ATOM 3074 O O . SER A 1 381 ? 43.312 -18.677 -16.363 1.00 82.25 381 SER A O 1
ATOM 3076 N N . SER A 1 382 ? 41.637 -17.376 -15.665 1.00 84.62 382 SER A N 1
ATOM 3077 C CA . SER A 1 38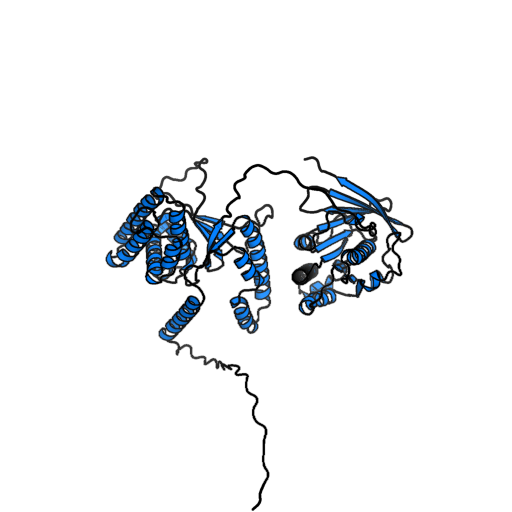2 ? 41.399 -18.137 -14.430 1.00 84.62 382 SER A CA 1
ATOM 3078 C C . SER A 1 382 ? 40.601 -19.435 -14.597 1.00 84.62 382 SER A C 1
ATOM 3080 O O . SER A 1 382 ? 40.291 -20.089 -13.613 1.00 84.62 382 SER A O 1
ATOM 3082 N N . GLY A 1 383 ? 40.232 -19.817 -15.823 1.00 84.00 383 GLY A N 1
ATOM 3083 C CA . GLY A 1 383 ? 39.431 -21.023 -16.070 1.00 84.00 383 GLY A CA 1
ATOM 3084 C C . GLY A 1 383 ? 37.922 -20.852 -15.851 1.00 84.00 383 GLY A C 1
ATOM 3085 O O . GLY A 1 383 ? 37.225 -21.852 -15.714 1.00 84.00 383 GLY A O 1
ATOM 3086 N N . LYS A 1 384 ? 37.398 -19.613 -15.854 1.00 87.38 384 LYS A N 1
ATOM 3087 C CA . LYS A 1 384 ? 35.953 -19.318 -15.723 1.00 87.38 384 LYS A CA 1
ATOM 3088 C C . LYS A 1 384 ? 35.096 -20.107 -16.705 1.00 87.38 384 LYS A C 1
ATOM 3090 O O . LYS A 1 384 ? 34.216 -20.833 -16.270 1.00 87.38 384 LYS A O 1
ATOM 3095 N N . THR A 1 385 ? 35.393 -20.023 -18.000 1.00 88.31 385 THR A N 1
ATOM 3096 C CA . THR A 1 385 ? 34.651 -20.740 -19.046 1.00 88.31 385 THR A CA 1
ATOM 3097 C C . THR A 1 385 ? 34.632 -22.250 -18.788 1.00 88.31 385 THR A C 1
ATOM 3099 O O . THR A 1 385 ? 33.589 -22.879 -18.919 1.00 88.31 385 THR A O 1
ATOM 3102 N N . SER A 1 386 ? 35.745 -22.830 -18.320 1.00 86.94 386 SER A N 1
ATOM 3103 C CA . SER A 1 386 ? 35.814 -24.241 -17.913 1.00 86.94 386 SER A CA 1
ATOM 3104 C C . SER A 1 386 ? 34.923 -24.549 -16.704 1.00 86.94 386 SER A C 1
ATOM 3106 O O . SER A 1 386 ? 34.211 -25.546 -16.712 1.00 86.94 386 SER A O 1
ATOM 3108 N N . LEU A 1 387 ? 34.913 -23.686 -15.681 1.00 85.81 387 LEU A N 1
ATOM 3109 C CA . LEU A 1 387 ? 34.034 -23.822 -14.511 1.00 85.81 387 LEU A CA 1
ATOM 3110 C C . LEU A 1 387 ? 32.551 -23.702 -14.877 1.00 85.81 387 LEU A C 1
ATOM 3112 O O . LEU A 1 387 ? 31.743 -24.487 -14.389 1.00 85.81 387 LEU A O 1
ATOM 3116 N N . LEU A 1 388 ? 32.196 -22.751 -15.743 1.00 88.56 388 LEU A N 1
ATOM 3117 C CA . LEU A 1 388 ? 30.836 -22.567 -16.248 1.00 88.56 388 LEU A CA 1
ATOM 3118 C C . LEU A 1 388 ? 30.366 -23.777 -17.050 1.00 88.56 388 LEU A C 1
ATOM 3120 O O . LEU A 1 388 ? 29.256 -24.262 -16.850 1.00 88.56 388 LEU A O 1
ATO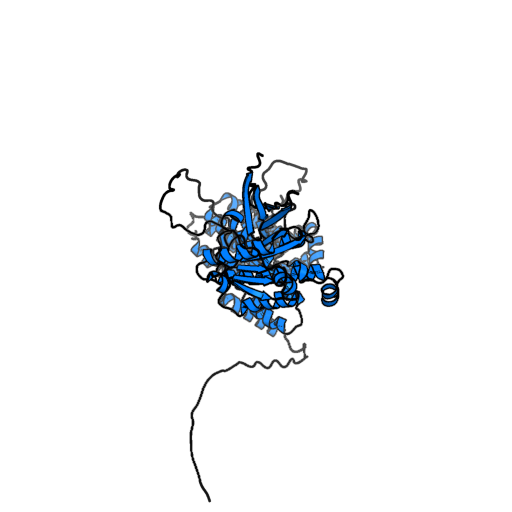M 3124 N N . PHE A 1 389 ? 31.217 -24.278 -17.947 1.00 86.94 389 PHE A N 1
ATOM 3125 C CA . PHE A 1 389 ? 30.901 -25.438 -18.773 1.00 86.94 389 PHE A CA 1
ATOM 3126 C C . PHE A 1 389 ? 30.752 -26.696 -17.917 1.00 86.94 389 PHE A C 1
ATOM 3128 O O . PHE A 1 389 ? 29.820 -27.481 -18.090 1.00 86.94 389 PHE A O 1
ATOM 3135 N N . GLN A 1 390 ? 31.618 -26.840 -16.914 1.00 83.50 390 GLN A N 1
ATOM 3136 C CA . GLN A 1 390 ? 31.488 -27.884 -15.917 1.00 83.50 390 GLN A CA 1
ATOM 3137 C C . GLN A 1 390 ? 30.176 -27.726 -15.124 1.00 83.50 390 GLN A C 1
ATOM 3139 O O . GLN A 1 390 ? 29.460 -28.703 -14.940 1.00 83.50 390 GLN A O 1
ATOM 3144 N N . PHE A 1 391 ? 29.791 -26.523 -14.697 1.00 84.25 391 PHE A N 1
ATOM 3145 C CA . PHE A 1 391 ? 28.517 -26.301 -14.002 1.00 84.25 391 PHE A CA 1
ATOM 3146 C C . PHE A 1 391 ? 27.301 -26.651 -14.878 1.00 84.25 391 PHE A C 1
ATOM 3148 O O . PHE A 1 391 ? 26.379 -27.327 -14.416 1.00 84.25 391 PHE A O 1
ATOM 3155 N N . ALA A 1 392 ? 27.337 -26.277 -16.160 1.00 85.50 392 ALA A N 1
ATOM 3156 C CA . ALA A 1 392 ? 26.322 -26.639 -17.146 1.00 85.50 392 ALA A CA 1
ATOM 3157 C C . ALA A 1 392 ? 26.166 -28.161 -17.277 1.00 85.50 392 ALA A C 1
ATOM 3159 O O . ALA A 1 392 ? 25.059 -28.678 -17.127 1.00 85.50 392 ALA A O 1
ATOM 3160 N N . PHE A 1 393 ? 27.276 -28.885 -17.448 1.00 83.25 393 PHE A N 1
ATOM 3161 C CA . PHE A 1 393 ? 27.286 -30.349 -17.545 1.00 83.25 393 PHE A CA 1
ATOM 3162 C C . PHE A 1 393 ? 26.611 -31.025 -16.345 1.00 83.25 393 PHE A C 1
ATOM 3164 O O . PHE A 1 393 ? 25.847 -31.975 -16.494 1.00 83.25 393 PHE A O 1
ATOM 3171 N N . ASN A 1 394 ? 26.838 -30.511 -15.138 1.00 80.06 394 ASN A N 1
ATOM 3172 C CA . ASN A 1 394 ? 26.300 -31.139 -13.929 1.00 80.06 394 ASN A CA 1
ATOM 3173 C C . ASN A 1 394 ? 24.872 -30.734 -13.635 1.00 80.06 394 ASN A C 1
ATOM 3175 O O . ASN A 1 394 ? 24.141 -31.524 -13.048 1.00 80.06 394 ASN A O 1
ATOM 3179 N N . SER A 1 395 ? 24.463 -29.562 -14.112 1.00 80.12 395 SER A N 1
ATOM 3180 C CA . SER A 1 395 ? 23.063 -29.151 -14.094 1.00 80.12 395 SER A CA 1
ATOM 3181 C C . SER A 1 395 ? 22.207 -30.073 -14.964 1.00 80.12 395 SER A C 1
ATOM 3183 O O . SER A 1 395 ? 21.116 -30.448 -14.542 1.00 80.12 395 SER A O 1
ATOM 3185 N N . VAL A 1 396 ? 22.718 -30.520 -16.121 1.00 81.06 396 VAL A N 1
ATOM 3186 C CA . VAL A 1 396 ? 22.031 -31.522 -16.960 1.00 81.06 396 VAL A CA 1
ATOM 3187 C C . VAL A 1 396 ? 21.888 -32.861 -16.224 1.00 81.06 396 VAL A C 1
ATOM 3189 O O . VAL A 1 396 ? 20.811 -33.455 -16.241 1.00 81.06 396 VAL A O 1
ATOM 3192 N N . ILE A 1 397 ? 22.948 -33.325 -15.550 1.00 76.88 397 ILE A N 1
ATOM 3193 C CA . ILE A 1 397 ? 22.929 -34.593 -14.797 1.00 76.88 397 ILE A CA 1
ATOM 3194 C C . ILE A 1 397 ? 21.951 -34.524 -13.615 1.00 76.88 397 ILE A C 1
ATOM 3196 O O . ILE A 1 397 ? 21.208 -35.476 -13.383 1.00 76.88 397 ILE A O 1
ATOM 3200 N N . SER A 1 398 ? 21.930 -33.413 -12.872 1.00 71.12 398 SER A N 1
ATOM 3201 C CA . SER A 1 398 ? 21.093 -33.269 -11.675 1.00 71.12 398 SER A CA 1
ATOM 3202 C C . SER A 1 398 ? 19.613 -33.035 -11.983 1.00 71.12 398 SER A C 1
ATOM 3204 O O . SER A 1 398 ? 18.762 -33.516 -11.238 1.00 71.12 398 SER A O 1
ATOM 3206 N N . HIS A 1 399 ? 19.286 -32.359 -13.090 1.00 68.00 399 HIS A N 1
ATOM 3207 C CA . HIS A 1 399 ? 17.904 -32.016 -13.456 1.00 68.00 399 HIS A CA 1
ATOM 3208 C C . HIS A 1 399 ? 17.256 -33.011 -14.434 1.00 68.00 399 HIS A C 1
ATOM 3210 O O . HIS A 1 399 ? 16.227 -32.703 -15.039 1.00 68.00 399 HIS A O 1
ATOM 3216 N N . GLY A 1 400 ? 17.840 -34.208 -14.583 1.00 59.25 400 GLY A N 1
ATOM 3217 C CA . GLY A 1 400 ? 17.161 -35.428 -15.035 1.00 59.25 400 GLY A CA 1
ATOM 3218 C C . GLY A 1 400 ? 16.414 -35.364 -16.372 1.00 59.25 400 GLY A C 1
ATOM 3219 O O . GLY A 1 400 ? 15.492 -36.151 -16.573 1.00 59.25 400 GLY A O 1
ATOM 3220 N N . GLY A 1 401 ? 16.750 -34.447 -17.285 1.00 63.19 401 GLY A N 1
ATOM 3221 C CA . GLY A 1 401 ? 15.957 -34.306 -18.507 1.00 63.19 401 GLY A CA 1
ATOM 3222 C C . GLY A 1 401 ? 16.097 -32.994 -19.265 1.00 63.19 401 GLY A C 1
ATOM 3223 O O . GLY A 1 401 ? 16.184 -33.019 -20.493 1.00 63.19 401 GLY A O 1
ATOM 3224 N N . LYS A 1 402 ? 16.095 -31.871 -18.540 1.00 77.69 402 LYS A N 1
ATOM 3225 C CA . LYS A 1 402 ? 15.985 -30.522 -19.115 1.00 77.69 402 LYS A CA 1
ATOM 3226 C C . LYS A 1 402 ? 17.273 -30.074 -19.813 1.00 77.69 402 LYS A C 1
ATOM 3228 O O . LYS A 1 402 ? 18.374 -30.423 -19.389 1.00 77.69 402 LYS A O 1
ATOM 3233 N N . SER A 1 403 ? 17.124 -29.290 -20.879 1.00 88.38 403 SER A N 1
ATOM 3234 C CA . SER A 1 403 ? 18.251 -28.694 -21.595 1.00 88.38 403 SER A CA 1
ATOM 3235 C C . SER A 1 403 ? 18.895 -27.565 -20.787 1.00 88.38 403 SER A C 1
ATOM 3237 O O . SER A 1 403 ? 18.277 -26.960 -19.906 1.00 88.38 403 SER A O 1
ATOM 3239 N N . VAL A 1 404 ? 20.153 -27.280 -21.105 1.00 89.94 404 VAL A N 1
ATOM 3240 C CA . VAL A 1 404 ? 20.899 -26.120 -20.611 1.00 89.94 404 VAL A CA 1
ATOM 3241 C C . VAL A 1 404 ? 21.285 -25.277 -21.813 1.00 89.94 404 VAL A C 1
ATOM 3243 O O . VAL A 1 404 ? 21.724 -25.823 -22.820 1.00 89.94 404 VAL A O 1
ATOM 3246 N N . VAL A 1 405 ? 21.136 -23.958 -21.724 1.00 93.94 405 VAL A N 1
ATOM 3247 C CA . VAL A 1 405 ? 21.566 -23.044 -22.790 1.00 93.94 405 VAL A CA 1
ATOM 3248 C C . VAL A 1 405 ? 22.857 -22.360 -22.370 1.00 93.94 405 VAL A C 1
ATOM 3250 O O . VAL A 1 405 ? 22.926 -21.773 -21.295 1.00 93.94 405 VAL A O 1
ATOM 3253 N N . PHE A 1 406 ? 23.878 -22.414 -23.221 1.00 92.31 406 PHE A N 1
ATOM 3254 C CA . PHE A 1 406 ? 25.175 -21.787 -22.990 1.00 92.31 406 PHE A CA 1
ATOM 3255 C C . PHE A 1 406 ? 25.408 -20.680 -24.019 1.00 92.31 406 PHE A C 1
ATOM 3257 O O . PHE A 1 406 ? 25.622 -20.945 -25.203 1.00 92.31 406 PHE A O 1
ATOM 3264 N N . ILE A 1 407 ? 25.347 -19.431 -23.568 1.00 94.06 407 ILE A N 1
ATOM 3265 C CA . ILE A 1 407 ? 25.524 -18.228 -24.378 1.00 94.06 407 ILE A CA 1
ATOM 3266 C C . ILE A 1 407 ? 26.972 -17.762 -24.277 1.00 94.06 407 ILE A C 1
ATOM 3268 O O . ILE A 1 407 ? 27.480 -17.527 -23.181 1.00 94.06 407 ILE A O 1
ATOM 3272 N N . CYS A 1 408 ? 27.638 -17.605 -25.418 1.00 92.00 408 CYS A N 1
ATOM 3273 C CA . CYS A 1 408 ? 29.033 -17.169 -25.454 1.00 92.00 408 CYS A CA 1
ATOM 3274 C C . CYS A 1 408 ? 29.419 -16.508 -26.781 1.00 92.00 408 CYS A C 1
ATOM 3276 O O . CYS A 1 408 ? 28.770 -16.704 -27.810 1.00 92.00 408 CYS A O 1
ATOM 3278 N N . SER A 1 409 ? 30.540 -15.788 -26.775 1.00 88.12 409 SER A N 1
ATOM 3279 C CA . SER A 1 409 ? 31.184 -15.295 -27.994 1.00 88.12 409 SER A CA 1
ATOM 3280 C C . SER A 1 409 ? 31.913 -16.429 -28.721 1.00 88.12 409 SER A C 1
ATOM 3282 O O . SER A 1 409 ? 32.822 -17.064 -28.173 1.00 88.12 409 SER A O 1
ATOM 3284 N N . ARG A 1 410 ? 31.567 -16.656 -29.996 1.00 86.25 410 ARG A N 1
ATOM 3285 C CA . ARG A 1 410 ? 32.223 -17.677 -30.834 1.00 86.25 410 ARG A CA 1
ATOM 3286 C C . ARG A 1 410 ? 33.727 -17.431 -30.964 1.00 86.25 410 ARG A C 1
ATOM 3288 O O . ARG A 1 410 ? 34.525 -18.362 -30.928 1.00 86.25 410 ARG A O 1
ATOM 3295 N N . ARG A 1 411 ? 34.121 -16.157 -31.038 1.00 85.25 411 ARG A N 1
ATOM 3296 C CA . ARG A 1 411 ? 35.519 -15.727 -31.200 1.00 85.25 411 ARG A CA 1
ATOM 3297 C C . ARG A 1 411 ? 36.403 -16.106 -30.013 1.00 85.25 411 ARG A C 1
ATOM 3299 O O . ARG A 1 411 ? 37.607 -16.261 -30.198 1.00 85.25 411 ARG A O 1
ATOM 3306 N N . LYS A 1 412 ? 35.833 -16.238 -28.809 1.00 79.62 412 LYS A N 1
ATOM 3307 C CA . LYS A 1 412 ? 36.568 -16.653 -27.605 1.00 79.62 412 LYS A CA 1
ATOM 3308 C C . LYS A 1 412 ? 36.596 -18.160 -27.419 1.00 79.62 412 LYS A C 1
ATOM 3310 O O . LYS A 1 412 ? 37.630 -18.686 -27.010 1.00 79.62 412 LYS A O 1
ATOM 3315 N N . LEU A 1 413 ? 35.489 -18.830 -27.729 1.00 83.44 413 LEU A N 1
ATOM 3316 C CA . LEU A 1 413 ? 35.352 -20.259 -27.479 1.00 83.44 413 LEU A CA 1
ATOM 3317 C C . LEU A 1 413 ? 36.135 -21.111 -28.491 1.00 83.44 413 LEU A C 1
ATOM 3319 O O . LEU A 1 413 ? 36.857 -22.015 -28.080 1.00 83.44 413 LEU A O 1
ATOM 3323 N N . ASP A 1 414 ? 36.057 -20.791 -29.789 1.00 81.50 414 ASP A N 1
ATOM 3324 C CA . ASP A 1 414 ? 36.705 -21.561 -30.865 1.00 81.50 414 ASP A CA 1
ATOM 3325 C C . ASP A 1 414 ? 38.237 -21.713 -30.685 1.00 81.50 414 ASP A C 1
ATOM 3327 O O . ASP A 1 414 ? 38.745 -22.828 -30.821 1.00 81.50 414 ASP A O 1
ATOM 3331 N N . PRO A 1 415 ? 39.017 -20.660 -30.346 1.00 80.56 415 PRO A N 1
ATOM 3332 C CA . PRO A 1 415 ? 40.464 -20.798 -30.162 1.00 80.56 415 PRO A CA 1
ATOM 3333 C C . PRO A 1 415 ? 40.868 -21.392 -28.804 1.00 80.56 415 PRO A C 1
ATOM 3335 O O . PRO A 1 415 ? 42.025 -21.783 -28.635 1.00 80.56 415 PRO A O 1
ATOM 3338 N N . LYS A 1 416 ? 39.968 -21.397 -27.812 1.00 79.44 416 LYS A N 1
ATOM 3339 C CA . LYS A 1 416 ? 40.244 -21.822 -26.430 1.00 79.44 416 LYS A CA 1
ATOM 3340 C C . LYS A 1 416 ? 39.024 -22.551 -25.847 1.00 79.44 416 LYS A C 1
ATOM 3342 O O . LYS A 1 416 ? 38.311 -21.970 -25.027 1.00 79.44 416 LYS A O 1
ATOM 3347 N N . PRO A 1 417 ? 38.782 -23.810 -26.250 1.00 79.44 417 PRO A N 1
ATOM 3348 C CA . PRO A 1 417 ? 37.652 -24.575 -25.739 1.00 79.44 417 PRO A CA 1
ATOM 3349 C C . PRO A 1 417 ? 37.781 -24.825 -24.224 1.00 79.44 417 PRO A C 1
ATOM 3351 O O . PRO A 1 417 ? 38.900 -24.880 -23.699 1.00 79.44 417 PRO A O 1
ATOM 3354 N N . PRO A 1 418 ? 36.652 -24.979 -23.508 1.00 83.12 418 PRO A N 1
ATOM 3355 C CA . PRO A 1 418 ? 36.656 -25.238 -22.075 1.00 83.12 418 PRO A CA 1
ATOM 3356 C C . PRO A 1 418 ? 37.330 -26.574 -21.750 1.00 83.12 418 PRO A C 1
ATOM 3358 O O . PRO A 1 418 ? 37.165 -27.572 -22.450 1.00 83.12 418 PRO A O 1
ATOM 3361 N N . PHE A 1 419 ? 38.063 -26.595 -20.640 1.00 80.94 419 PHE A N 1
ATOM 3362 C CA . PHE A 1 419 ? 38.679 -27.807 -20.106 1.00 80.94 419 PHE A CA 1
ATOM 3363 C C . PHE A 1 419 ? 37.700 -28.543 -19.191 1.00 80.94 419 PHE A C 1
ATOM 3365 O O . PHE A 1 419 ? 37.112 -27.937 -18.296 1.00 80.94 419 PHE A O 1
ATOM 3372 N N . LEU A 1 420 ? 37.564 -29.854 -19.378 1.00 73.56 420 LEU A N 1
ATOM 3373 C CA . LEU A 1 420 ? 36.705 -30.705 -18.553 1.00 73.56 420 LEU A CA 1
ATOM 3374 C C . LEU A 1 420 ? 37.439 -31.197 -17.296 1.00 73.56 420 LEU A C 1
ATOM 3376 O O . LEU A 1 420 ? 38.673 -31.258 -17.252 1.00 73.56 420 LEU A O 1
ATOM 3380 N N . SER A 1 421 ? 36.692 -31.570 -16.255 1.00 71.56 421 SER A N 1
ATOM 3381 C CA . SER A 1 421 ? 37.268 -32.235 -15.080 1.00 71.56 421 SER A CA 1
ATOM 3382 C C . SER A 1 421 ? 37.714 -33.672 -15.388 1.00 71.56 421 SER A C 1
ATOM 3384 O O . SER A 1 421 ? 37.123 -34.357 -16.225 1.00 71.56 421 SER A O 1
ATOM 3386 N N . LYS A 1 422 ? 38.731 -34.169 -14.669 1.00 62.75 422 LYS A N 1
ATOM 3387 C CA . LYS A 1 422 ? 39.254 -35.542 -14.828 1.00 62.75 422 LYS A CA 1
ATOM 3388 C C . LYS A 1 422 ? 38.175 -36.599 -14.555 1.00 62.75 422 LYS A C 1
ATOM 3390 O O . LYS A 1 422 ? 37.881 -36.872 -13.398 1.00 62.75 422 LYS A O 1
ATOM 3395 N N . GLY A 1 423 ? 37.650 -37.231 -15.606 1.00 62.94 423 GLY A N 1
ATOM 3396 C CA . GLY A 1 423 ? 36.649 -38.304 -15.519 1.00 62.94 423 GLY A CA 1
ATOM 3397 C C . GLY A 1 423 ? 35.317 -38.011 -16.215 1.00 62.94 423 GLY A C 1
ATOM 3398 O O . GLY A 1 423 ? 34.430 -38.857 -16.168 1.00 62.94 423 GLY A O 1
ATOM 3399 N N . VAL A 1 424 ? 35.172 -36.851 -16.863 1.00 70.12 424 VAL A N 1
ATOM 3400 C CA . VAL A 1 424 ? 34.069 -36.597 -17.804 1.00 70.12 424 VAL A CA 1
ATOM 3401 C C . VAL A 1 424 ? 34.395 -37.265 -19.139 1.00 70.12 424 VAL A C 1
ATOM 3403 O O . VAL A 1 424 ? 35.465 -37.022 -19.694 1.00 70.12 424 VAL A O 1
ATOM 3406 N N . ASP A 1 425 ? 33.486 -38.101 -19.642 1.00 70.44 425 ASP A N 1
ATOM 3407 C CA . ASP A 1 425 ? 33.589 -38.711 -20.970 1.00 70.44 425 ASP A CA 1
ATOM 3408 C C . ASP A 1 425 ? 33.150 -37.699 -22.046 1.00 70.44 425 ASP A C 1
ATOM 3410 O O . ASP A 1 425 ? 31.978 -37.316 -22.048 1.00 70.44 425 ASP A O 1
ATOM 3414 N N . PRO A 1 426 ? 34.035 -37.269 -22.970 1.00 67.81 426 PRO A N 1
ATOM 3415 C CA . PRO A 1 426 ? 33.692 -36.340 -24.052 1.00 67.81 426 PRO A CA 1
ATOM 3416 C C . PRO A 1 426 ? 32.608 -36.849 -25.011 1.00 67.81 426 PRO A C 1
ATOM 3418 O O . PRO A 1 426 ? 32.057 -36.058 -25.768 1.00 67.81 426 PRO A O 1
ATOM 3421 N N . THR A 1 427 ? 32.323 -38.153 -25.007 1.00 73.06 427 THR A N 1
ATOM 3422 C CA . THR A 1 427 ? 31.305 -38.783 -25.863 1.00 73.06 427 THR A CA 1
ATOM 3423 C C . THR A 1 427 ? 29.947 -38.950 -25.177 1.00 73.06 427 THR A C 1
ATOM 3425 O O . THR A 1 427 ? 29.048 -39.576 -25.733 1.00 73.06 427 THR A O 1
ATOM 3428 N N . SER A 1 428 ? 29.781 -38.387 -23.977 1.00 78.06 428 SER A N 1
ATOM 3429 C CA . SER A 1 428 ? 28.528 -38.460 -23.228 1.00 78.06 428 SER A CA 1
ATOM 3430 C C . SER A 1 428 ? 27.376 -37.747 -23.948 1.00 78.06 428 SER A C 1
ATOM 3432 O O . SER A 1 428 ? 27.500 -36.594 -24.359 1.00 78.06 428 SER A O 1
ATOM 3434 N N . ASP A 1 429 ? 26.214 -38.400 -23.974 1.00 79.62 429 ASP A N 1
ATOM 3435 C CA . ASP A 1 429 ? 24.924 -37.874 -24.451 1.00 79.62 429 ASP A CA 1
ATOM 3436 C C . ASP A 1 429 ? 24.417 -36.655 -23.651 1.00 79.62 429 ASP A C 1
ATOM 3438 O O . ASP A 1 429 ? 23.510 -35.937 -24.072 1.00 79.62 429 ASP A O 1
ATOM 3442 N N . VAL A 1 430 ? 25.024 -36.378 -22.494 1.00 79.12 430 VAL A N 1
ATOM 3443 C CA . VAL A 1 430 ? 24.788 -35.172 -21.689 1.00 79.12 430 VAL A CA 1
ATOM 3444 C C . VAL A 1 430 ? 25.119 -33.902 -22.482 1.00 79.12 430 VAL A C 1
ATOM 3446 O O . VAL A 1 430 ? 24.418 -32.898 -22.337 1.00 79.12 430 VAL A O 1
ATOM 3449 N N . PHE A 1 431 ? 26.143 -33.935 -23.344 1.00 81.50 431 PHE A N 1
ATOM 3450 C CA . PHE A 1 431 ? 26.540 -32.773 -24.145 1.00 81.50 431 PHE A CA 1
ATOM 3451 C C . PHE A 1 431 ? 25.500 -32.389 -25.198 1.00 81.50 431 PHE A C 1
ATOM 3453 O O . PHE A 1 431 ? 25.337 -31.199 -25.460 1.00 81.50 431 PHE A O 1
ATOM 3460 N N . ASP A 1 432 ? 24.723 -33.347 -25.711 1.00 83.75 432 ASP A N 1
ATOM 3461 C CA . ASP A 1 432 ? 23.651 -33.081 -26.682 1.00 83.75 432 ASP A CA 1
ATOM 3462 C C . ASP A 1 432 ? 22.524 -32.217 -26.089 1.00 83.75 432 ASP A C 1
ATOM 3464 O O . ASP A 1 432 ? 21.743 -31.594 -26.811 1.00 83.75 432 ASP A O 1
ATOM 3468 N N . ARG A 1 433 ? 22.442 -32.146 -24.754 1.00 84.38 433 ARG A N 1
ATOM 3469 C CA . ARG A 1 433 ? 21.459 -31.332 -24.022 1.00 84.38 433 ARG A CA 1
ATOM 3470 C C . ARG A 1 433 ? 21.980 -29.947 -23.645 1.00 84.38 433 ARG A C 1
ATOM 3472 O O . ARG A 1 433 ? 21.200 -29.135 -23.140 1.00 84.38 433 ARG A O 1
ATOM 3479 N N . ILE A 1 434 ? 23.262 -29.666 -23.889 1.00 88.12 434 ILE A N 1
ATOM 3480 C CA . ILE A 1 434 ? 23.855 -28.337 -23.724 1.00 88.12 434 ILE A CA 1
ATOM 3481 C C . ILE A 1 434 ? 23.784 -27.616 -25.072 1.00 88.12 434 ILE A C 1
ATOM 3483 O O . ILE A 1 434 ? 24.564 -27.857 -25.988 1.00 88.12 434 ILE A O 1
ATOM 3487 N N . GLN A 1 435 ? 22.827 -26.705 -25.193 1.00 90.25 435 GLN A N 1
ATOM 3488 C CA . GLN A 1 435 ? 22.595 -25.926 -26.399 1.00 90.25 435 GLN A CA 1
ATOM 3489 C C . GLN A 1 435 ? 23.502 -24.695 -26.417 1.00 90.25 435 GLN A C 1
ATOM 3491 O O . GLN A 1 435 ? 23.312 -23.750 -25.651 1.00 90.25 435 GLN A O 1
ATOM 3496 N N . MET A 1 436 ? 24.479 -24.692 -27.319 1.00 88.38 436 MET A N 1
ATOM 3497 C CA . MET A 1 436 ? 25.387 -23.563 -27.514 1.00 88.38 436 MET A CA 1
ATOM 3498 C C . MET A 1 436 ? 24.711 -22.472 -28.353 1.00 88.38 436 MET A C 1
ATOM 3500 O O . MET A 1 436 ? 24.294 -22.723 -29.486 1.00 88.38 436 MET A O 1
ATOM 3504 N N . LYS A 1 437 ? 24.639 -21.244 -27.830 1.00 91.44 437 LYS A N 1
ATOM 3505 C CA . LYS A 1 437 ? 24.123 -20.075 -28.550 1.00 91.44 437 LYS A CA 1
ATOM 3506 C C . LYS A 1 437 ? 25.199 -19.001 -28.666 1.00 91.44 437 LYS A C 1
ATOM 3508 O O . LYS A 1 437 ? 25.616 -18.399 -27.681 1.00 91.44 437 LYS A O 1
ATOM 3513 N N . TYR A 1 438 ? 25.626 -18.739 -29.895 1.00 90.62 438 TYR A N 1
ATOM 3514 C CA . TYR A 1 438 ? 26.632 -17.721 -30.167 1.00 90.62 438 TYR A CA 1
ATOM 3515 C C . TYR A 1 438 ? 25.986 -16.354 -30.363 1.00 90.62 438 TYR A C 1
ATOM 3517 O O . TYR A 1 438 ? 25.087 -16.200 -31.191 1.00 90.62 438 TYR A O 1
ATOM 3525 N N . VAL A 1 439 ? 26.449 -15.376 -29.592 1.00 91.38 439 VAL A N 1
ATOM 3526 C CA . VAL A 1 439 ? 25.986 -13.986 -29.635 1.00 91.38 439 VAL A CA 1
ATOM 3527 C C . VAL A 1 439 ? 27.192 -13.068 -29.843 1.00 91.38 439 VAL A C 1
ATOM 3529 O O . VAL A 1 439 ? 28.293 -13.390 -29.403 1.00 91.38 439 VAL A O 1
ATOM 3532 N N . GLU A 1 440 ? 26.995 -11.949 -30.541 1.00 86.50 440 GLU A N 1
ATOM 3533 C CA . GLU A 1 440 ? 28.056 -10.975 -30.836 1.00 86.50 440 GLU A CA 1
ATOM 3534 C C . GLU A 1 440 ? 27.926 -9.680 -30.007 1.00 86.50 440 GLU A C 1
ATOM 3536 O O . GLU A 1 440 ? 28.927 -9.001 -29.800 1.00 86.50 440 GLU A O 1
ATOM 3541 N N . ASP A 1 441 ? 26.727 -9.335 -29.519 1.00 88.06 441 ASP A N 1
ATOM 3542 C CA . ASP A 1 441 ? 26.435 -8.069 -28.830 1.00 88.06 441 ASP A CA 1
ATOM 3543 C C . ASP A 1 441 ? 25.251 -8.161 -27.840 1.00 88.06 441 ASP A C 1
ATOM 3545 O O . ASP A 1 441 ? 24.593 -9.198 -27.707 1.00 88.06 441 ASP A O 1
ATOM 3549 N N . GLU A 1 442 ? 24.958 -7.055 -27.141 1.00 88.50 442 GLU A N 1
ATOM 3550 C CA . GLU A 1 442 ? 23.814 -6.943 -26.221 1.00 88.50 442 GLU A CA 1
ATOM 3551 C C . GLU A 1 442 ? 22.472 -7.318 -26.876 1.00 88.50 442 GLU A C 1
ATOM 3553 O O . GLU A 1 442 ? 21.569 -7.827 -26.214 1.00 88.50 442 GLU A O 1
ATOM 3558 N N . GLU A 1 443 ? 22.318 -7.090 -28.182 1.00 88.44 443 GLU A N 1
ATOM 3559 C CA . GLU A 1 443 ? 21.052 -7.291 -28.875 1.00 88.44 443 GLU A CA 1
ATOM 3560 C C . GLU A 1 443 ? 20.741 -8.774 -29.044 1.00 88.44 443 GLU A C 1
ATOM 3562 O O . GLU A 1 443 ? 19.585 -9.176 -28.908 1.00 88.44 443 GLU A O 1
ATOM 3567 N N . GLY A 1 444 ? 21.755 -9.610 -29.275 1.00 86.25 444 GLY A N 1
ATOM 3568 C CA . GLY A 1 444 ? 21.557 -11.056 -29.311 1.00 86.25 444 GLY A CA 1
ATOM 3569 C C . GLY A 1 444 ? 21.158 -11.644 -27.952 1.00 86.25 444 GLY A C 1
ATOM 3570 O O . GLY A 1 444 ? 20.330 -12.559 -27.916 1.00 86.25 444 GLY A O 1
ATOM 3571 N N . ILE A 1 445 ? 21.672 -11.089 -26.846 1.00 90.62 445 ILE A N 1
ATOM 3572 C CA . ILE A 1 445 ? 21.239 -11.468 -25.490 1.00 90.62 445 ILE A CA 1
ATOM 3573 C C . ILE A 1 445 ? 19.790 -11.033 -25.288 1.00 90.62 445 ILE A C 1
ATOM 3575 O O . ILE A 1 445 ? 18.942 -11.850 -24.924 1.00 90.62 445 ILE A O 1
ATOM 3579 N N . ASN A 1 446 ? 19.487 -9.773 -25.606 1.00 91.31 446 ASN A N 1
ATOM 3580 C CA . ASN A 1 446 ? 18.150 -9.220 -25.435 1.00 91.31 446 ASN A CA 1
ATOM 3581 C C . ASN A 1 446 ? 17.108 -9.973 -26.265 1.00 91.31 446 ASN A C 1
ATOM 3583 O O . ASN A 1 446 ? 16.058 -10.326 -25.744 1.00 91.31 446 ASN A O 1
ATOM 3587 N N . LYS A 1 447 ? 17.406 -10.316 -27.523 1.00 88.00 447 LYS A N 1
ATOM 3588 C CA . LYS A 1 447 ? 16.514 -11.126 -28.369 1.00 88.00 447 LYS A CA 1
ATOM 3589 C C . LYS A 1 447 ? 16.276 -12.523 -27.806 1.00 88.00 447 LYS A C 1
ATOM 3591 O O . LYS A 1 447 ? 15.179 -13.049 -27.957 1.00 88.00 447 LYS A O 1
ATOM 3596 N N . PHE A 1 448 ? 17.284 -13.140 -27.184 1.00 90.19 448 PHE A N 1
ATOM 3597 C CA . PHE A 1 448 ? 17.115 -14.458 -26.575 1.00 90.19 448 PHE A CA 1
ATOM 3598 C C . PHE A 1 448 ? 16.159 -14.411 -25.382 1.00 90.19 448 PHE A C 1
ATOM 3600 O O . PHE A 1 448 ? 15.187 -15.156 -25.381 1.00 90.19 448 PHE A O 1
ATOM 3607 N N . PHE A 1 449 ? 16.397 -13.526 -24.411 1.00 90.50 449 PHE A N 1
ATOM 3608 C CA . PHE A 1 449 ? 15.540 -13.438 -23.224 1.00 90.50 449 PHE A CA 1
ATOM 3609 C C . PHE A 1 449 ? 14.174 -12.826 -23.524 1.00 90.50 449 PHE A C 1
ATOM 3611 O O . PHE A 1 449 ? 13.181 -13.237 -22.932 1.00 90.50 449 PHE A O 1
ATOM 3618 N N . ALA A 1 450 ? 14.088 -11.920 -24.501 1.00 86.81 450 ALA A N 1
ATOM 3619 C CA . ALA A 1 450 ? 12.807 -11.421 -24.974 1.00 86.81 450 ALA A CA 1
ATOM 3620 C C . ALA A 1 450 ? 11.935 -12.547 -25.532 1.00 86.81 450 ALA A C 1
ATOM 3622 O O . ALA A 1 450 ? 10.733 -12.441 -25.404 1.00 86.81 450 ALA A O 1
ATOM 3623 N N . ALA A 1 451 ? 12.484 -13.630 -26.089 1.00 85.00 451 ALA A N 1
ATOM 3624 C CA . ALA A 1 451 ? 11.683 -14.727 -26.636 1.00 85.00 451 ALA A CA 1
ATOM 3625 C C . ALA A 1 451 ? 11.089 -15.676 -25.575 1.00 85.00 451 ALA A C 1
ATOM 3627 O O . ALA A 1 451 ? 10.311 -16.554 -25.938 1.00 85.00 451 ALA A O 1
ATOM 3628 N N . PHE A 1 452 ? 11.420 -15.525 -24.284 1.00 84.75 452 PHE A N 1
ATOM 3629 C CA . PHE A 1 452 ? 10.968 -16.455 -23.237 1.00 84.75 452 PHE A CA 1
ATOM 3630 C C . PHE A 1 452 ? 9.439 -16.518 -23.124 1.00 84.75 452 PHE A C 1
ATOM 3632 O O . PHE A 1 452 ? 8.906 -17.598 -22.927 1.00 84.75 452 PHE A O 1
ATOM 3639 N N . HIS A 1 453 ? 8.730 -15.412 -23.362 1.00 77.81 453 HIS A N 1
ATOM 3640 C CA . HIS A 1 453 ? 7.260 -15.388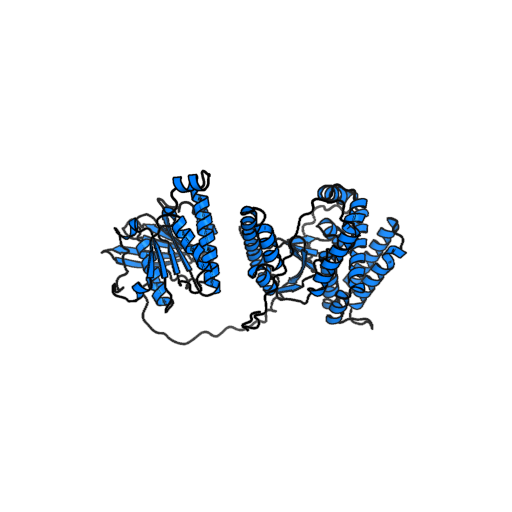 -23.347 1.00 77.81 453 HIS A CA 1
ATOM 3641 C C . HIS A 1 453 ? 6.601 -16.160 -24.506 1.00 77.81 453 HIS A C 1
ATOM 3643 O O . HIS A 1 453 ? 5.386 -16.320 -24.516 1.00 77.81 453 HIS A O 1
ATOM 3649 N N . MET A 1 454 ? 7.369 -16.589 -25.516 1.00 79.62 454 MET A N 1
ATOM 3650 C CA . MET A 1 454 ? 6.862 -17.369 -26.654 1.00 79.62 454 MET A CA 1
ATOM 3651 C C . MET A 1 454 ? 7.130 -18.874 -26.514 1.00 79.62 454 MET A C 1
ATOM 3653 O O . MET A 1 454 ? 6.905 -19.625 -27.464 1.00 79.62 454 MET A O 1
ATOM 3657 N N . HIS A 1 455 ? 7.660 -19.320 -25.373 1.00 74.12 455 HIS A N 1
ATOM 3658 C CA . HIS A 1 455 ? 8.025 -20.712 -25.138 1.00 74.12 455 HIS A CA 1
ATOM 3659 C C . HIS A 1 455 ? 7.349 -21.251 -23.878 1.00 74.12 455 HIS A C 1
ATOM 3661 O O . HIS A 1 455 ? 7.401 -20.620 -22.834 1.00 74.12 455 HIS A O 1
ATOM 3667 N N . ASP A 1 456 ? 6.803 -22.465 -23.961 1.00 76.38 456 ASP A N 1
ATOM 3668 C CA . ASP A 1 456 ? 6.179 -23.146 -22.814 1.00 76.38 456 ASP A CA 1
ATOM 3669 C C . ASP A 1 456 ? 7.166 -24.049 -22.050 1.00 76.38 456 ASP A C 1
ATOM 3671 O O . ASP A 1 456 ? 6.883 -24.546 -20.961 1.00 76.38 456 ASP A O 1
ATOM 3675 N N . THR A 1 457 ? 8.340 -24.306 -22.636 1.00 82.44 457 THR A N 1
ATOM 3676 C CA . THR A 1 457 ? 9.385 -25.152 -22.051 1.00 82.44 457 THR A CA 1
ATOM 3677 C C . THR A 1 457 ? 10.682 -24.377 -21.903 1.00 82.44 457 THR A C 1
ATOM 3679 O O . THR A 1 457 ? 11.254 -23.924 -22.897 1.00 82.44 457 THR A O 1
ATOM 3682 N N . PHE A 1 458 ? 11.189 -24.306 -20.676 1.00 89.06 458 PHE A N 1
ATOM 3683 C CA . PHE A 1 458 ? 12.389 -23.545 -20.343 1.00 89.06 458 PHE A CA 1
ATOM 3684 C C . PHE A 1 458 ? 13.578 -24.453 -20.003 1.00 89.06 458 PHE A C 1
ATOM 3686 O O . PHE A 1 458 ? 13.388 -25.550 -19.456 1.00 89.06 458 PHE A O 1
ATOM 3693 N N . PRO A 1 459 ? 14.817 -24.016 -20.301 1.00 89.69 459 PRO A N 1
ATOM 3694 C CA . PRO A 1 459 ? 16.009 -24.733 -19.871 1.00 89.69 459 PRO A CA 1
ATOM 3695 C C . PRO A 1 459 ? 16.124 -24.716 -18.343 1.00 89.69 459 PRO A C 1
ATOM 3697 O O . PRO A 1 459 ? 15.700 -23.766 -17.691 1.00 89.69 459 PRO A O 1
ATOM 3700 N N . ALA A 1 460 ? 16.751 -25.736 -17.755 1.00 86.94 460 ALA A N 1
ATOM 3701 C CA . ALA A 1 460 ? 17.025 -25.739 -16.312 1.00 86.94 460 ALA A CA 1
ATOM 3702 C C . ALA A 1 460 ? 18.060 -24.674 -15.914 1.00 86.94 460 ALA A C 1
ATOM 3704 O O . ALA A 1 460 ? 18.084 -24.205 -14.777 1.00 86.94 460 ALA A O 1
ATOM 3705 N N . LEU A 1 461 ? 18.929 -24.299 -16.853 1.00 89.44 461 LEU A N 1
ATOM 3706 C CA . LEU A 1 461 ? 19.985 -23.323 -16.646 1.00 89.44 461 LEU A CA 1
ATOM 3707 C C . LEU A 1 461 ? 20.265 -22.570 -17.946 1.00 89.44 461 LEU A C 1
ATOM 3709 O O . LEU A 1 461 ? 20.408 -23.174 -19.011 1.00 89.44 461 LEU A O 1
ATOM 3713 N N . VAL A 1 462 ? 20.420 -21.258 -17.827 1.00 94.31 462 VAL A N 1
ATOM 3714 C CA . VAL A 1 462 ? 21.036 -20.404 -18.838 1.00 94.31 462 VAL A CA 1
ATOM 3715 C C . VAL A 1 462 ? 22.388 -19.942 -18.311 1.00 94.31 462 VAL A C 1
ATOM 3717 O O . VAL A 1 462 ? 22.491 -19.418 -17.205 1.00 94.31 462 VAL A O 1
ATOM 3720 N N . VAL A 1 463 ? 23.438 -20.126 -19.098 1.00 94.31 463 VAL A N 1
ATOM 3721 C CA . VAL A 1 463 ? 24.787 -19.646 -18.795 1.00 94.31 463 VAL A CA 1
ATOM 3722 C C . VAL A 1 463 ? 25.136 -18.524 -19.757 1.00 94.31 463 VAL A C 1
ATOM 3724 O O . VAL A 1 463 ? 24.930 -18.678 -20.957 1.00 94.31 463 VAL A O 1
ATOM 3727 N N . ILE A 1 464 ? 25.685 -17.418 -19.256 1.00 95.62 464 ILE A N 1
ATOM 3728 C CA . ILE A 1 464 ? 26.261 -16.352 -20.083 1.00 95.62 464 ILE A CA 1
ATOM 3729 C C . ILE A 1 464 ? 27.737 -16.209 -19.727 1.00 95.62 464 ILE A C 1
ATOM 3731 O O . ILE A 1 464 ? 28.074 -15.776 -18.622 1.00 95.62 464 ILE A O 1
ATOM 3735 N N . ASP A 1 465 ? 28.610 -16.578 -20.664 1.00 93.00 465 ASP A N 1
ATOM 3736 C CA . ASP A 1 465 ? 30.054 -16.433 -20.495 1.00 93.00 465 ASP A CA 1
ATOM 3737 C C . ASP A 1 465 ? 30.525 -15.028 -20.893 1.00 93.00 465 ASP A C 1
ATOM 3739 O O . ASP A 1 465 ? 30.315 -14.586 -22.021 1.00 93.00 465 ASP A O 1
ATOM 3743 N N . ASP A 1 466 ? 31.188 -14.361 -19.951 1.00 90.38 466 ASP A N 1
ATOM 3744 C CA . ASP A 1 466 ? 31.828 -13.050 -20.038 1.00 90.38 466 ASP A CA 1
ATOM 3745 C C . ASP A 1 466 ? 30.871 -11.924 -20.455 1.00 90.38 466 ASP A C 1
ATOM 3747 O O . ASP A 1 466 ? 31.070 -11.239 -21.459 1.00 90.38 466 ASP A O 1
ATOM 3751 N N . LEU A 1 467 ? 29.826 -11.714 -19.646 1.00 92.00 467 LEU A N 1
ATOM 3752 C CA . LEU A 1 467 ? 28.738 -10.771 -19.915 1.00 92.00 467 LEU A CA 1
ATOM 3753 C C . LEU A 1 467 ? 29.251 -9.370 -20.296 1.00 92.00 467 LEU A C 1
ATOM 3755 O O . LEU A 1 467 ? 28.708 -8.736 -21.198 1.00 92.00 467 LEU A O 1
ATOM 3759 N N . GLY A 1 468 ? 30.313 -8.892 -19.641 1.00 88.44 468 GLY A N 1
ATOM 3760 C CA . GLY A 1 468 ? 30.888 -7.569 -19.882 1.00 88.44 468 GLY A CA 1
ATOM 3761 C C . GLY A 1 468 ? 31.418 -7.338 -21.306 1.00 88.44 468 GLY A C 1
ATOM 3762 O O . GLY A 1 468 ? 31.575 -6.177 -21.697 1.00 88.44 468 GLY A O 1
ATOM 3763 N N . GLU A 1 469 ? 31.681 -8.397 -22.082 1.00 88.00 469 GLU A N 1
ATOM 3764 C CA . GLU A 1 469 ? 32.174 -8.320 -23.467 1.00 88.00 469 GLU A CA 1
ATOM 3765 C C . GLU A 1 469 ? 31.102 -7.860 -24.459 1.00 88.00 469 GLU A C 1
ATOM 3767 O O . GLU A 1 469 ? 31.422 -7.150 -25.409 1.00 88.00 469 GLU A O 1
ATOM 3772 N N . PHE A 1 470 ? 29.835 -8.207 -24.229 1.00 90.44 470 PHE A N 1
ATOM 3773 C CA . PHE A 1 470 ? 28.743 -7.902 -25.163 1.00 90.44 470 PHE A CA 1
ATOM 3774 C C . PHE A 1 470 ? 28.348 -6.415 -25.180 1.00 90.44 470 PHE A C 1
ATOM 3776 O O . PHE A 1 470 ? 27.530 -5.992 -25.998 1.00 90.44 470 PHE A O 1
ATOM 3783 N N . PHE A 1 471 ? 28.943 -5.615 -24.292 1.00 91.06 471 PHE A N 1
ATOM 3784 C CA . PHE A 1 471 ? 28.669 -4.192 -24.123 1.00 91.06 471 PHE A CA 1
ATOM 3785 C C . PHE A 1 471 ? 29.864 -3.347 -24.570 1.00 91.06 471 PHE A C 1
ATOM 3787 O O . PHE A 1 471 ? 30.668 -2.895 -23.745 1.00 91.06 471 PHE A O 1
ATOM 3794 N N . ASP A 1 472 ? 29.979 -3.122 -25.881 1.00 89.19 472 ASP A N 1
ATOM 3795 C CA . ASP A 1 472 ? 30.963 -2.185 -26.429 1.00 89.19 472 ASP A CA 1
ATOM 3796 C C . ASP A 1 472 ? 30.625 -0.743 -26.026 1.00 89.19 472 ASP A C 1
ATOM 3798 O O . ASP A 1 472 ? 29.518 -0.247 -26.238 1.00 89.19 472 ASP A O 1
ATOM 3802 N N . GLU A 1 473 ? 31.602 -0.047 -25.448 1.00 84.81 473 GLU A N 1
ATOM 3803 C CA . GLU A 1 473 ? 31.392 1.273 -24.858 1.00 84.81 473 GLU A CA 1
ATOM 3804 C C . GLU A 1 473 ? 30.935 2.320 -25.882 1.00 84.81 473 GLU A C 1
ATOM 3806 O O . GLU A 1 473 ? 30.028 3.100 -25.589 1.00 84.81 473 GLU A O 1
ATOM 3811 N N . ARG A 1 474 ? 31.501 2.311 -27.096 1.00 86.31 474 ARG A N 1
ATOM 3812 C CA . ARG A 1 474 ? 31.165 3.296 -28.134 1.00 86.31 474 ARG A CA 1
ATOM 3813 C C . ARG A 1 474 ? 29.777 3.033 -28.698 1.00 86.31 474 ARG A C 1
ATOM 3815 O O . ARG A 1 474 ? 28.988 3.969 -28.824 1.00 86.31 474 ARG A O 1
ATOM 3822 N N . ASN A 1 475 ? 29.471 1.770 -28.985 1.00 87.06 475 ASN A N 1
ATOM 3823 C CA . ASN A 1 475 ? 28.165 1.375 -29.505 1.00 87.06 475 ASN A CA 1
ATOM 3824 C C . ASN A 1 475 ? 27.055 1.689 -28.495 1.00 87.06 475 ASN A C 1
ATOM 3826 O O . ASN A 1 475 ? 26.039 2.281 -28.860 1.00 87.06 475 ASN A O 1
ATOM 3830 N N . CYS A 1 476 ? 27.267 1.382 -27.211 1.00 86.38 476 CYS A N 1
ATOM 3831 C CA . CYS A 1 476 ? 26.293 1.697 -26.172 1.00 86.38 476 CYS A CA 1
ATOM 3832 C C . CYS A 1 476 ? 26.130 3.218 -25.983 1.00 86.38 476 CYS A C 1
ATOM 3834 O O . CYS A 1 476 ? 25.006 3.704 -25.871 1.00 86.38 476 CYS A O 1
ATOM 3836 N N . GLN A 1 477 ? 27.211 4.006 -25.979 1.00 87.94 477 GLN A N 1
ATOM 3837 C CA . GLN A 1 477 ? 27.103 5.468 -25.858 1.00 87.94 477 GLN A CA 1
ATOM 3838 C C . GLN A 1 477 ? 26.301 6.094 -27.005 1.00 87.94 477 GLN A C 1
ATOM 3840 O O . GLN A 1 477 ? 25.465 6.966 -26.761 1.00 87.94 477 GLN A O 1
ATOM 3845 N N . GLN A 1 478 ? 26.520 5.619 -28.234 1.00 86.12 478 GLN A N 1
ATOM 3846 C CA . GLN A 1 478 ? 25.776 6.065 -29.413 1.00 86.12 478 GLN A CA 1
ATOM 3847 C C . GLN A 1 478 ? 24.304 5.650 -29.343 1.00 86.12 478 GLN A C 1
ATOM 3849 O O . GLN A 1 478 ? 23.427 6.490 -29.517 1.00 86.12 478 GLN A O 1
ATOM 3854 N N . ARG A 1 479 ? 24.018 4.381 -29.025 1.00 82.62 479 ARG A N 1
ATOM 3855 C CA . ARG A 1 479 ? 22.644 3.855 -28.964 1.00 82.62 479 ARG A CA 1
ATOM 3856 C C . ARG A 1 479 ? 21.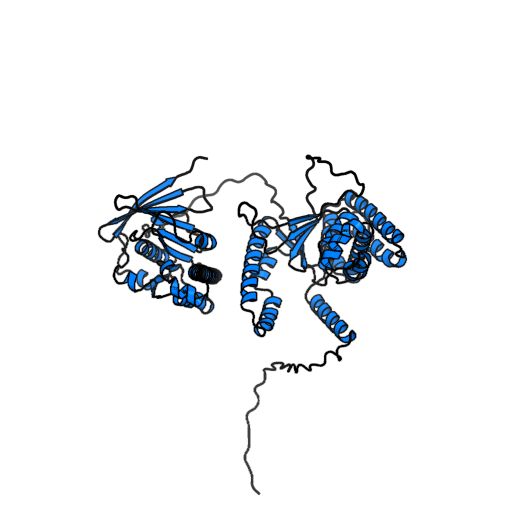796 4.567 -27.912 1.00 82.62 479 ARG A C 1
ATOM 3858 O O . ARG A 1 479 ? 20.646 4.920 -28.168 1.00 82.62 479 ARG A O 1
ATOM 3865 N N . TYR A 1 480 ? 22.363 4.786 -26.730 1.00 80.12 480 TYR A N 1
ATOM 3866 C CA . TYR A 1 480 ? 21.648 5.365 -25.594 1.00 80.12 480 TYR A CA 1
ATOM 3867 C C . TYR A 1 480 ? 21.820 6.885 -25.466 1.00 80.12 480 TYR A C 1
ATOM 3869 O O . TYR A 1 480 ? 21.322 7.455 -24.498 1.00 80.12 480 TYR A O 1
ATOM 3877 N N . HIS A 1 481 ? 22.511 7.537 -26.410 1.00 85.31 481 HIS A N 1
ATOM 3878 C CA . HIS A 1 481 ? 22.780 8.983 -26.411 1.00 85.31 481 HIS A CA 1
ATOM 3879 C C . HIS A 1 481 ? 23.302 9.498 -25.056 1.00 85.31 481 HIS A C 1
ATOM 3881 O O . HIS A 1 481 ? 22.924 10.570 -24.585 1.00 85.31 481 HIS A O 1
ATOM 3887 N N . SER A 1 482 ? 24.143 8.702 -24.389 1.00 82.56 482 SER A N 1
ATOM 3888 C CA . SER A 1 482 ? 24.566 8.952 -23.010 1.00 82.56 482 SER A CA 1
ATOM 3889 C C . SER A 1 482 ? 26.011 8.516 -22.788 1.00 82.56 482 SER A C 1
ATOM 3891 O O . SER A 1 482 ? 26.371 7.411 -23.196 1.00 82.56 482 SER A O 1
ATOM 3893 N N . PRO A 1 483 ? 26.835 9.306 -22.069 1.00 78.50 483 PRO A N 1
ATOM 3894 C CA . PRO A 1 483 ? 28.202 8.910 -21.720 1.00 78.50 483 PRO A CA 1
ATOM 3895 C C . PRO A 1 483 ? 28.237 7.650 -20.839 1.00 78.50 483 PRO A C 1
ATOM 3897 O O . PRO A 1 483 ? 29.216 6.908 -20.866 1.00 78.50 483 PRO A O 1
ATOM 3900 N N . ARG A 1 484 ? 27.143 7.362 -20.116 1.00 84.12 484 ARG A N 1
ATOM 3901 C CA . ARG A 1 484 ? 26.951 6.149 -19.301 1.00 84.12 484 ARG A CA 1
ATOM 3902 C C . ARG A 1 484 ? 26.190 5.048 -20.053 1.00 84.12 484 ARG A C 1
ATOM 3904 O O . ARG A 1 484 ? 25.610 4.160 -19.433 1.00 84.12 484 ARG A O 1
ATOM 3911 N N . GLY A 1 485 ? 26.176 5.092 -21.388 1.00 84.81 485 GLY A N 1
ATOM 3912 C CA . GLY A 1 485 ? 25.405 4.166 -22.222 1.00 84.81 485 GLY A CA 1
ATOM 3913 C C . GLY A 1 485 ? 25.706 2.692 -21.943 1.00 84.81 485 GLY A C 1
ATOM 3914 O O . GLY A 1 485 ? 24.782 1.889 -21.904 1.00 84.81 485 GLY A O 1
ATOM 3915 N N . ARG A 1 486 ? 26.971 2.337 -21.674 1.00 86.00 486 ARG A N 1
ATOM 3916 C CA . ARG A 1 486 ? 27.379 0.958 -21.340 1.00 86.00 486 ARG A CA 1
ATOM 3917 C C . ARG A 1 486 ? 26.751 0.449 -20.041 1.00 86.00 486 ARG A C 1
ATOM 3919 O O . ARG A 1 486 ? 26.309 -0.688 -19.963 1.00 86.00 486 ARG A O 1
ATOM 3926 N N . GLU A 1 487 ? 26.692 1.293 -19.021 1.00 86.75 487 GLU A N 1
ATOM 3927 C CA . GLU A 1 487 ? 26.100 0.930 -17.731 1.00 86.75 487 GLU A CA 1
ATOM 3928 C C . GLU A 1 487 ? 24.581 0.789 -17.857 1.00 86.75 487 GLU A C 1
ATOM 3930 O O . GLU A 1 487 ? 23.999 -0.161 -17.338 1.00 86.75 487 GLU A O 1
ATOM 3935 N N . LEU A 1 488 ? 23.947 1.694 -18.611 1.00 85.25 488 LEU A N 1
ATOM 3936 C CA . LEU A 1 488 ? 22.515 1.628 -18.896 1.00 85.25 488 LEU A CA 1
ATOM 3937 C C . LEU A 1 488 ? 22.148 0.353 -19.670 1.00 85.25 488 LEU A C 1
ATOM 3939 O O . LEU A 1 488 ? 21.157 -0.299 -19.346 1.00 85.25 488 LEU A O 1
ATOM 3943 N N . ALA A 1 489 ? 22.970 -0.016 -20.650 1.00 87.88 489 ALA A N 1
ATOM 3944 C CA . ALA A 1 489 ? 22.855 -1.247 -21.421 1.00 87.88 489 ALA A CA 1
ATOM 3945 C C . ALA A 1 489 ? 22.910 -2.503 -20.537 1.00 87.88 489 ALA A C 1
ATOM 3947 O O . ALA A 1 489 ? 22.035 -3.371 -20.615 1.00 87.88 489 ALA A O 1
ATOM 3948 N N . MET A 1 490 ? 23.904 -2.565 -19.644 1.00 88.44 490 MET A N 1
ATOM 3949 C CA . MET A 1 490 ? 24.068 -3.667 -18.695 1.00 88.44 490 MET A CA 1
ATOM 3950 C C . MET A 1 490 ? 22.876 -3.772 -17.742 1.00 88.44 490 MET A C 1
ATOM 3952 O O . MET A 1 490 ? 22.345 -4.863 -17.556 1.00 88.44 490 MET A O 1
ATOM 3956 N N . VAL A 1 491 ? 22.413 -2.648 -17.180 1.00 87.44 491 VAL A N 1
ATOM 3957 C CA . VAL A 1 491 ? 21.240 -2.618 -16.288 1.00 87.44 491 VAL A CA 1
ATOM 3958 C C . VAL A 1 491 ? 19.991 -3.124 -17.009 1.00 87.44 491 VAL A C 1
ATOM 3960 O O . VAL A 1 491 ? 19.278 -3.961 -16.464 1.00 87.44 491 VAL A O 1
ATOM 3963 N N . ARG A 1 492 ? 19.739 -2.660 -18.239 1.00 87.75 492 ARG A N 1
ATOM 3964 C CA . ARG A 1 492 ? 18.572 -3.080 -19.034 1.00 87.75 492 ARG A CA 1
ATOM 3965 C C . ARG A 1 492 ? 18.612 -4.565 -19.375 1.00 87.75 492 ARG A C 1
ATOM 3967 O O . ARG A 1 492 ? 17.598 -5.243 -19.245 1.00 87.75 492 ARG A O 1
ATOM 3974 N N . THR A 1 493 ? 19.780 -5.066 -19.765 1.00 92.00 493 THR A N 1
ATOM 3975 C CA . THR A 1 493 ? 19.952 -6.481 -20.112 1.00 92.00 493 THR A CA 1
ATOM 3976 C C . THR A 1 493 ? 19.789 -7.370 -18.881 1.00 92.00 493 THR A C 1
ATOM 3978 O O . THR A 1 493 ? 19.054 -8.346 -18.933 1.00 92.00 493 THR A O 1
ATOM 3981 N N . LEU A 1 494 ? 20.396 -7.010 -17.743 1.00 90.81 494 LEU A N 1
ATOM 3982 C CA . LEU A 1 494 ? 20.241 -7.753 -16.486 1.00 90.81 494 LEU A CA 1
ATOM 3983 C C . LEU A 1 494 ? 18.791 -7.756 -15.984 1.00 90.81 494 LEU A C 1
ATOM 3985 O O . LEU A 1 494 ? 18.317 -8.793 -15.524 1.00 90.81 494 LEU A O 1
ATOM 3989 N N . ALA A 1 495 ? 18.077 -6.634 -16.121 1.00 87.56 495 ALA A N 1
ATOM 3990 C CA . ALA A 1 495 ? 16.656 -6.552 -15.795 1.00 87.56 495 ALA A CA 1
ATOM 3991 C C . ALA A 1 495 ? 15.815 -7.487 -16.679 1.00 87.56 495 ALA A C 1
ATOM 3993 O O . ALA A 1 495 ? 14.989 -8.244 -16.172 1.00 87.56 495 ALA A O 1
ATOM 3994 N N . LEU A 1 496 ? 16.068 -7.493 -17.993 1.00 90.75 496 LEU A N 1
ATOM 3995 C CA . LEU A 1 496 ? 15.395 -8.399 -18.923 1.00 90.75 496 LEU A CA 1
ATOM 3996 C C . LEU A 1 496 ? 15.681 -9.869 -18.589 1.00 90.75 496 LEU A C 1
ATOM 3998 O O . LEU A 1 496 ? 14.756 -10.677 -18.553 1.00 90.75 496 LEU A O 1
ATOM 4002 N N . CYS A 1 497 ? 16.940 -10.207 -18.297 1.00 90.62 497 CYS A N 1
ATOM 4003 C CA . CYS A 1 497 ? 17.325 -11.543 -17.860 1.00 90.62 497 CYS A CA 1
ATOM 4004 C C . CYS A 1 497 ? 16.573 -11.960 -16.587 1.00 90.62 497 CYS A C 1
ATOM 4006 O O . CYS A 1 497 ? 16.041 -13.063 -16.537 1.00 90.62 497 CYS A O 1
ATOM 4008 N N . ARG A 1 498 ? 16.486 -11.084 -15.573 1.00 89.00 498 ARG A N 1
ATOM 4009 C CA . ARG A 1 498 ? 15.752 -11.370 -14.329 1.00 89.00 498 ARG A CA 1
ATOM 4010 C C . ARG A 1 498 ? 14.280 -11.649 -14.598 1.00 89.00 498 ARG A C 1
ATOM 4012 O O . ARG A 1 498 ? 13.773 -12.655 -14.117 1.00 89.00 498 ARG A O 1
ATOM 4019 N N . ASN A 1 499 ? 13.629 -10.812 -15.400 1.00 88.69 499 ASN A N 1
ATOM 4020 C CA . ASN A 1 499 ? 12.217 -10.988 -15.735 1.00 88.69 499 ASN A CA 1
ATOM 4021 C C . ASN A 1 499 ? 11.972 -12.307 -16.474 1.00 88.69 499 ASN A C 1
ATOM 4023 O O . ASN A 1 499 ? 11.059 -13.047 -16.126 1.00 88.69 499 ASN A O 1
ATOM 4027 N N . ALA A 1 500 ? 12.817 -12.631 -17.452 1.00 88.62 500 ALA A N 1
ATOM 4028 C CA . ALA A 1 500 ? 12.700 -13.868 -18.213 1.00 88.62 500 ALA A CA 1
ATOM 4029 C C . ALA A 1 500 ? 12.925 -15.120 -17.345 1.00 88.62 500 ALA A C 1
ATOM 4031 O O . ALA A 1 500 ? 12.220 -16.113 -17.505 1.00 88.62 500 ALA A O 1
ATOM 4032 N N . ILE A 1 501 ? 13.871 -15.075 -16.403 1.00 89.56 501 ILE A N 1
ATOM 4033 C CA . ILE A 1 501 ? 14.130 -16.180 -15.470 1.00 89.56 501 ILE A CA 1
ATOM 4034 C C . ILE A 1 501 ? 13.005 -16.321 -14.442 1.00 89.56 501 ILE A C 1
ATOM 4036 O O . ILE A 1 501 ? 12.607 -17.441 -14.137 1.00 89.56 501 ILE A O 1
ATOM 4040 N N . ASN A 1 502 ? 12.460 -15.213 -13.938 1.00 87.06 502 ASN A N 1
ATOM 4041 C CA . ASN A 1 502 ? 11.294 -15.240 -13.056 1.00 87.06 502 ASN A CA 1
ATOM 4042 C C . ASN A 1 502 ? 10.089 -15.875 -13.765 1.00 87.06 502 ASN A C 1
ATOM 4044 O O . ASN A 1 502 ? 9.500 -16.802 -13.221 1.00 87.06 502 ASN A O 1
ATOM 4048 N N . HIS A 1 503 ? 9.812 -15.465 -15.006 1.00 85.81 503 HIS A N 1
ATOM 4049 C CA . HIS A 1 503 ? 8.752 -16.057 -15.820 1.00 85.81 503 HIS A CA 1
ATOM 4050 C C . HIS A 1 503 ? 8.970 -17.558 -16.065 1.00 85.81 503 HIS A C 1
ATOM 4052 O O . HIS A 1 503 ? 8.063 -18.366 -15.897 1.00 85.81 503 HIS A O 1
ATOM 4058 N N . ALA A 1 504 ? 10.199 -17.970 -16.390 1.00 86.06 504 ALA A N 1
ATOM 4059 C CA . ALA A 1 504 ? 10.515 -19.389 -16.524 1.00 86.06 504 ALA A CA 1
ATOM 4060 C C . ALA A 1 504 ? 10.237 -20.161 -15.218 1.00 86.06 504 ALA A C 1
ATOM 4062 O O . ALA A 1 504 ? 9.658 -21.248 -15.259 1.00 86.06 504 ALA A O 1
ATOM 4063 N N . ASN A 1 505 ? 10.580 -19.575 -14.065 1.00 86.06 505 ASN A N 1
ATOM 4064 C CA . ASN A 1 505 ? 10.381 -20.165 -12.740 1.00 86.06 505 ASN A CA 1
ATOM 4065 C C . ASN A 1 505 ? 8.912 -20.329 -12.321 1.00 86.06 505 ASN A C 1
ATOM 4067 O O . ASN A 1 505 ? 8.646 -21.172 -11.463 1.00 86.06 505 ASN A O 1
ATOM 4071 N N . GLU A 1 506 ? 7.968 -19.616 -12.944 1.00 82.88 506 GLU A N 1
ATOM 4072 C CA . GLU A 1 506 ? 6.522 -19.835 -12.753 1.00 82.88 506 GLU A CA 1
ATOM 4073 C C . GLU A 1 506 ? 6.092 -21.226 -13.248 1.00 82.88 506 GLU A C 1
ATOM 4075 O O . GLU A 1 506 ? 5.215 -21.864 -12.669 1.00 82.88 506 GLU A O 1
ATOM 4080 N N . THR A 1 507 ? 6.738 -21.730 -14.304 1.00 79.06 507 THR A N 1
ATOM 4081 C CA . THR A 1 507 ? 6.413 -23.032 -14.919 1.00 79.06 507 THR A CA 1
ATOM 4082 C C . THR A 1 507 ? 7.363 -24.153 -14.489 1.00 79.06 507 THR A C 1
ATOM 4084 O O . THR A 1 507 ? 7.019 -25.338 -14.538 1.00 79.06 507 THR A O 1
ATOM 4087 N N . GLY A 1 508 ? 8.572 -23.814 -14.038 1.00 78.88 508 GLY A N 1
ATOM 4088 C CA . GLY A 1 508 ? 9.500 -24.757 -13.428 1.00 78.88 508 GLY A CA 1
ATOM 4089 C C . GLY A 1 508 ? 10.906 -24.186 -13.243 1.00 78.88 508 GLY A C 1
ATOM 4090 O O . GLY A 1 508 ? 11.255 -23.183 -13.849 1.00 78.88 508 GLY A O 1
ATOM 4091 N N . PRO A 1 509 ? 11.767 -24.856 -12.460 1.00 82.69 509 PRO A N 1
ATOM 4092 C CA . PRO A 1 509 ? 13.046 -24.289 -12.044 1.00 82.69 509 PRO A CA 1
ATOM 4093 C C . PRO A 1 509 ? 13.965 -23.987 -13.237 1.00 82.69 509 PRO A C 1
ATOM 4095 O O . PRO A 1 509 ? 14.264 -24.884 -14.037 1.00 82.69 509 PRO A O 1
ATOM 4098 N N . CYS A 1 510 ? 14.411 -22.734 -13.309 1.00 87.44 510 CYS A N 1
ATOM 4099 C CA . CYS A 1 510 ? 15.320 -22.151 -14.284 1.00 87.44 510 CYS A CA 1
ATOM 4100 C C . CYS A 1 510 ? 16.290 -21.202 -13.563 1.00 87.44 510 CYS A C 1
ATOM 4102 O O . CYS A 1 510 ? 15.878 -20.261 -12.883 1.00 87.44 510 CYS A O 1
ATOM 4104 N N . MET A 1 511 ? 17.591 -21.444 -13.710 1.00 89.44 511 MET A N 1
ATOM 4105 C CA . MET A 1 511 ? 18.640 -20.598 -13.134 1.00 89.44 511 MET A CA 1
ATOM 4106 C C . MET A 1 511 ? 19.394 -19.821 -14.214 1.00 89.44 511 MET A C 1
ATOM 4108 O O . MET A 1 511 ? 19.495 -20.260 -15.360 1.00 89.44 511 MET A O 1
ATOM 4112 N N . LEU A 1 512 ? 20.003 -18.703 -13.827 1.00 92.69 512 LEU A N 1
ATOM 4113 C CA . LEU A 1 512 ? 20.925 -17.930 -14.650 1.00 92.69 512 LEU A CA 1
ATOM 4114 C C . LEU A 1 512 ? 22.297 -17.832 -13.990 1.00 92.69 512 LEU A C 1
ATOM 4116 O O . LEU A 1 512 ? 22.444 -17.299 -12.891 1.00 92.69 512 LEU A O 1
ATOM 4120 N N . LEU A 1 513 ? 23.320 -18.298 -14.698 1.00 92.00 513 LEU A N 1
ATOM 4121 C CA . LEU A 1 513 ? 24.711 -18.186 -14.285 1.00 92.00 513 LEU A CA 1
ATOM 4122 C C . LEU A 1 513 ? 25.454 -17.222 -15.209 1.00 92.00 513 LEU A C 1
ATOM 4124 O O . LEU A 1 513 ? 25.613 -17.474 -16.402 1.00 92.00 513 LEU A O 1
ATOM 4128 N N . LEU A 1 514 ? 25.930 -16.123 -14.639 1.00 93.50 514 LEU A N 1
ATOM 4129 C CA . LEU A 1 514 ? 26.686 -15.085 -15.328 1.00 93.50 514 LEU A CA 1
ATOM 4130 C C . LEU A 1 514 ? 28.170 -15.230 -15.005 1.00 93.50 514 LEU A C 1
ATOM 4132 O O . LEU A 1 514 ? 28.520 -15.529 -13.863 1.00 93.50 514 LEU A O 1
ATOM 4136 N N . SER A 1 515 ? 29.052 -14.945 -15.959 1.00 92.31 515 SER A N 1
ATOM 4137 C CA . SER A 1 515 ? 30.465 -14.704 -15.662 1.00 92.31 515 SER A CA 1
ATOM 4138 C C . SER A 1 515 ? 30.918 -13.322 -16.115 1.00 92.31 515 SER A C 1
ATOM 4140 O O . SER A 1 515 ? 30.376 -12.762 -17.065 1.00 92.31 515 SER A O 1
ATOM 4142 N N . ASP A 1 516 ? 31.900 -12.757 -15.413 1.00 90.62 516 ASP A N 1
ATOM 4143 C CA . ASP A 1 516 ? 32.536 -11.501 -15.817 1.00 90.62 516 ASP A CA 1
ATOM 4144 C C . ASP A 1 516 ? 34.036 -11.501 -15.476 1.00 90.62 516 ASP A C 1
ATOM 4146 O O . ASP A 1 516 ? 34.494 -12.057 -14.463 1.00 90.62 516 ASP A O 1
ATOM 4150 N N . THR A 1 517 ? 34.823 -10.896 -16.360 1.00 88.06 517 THR A N 1
ATOM 4151 C CA . THR A 1 517 ? 36.274 -10.784 -16.256 1.00 88.06 517 THR A CA 1
ATOM 4152 C C . THR A 1 517 ? 36.682 -9.412 -15.737 1.00 88.06 517 THR A C 1
ATOM 4154 O O . THR A 1 517 ? 36.399 -8.383 -16.343 1.00 88.06 517 THR A O 1
ATOM 4157 N N . HIS A 1 518 ? 37.454 -9.379 -14.649 1.00 80.00 518 HIS A N 1
ATOM 4158 C CA . HIS A 1 518 ? 37.998 -8.133 -14.108 1.00 80.00 518 HIS A CA 1
ATOM 4159 C C . HIS A 1 518 ? 39.526 -8.105 -14.100 1.00 80.00 518 HIS A C 1
ATOM 4161 O O . HIS A 1 518 ? 40.192 -9.105 -13.849 1.00 80.00 518 HIS A O 1
ATOM 4167 N N . HIS A 1 519 ? 40.088 -6.924 -14.361 1.00 66.00 519 HIS A N 1
ATOM 4168 C CA . HIS A 1 519 ? 41.519 -6.653 -14.260 1.00 66.00 519 HIS A CA 1
ATOM 4169 C C . HIS A 1 519 ? 41.794 -5.951 -12.920 1.00 66.00 519 HIS A C 1
ATOM 4171 O O . HIS A 1 519 ? 41.602 -4.740 -12.825 1.00 66.00 519 HIS A O 1
ATOM 4177 N N . GLY A 1 520 ? 42.182 -6.701 -11.882 1.00 63.91 520 GLY A N 1
ATOM 4178 C CA . GLY A 1 520 ? 42.487 -6.174 -10.541 1.00 63.91 520 GLY A CA 1
ATOM 4179 C C . GLY A 1 520 ? 41.841 -6.983 -9.412 1.00 63.91 520 GLY A C 1
ATOM 4180 O O . GLY A 1 520 ? 41.457 -8.125 -9.629 1.00 63.91 520 GLY A O 1
ATOM 4181 N N . ASP A 1 521 ? 41.708 -6.390 -8.222 1.00 56.12 521 ASP A N 1
ATOM 4182 C CA . ASP A 1 521 ? 41.099 -7.046 -7.048 1.00 56.12 521 ASP A CA 1
ATOM 4183 C C . ASP A 1 521 ? 39.565 -6.923 -6.981 1.00 56.12 521 ASP A C 1
ATOM 4185 O O . ASP A 1 521 ? 38.923 -7.634 -6.202 1.00 56.12 521 ASP A O 1
ATOM 4189 N N . THR A 1 522 ? 38.972 -6.036 -7.793 1.00 59.03 522 THR A N 1
ATOM 4190 C CA . THR A 1 522 ? 37.546 -5.679 -7.725 1.00 59.03 522 THR A CA 1
ATOM 4191 C C . THR A 1 522 ? 36.883 -5.754 -9.099 1.00 59.03 522 THR A C 1
ATOM 4193 O O . THR A 1 522 ? 37.414 -5.253 -10.092 1.00 59.03 522 THR A O 1
ATOM 4196 N N . LEU A 1 523 ? 35.684 -6.343 -9.149 1.00 64.56 523 LEU A N 1
ATOM 4197 C CA . LEU A 1 523 ? 34.860 -6.409 -10.354 1.00 64.56 523 LEU A CA 1
ATOM 4198 C C . LEU A 1 523 ? 34.414 -5.002 -10.793 1.00 64.56 523 LEU A C 1
ATOM 4200 O O . LEU A 1 523 ? 33.864 -4.235 -9.995 1.00 64.56 523 LEU A O 1
ATOM 4204 N N . ARG A 1 524 ? 34.623 -4.663 -12.071 1.00 66.12 524 ARG A N 1
ATOM 4205 C CA . ARG A 1 524 ? 34.085 -3.424 -12.652 1.00 66.12 524 ARG A CA 1
ATOM 4206 C C . ARG A 1 524 ? 32.558 -3.496 -12.621 1.00 66.12 524 ARG A C 1
ATOM 4208 O O . ARG A 1 524 ? 31.988 -4.538 -12.904 1.00 66.12 524 ARG A O 1
ATOM 4215 N N . PHE A 1 525 ? 31.902 -2.407 -12.224 1.00 75.81 525 PHE A N 1
ATOM 4216 C CA . PHE A 1 525 ? 30.440 -2.354 -12.075 1.00 75.81 525 PHE A CA 1
ATOM 4217 C C . PHE A 1 525 ? 29.849 -3.331 -11.044 1.00 75.81 525 PHE A C 1
ATOM 4219 O O . PHE A 1 525 ? 28.673 -3.677 -11.125 1.00 75.81 525 PHE A O 1
ATOM 4226 N N . LEU A 1 526 ? 30.615 -3.728 -10.018 1.00 77.75 526 LEU A N 1
ATOM 4227 C CA . LEU A 1 526 ? 30.112 -4.575 -8.924 1.00 77.75 526 LEU A CA 1
ATOM 4228 C C . LEU A 1 526 ? 28.813 -4.036 -8.292 1.00 77.75 526 LEU A C 1
ATOM 4230 O O . LEU A 1 526 ? 27.958 -4.817 -7.892 1.00 77.75 526 LEU A O 1
ATOM 4234 N N . HIS A 1 527 ? 28.652 -2.711 -8.231 1.00 77.69 527 HIS A N 1
ATOM 4235 C CA . HIS A 1 527 ? 27.436 -2.055 -7.741 1.00 77.69 527 HIS A CA 1
ATOM 4236 C C . HIS A 1 527 ? 26.199 -2.338 -8.610 1.00 77.69 527 HIS A C 1
ATOM 4238 O O . HIS A 1 527 ? 25.097 -2.396 -8.079 1.00 77.69 527 HIS A O 1
ATOM 4244 N N . ILE A 1 528 ? 26.374 -2.544 -9.921 1.00 82.69 528 ILE A N 1
ATOM 4245 C CA . ILE A 1 528 ? 25.294 -2.938 -10.831 1.00 82.69 528 ILE A CA 1
ATOM 4246 C C . ILE A 1 528 ? 24.937 -4.395 -10.566 1.00 82.69 528 ILE A C 1
ATOM 4248 O O . ILE A 1 528 ? 23.782 -4.701 -10.297 1.00 82.69 528 ILE A O 1
ATOM 4252 N N . TYR A 1 529 ? 25.928 -5.288 -10.568 1.00 82.94 529 TYR A N 1
ATOM 4253 C CA . TYR A 1 529 ? 25.695 -6.715 -10.353 1.00 82.94 529 TYR A CA 1
ATOM 4254 C C . TYR A 1 529 ? 25.026 -7.020 -9.014 1.00 82.94 529 TYR A C 1
ATOM 4256 O O . TYR A 1 529 ? 24.059 -7.773 -8.992 1.00 82.94 529 TYR A O 1
ATOM 4264 N N . LYS A 1 530 ? 25.469 -6.386 -7.919 1.00 80.75 530 LYS A N 1
ATOM 4265 C CA . LYS A 1 530 ? 24.880 -6.553 -6.578 1.00 80.75 530 LYS A CA 1
ATOM 4266 C C . LYS A 1 530 ? 23.378 -6.251 -6.509 1.00 80.75 530 LYS A C 1
ATOM 4268 O O . LYS A 1 530 ? 22.734 -6.714 -5.581 1.00 80.75 530 LYS A O 1
ATOM 4273 N N . ARG A 1 531 ? 22.827 -5.488 -7.461 1.00 80.44 531 ARG A N 1
ATOM 4274 C CA . ARG A 1 531 ? 21.386 -5.203 -7.540 1.00 80.44 531 ARG A CA 1
ATOM 4275 C C . ARG A 1 531 ? 20.579 -6.355 -8.153 1.00 80.44 531 ARG A C 1
ATOM 4277 O O . ARG A 1 531 ? 19.379 -6.422 -7.930 1.00 80.44 531 ARG A O 1
ATOM 4284 N N . TRP A 1 532 ? 21.217 -7.231 -8.933 1.00 81.06 532 TRP A N 1
ATOM 4285 C CA . TRP A 1 532 ? 20.531 -8.222 -9.775 1.00 81.06 532 TRP A CA 1
ATOM 4286 C C . TRP A 1 532 ? 20.882 -9.680 -9.454 1.00 81.06 532 TRP A C 1
ATOM 4288 O O . TRP A 1 532 ? 20.136 -10.579 -9.843 1.00 81.06 532 TRP A O 1
ATOM 4298 N N . VAL A 1 533 ? 22.008 -9.929 -8.778 1.00 81.19 533 VAL A N 1
ATOM 4299 C CA . VAL A 1 533 ? 22.525 -11.278 -8.494 1.00 81.19 533 VAL A CA 1
ATOM 4300 C C . VAL A 1 533 ? 22.390 -11.602 -7.009 1.00 81.19 533 VAL A C 1
ATOM 4302 O O . VAL A 1 533 ? 22.659 -10.753 -6.163 1.00 81.19 533 VAL A O 1
ATOM 4305 N N . ASN A 1 534 ? 22.011 -12.839 -6.699 1.00 74.75 534 ASN A N 1
ATOM 4306 C CA . ASN A 1 534 ? 21.803 -13.297 -5.327 1.00 74.75 534 ASN A CA 1
ATOM 4307 C C . ASN A 1 534 ? 23.117 -13.735 -4.665 1.00 74.75 534 ASN A C 1
ATOM 4309 O O . ASN A 1 534 ? 23.388 -13.433 -3.506 1.00 74.75 534 ASN A O 1
ATOM 4313 N N . SER A 1 535 ? 23.963 -14.424 -5.434 1.00 77.50 535 SER A N 1
ATOM 4314 C CA . SER A 1 535 ? 25.224 -14.987 -4.957 1.00 77.50 535 SER A CA 1
ATOM 4315 C C . SER A 1 535 ? 26.380 -14.600 -5.872 1.00 77.50 535 SER A C 1
ATOM 4317 O O . SER A 1 535 ? 26.303 -14.752 -7.095 1.00 77.50 535 SER A O 1
ATOM 4319 N N . ILE A 1 536 ? 27.477 -14.122 -5.274 1.00 80.56 536 ILE A N 1
ATOM 4320 C CA . ILE A 1 536 ? 28.697 -13.748 -6.000 1.00 80.56 536 ILE A CA 1
ATOM 4321 C C . ILE A 1 536 ? 29.833 -14.689 -5.609 1.00 80.56 536 ILE A C 1
ATOM 4323 O O . ILE A 1 536 ? 30.319 -14.691 -4.474 1.00 80.56 536 ILE A O 1
ATOM 4327 N N . TYR A 1 537 ? 30.306 -15.433 -6.599 1.00 82.81 537 TYR A N 1
ATOM 4328 C CA . TYR A 1 537 ? 31.488 -16.269 -6.522 1.00 82.81 537 TYR A CA 1
ATOM 4329 C C . TYR A 1 537 ? 32.673 -15.513 -7.112 1.00 82.81 537 TYR A C 1
ATOM 4331 O O . TYR A 1 537 ? 32.646 -15.097 -8.268 1.00 82.81 537 TYR A O 1
ATOM 4339 N N . THR A 1 538 ? 33.727 -15.323 -6.322 1.00 84.00 538 THR A N 1
ATOM 4340 C CA . THR A 1 538 ? 34.931 -14.605 -6.761 1.00 84.00 538 THR A CA 1
ATOM 4341 C C . THR A 1 538 ? 36.123 -15.544 -6.811 1.00 84.00 538 THR A C 1
ATOM 4343 O O . THR A 1 538 ? 36.436 -16.217 -5.831 1.00 84.00 538 THR A O 1
ATOM 4346 N N . ILE A 1 539 ? 36.817 -15.559 -7.944 1.00 85.50 539 ILE A N 1
ATOM 4347 C CA . ILE A 1 539 ? 38.066 -16.282 -8.142 1.00 85.50 539 ILE A CA 1
ATOM 4348 C C . ILE A 1 539 ? 39.231 -15.334 -7.885 1.00 85.50 539 ILE A C 1
ATOM 4350 O O . ILE A 1 539 ? 39.336 -14.289 -8.526 1.00 85.50 539 ILE A O 1
ATOM 4354 N N . LYS A 1 540 ? 40.150 -15.741 -7.012 1.00 84.06 540 LYS A N 1
ATOM 4355 C CA . LYS A 1 540 ? 41.437 -15.070 -6.812 1.00 84.06 540 LYS A CA 1
ATOM 4356 C C . LYS A 1 540 ? 42.580 -16.013 -7.164 1.00 84.06 540 LYS A C 1
ATOM 4358 O O . LYS A 1 540 ? 42.529 -17.195 -6.838 1.00 84.06 540 LYS A O 1
ATOM 4363 N N . GLY A 1 541 ? 43.589 -15.498 -7.862 1.00 78.88 541 GLY A N 1
ATOM 4364 C CA . GLY A 1 541 ? 44.820 -16.246 -8.112 1.00 78.88 541 GLY A CA 1
ATOM 4365 C C . GLY A 1 541 ? 45.671 -16.287 -6.848 1.00 78.88 541 GLY A C 1
ATOM 4366 O O . GLY A 1 541 ? 45.834 -15.263 -6.193 1.00 78.88 541 GLY A O 1
ATOM 4367 N N . ASP A 1 542 ? 46.222 -17.452 -6.526 1.00 70.38 542 ASP A N 1
ATOM 4368 C CA . ASP A 1 542 ? 47.047 -17.661 -5.328 1.00 70.38 542 ASP A CA 1
ATOM 4369 C C . ASP A 1 542 ? 48.558 -17.539 -5.619 1.00 70.38 542 ASP A C 1
ATOM 4371 O O . ASP A 1 542 ? 49.412 -17.967 -4.853 1.00 70.38 542 ASP A O 1
ATOM 4375 N N . GLY A 1 543 ? 48.920 -17.003 -6.790 1.00 63.69 543 GLY A N 1
ATOM 4376 C CA . GLY A 1 543 ? 50.310 -16.752 -7.199 1.00 63.69 543 GLY A CA 1
ATOM 4377 C C . GLY A 1 543 ? 51.137 -17.990 -7.587 1.00 63.69 543 GLY A C 1
ATOM 4378 O O . GLY A 1 543 ? 52.168 -17.831 -8.231 1.00 63.69 543 GLY A O 1
ATOM 4379 N N . ILE A 1 544 ? 50.681 -19.210 -7.273 1.00 62.31 544 ILE A N 1
ATOM 4380 C CA . ILE A 1 544 ? 51.420 -20.478 -7.489 1.00 62.31 544 ILE A CA 1
ATOM 4381 C C . ILE A 1 544 ? 50.757 -21.347 -8.590 1.00 62.31 544 ILE A C 1
ATOM 4383 O O . ILE A 1 544 ? 50.913 -22.560 -8.645 1.00 62.31 544 ILE A O 1
ATOM 4387 N N . GLY A 1 545 ? 49.985 -20.740 -9.500 1.00 67.56 545 GLY A N 1
ATOM 4388 C CA . GLY A 1 545 ? 49.295 -21.464 -10.585 1.00 67.56 545 GLY A CA 1
ATOM 4389 C C . GLY A 1 545 ? 47.995 -22.173 -10.172 1.00 67.56 545 GLY A C 1
ATOM 4390 O O . GLY A 1 545 ? 47.376 -22.843 -10.998 1.00 67.56 545 GLY A O 1
ATOM 4391 N N . SER A 1 546 ? 47.557 -21.985 -8.925 1.00 79.56 546 SER A N 1
ATOM 4392 C CA . SER A 1 546 ? 46.234 -22.359 -8.425 1.00 79.56 546 SER A CA 1
ATOM 4393 C C . SER A 1 546 ? 45.353 -21.125 -8.181 1.00 79.56 546 SER A C 1
ATOM 4395 O O . SER A 1 546 ? 45.817 -19.981 -8.082 1.00 79.56 546 SER A O 1
ATOM 4397 N N . TYR A 1 547 ? 44.050 -21.369 -8.126 1.00 83.19 547 TYR A N 1
ATOM 4398 C CA . TYR A 1 547 ? 42.985 -20.392 -7.984 1.00 83.19 547 TYR A CA 1
ATOM 4399 C C . TYR A 1 547 ? 42.099 -20.763 -6.800 1.00 83.19 547 TYR A C 1
ATOM 4401 O O . TYR A 1 547 ? 41.824 -21.935 -6.554 1.00 83.19 547 TYR A O 1
ATOM 4409 N N . ILE A 1 548 ? 41.618 -19.755 -6.082 1.00 80.44 548 ILE A N 1
ATOM 4410 C CA . ILE A 1 548 ? 40.701 -19.915 -4.957 1.00 80.44 548 ILE A CA 1
ATOM 4411 C C . ILE A 1 548 ? 39.363 -19.296 -5.349 1.00 80.44 548 ILE A C 1
ATOM 4413 O O . ILE A 1 548 ? 39.270 -18.088 -5.568 1.00 80.44 548 ILE A O 1
ATOM 4417 N N . LEU A 1 549 ? 38.331 -20.129 -5.431 1.00 81.62 549 LEU A N 1
ATOM 4418 C CA . LEU A 1 549 ? 36.932 -19.744 -5.566 1.00 81.62 549 LEU A CA 1
ATOM 4419 C C . LEU A 1 549 ? 36.368 -19.456 -4.172 1.00 81.62 549 LEU A C 1
ATOM 4421 O O . LEU A 1 549 ? 36.413 -20.329 -3.311 1.00 81.62 549 LEU A O 1
ATOM 4425 N N . ARG A 1 550 ? 35.839 -18.257 -3.933 1.00 77.56 550 ARG A N 1
ATOM 4426 C CA . ARG A 1 550 ? 35.175 -17.884 -2.674 1.00 77.56 550 ARG A CA 1
ATOM 4427 C C . ARG A 1 550 ? 33.722 -17.529 -2.932 1.00 77.56 550 ARG A C 1
ATOM 4429 O O . ARG A 1 550 ? 33.447 -16.789 -3.876 1.00 77.56 550 ARG A O 1
ATOM 4436 N N . CYS A 1 551 ? 32.826 -18.015 -2.081 1.00 70.06 551 CYS A N 1
ATOM 4437 C CA . CYS A 1 551 ? 31.425 -17.615 -2.087 1.00 70.06 551 CYS A CA 1
ATOM 4438 C C . CYS A 1 551 ? 31.189 -16.536 -1.033 1.00 70.06 551 CYS A C 1
ATOM 4440 O O . CYS A 1 551 ? 31.435 -16.765 0.151 1.00 70.06 551 CYS A O 1
ATOM 4442 N N . ASN A 1 552 ? 30.671 -15.391 -1.465 1.00 63.62 552 ASN A N 1
ATOM 4443 C CA . ASN A 1 552 ? 30.123 -14.384 -0.568 1.00 63.62 552 ASN A CA 1
ATOM 4444 C C . ASN A 1 552 ? 28.594 -14.493 -0.651 1.00 63.62 552 ASN A C 1
ATOM 4446 O O . ASN A 1 552 ? 27.986 -13.864 -1.516 1.00 63.62 552 ASN A O 1
ATOM 4450 N N . SER A 1 553 ? 27.993 -15.340 0.192 1.00 52.16 553 SER A N 1
ATOM 4451 C CA . SER A 1 553 ? 26.534 -15.372 0.363 1.00 52.16 553 SER A CA 1
ATOM 4452 C C . SER A 1 553 ? 26.139 -14.292 1.372 1.00 52.16 553 SER A C 1
ATOM 4454 O O . SER A 1 553 ? 26.772 -14.180 2.422 1.00 52.16 553 SER A O 1
ATOM 4456 N N . LEU A 1 554 ? 25.127 -13.484 1.045 1.00 48.00 554 LEU A N 1
ATOM 4457 C CA . LEU A 1 554 ? 24.617 -12.429 1.928 1.00 48.00 554 LEU A CA 1
ATOM 4458 C C . LEU A 1 554 ? 23.902 -12.978 3.178 1.00 48.00 554 LEU A C 1
ATOM 4460 O O . LEU A 1 554 ? 23.710 -12.229 4.130 1.00 48.00 554 LEU A O 1
ATOM 4464 N N . GLU A 1 555 ? 23.545 -14.266 3.200 1.00 42.38 555 GLU A N 1
ATOM 4465 C CA . GLU A 1 555 ? 22.642 -14.839 4.210 1.00 42.38 555 GLU A CA 1
ATOM 4466 C C . GLU A 1 555 ? 23.336 -15.694 5.282 1.00 42.38 555 GLU A C 1
ATOM 4468 O O . GLU A 1 555 ? 22.733 -16.019 6.304 1.00 42.38 555 GLU A O 1
ATOM 4473 N N . THR A 1 556 ? 24.613 -16.053 5.116 1.00 39.97 556 THR A N 1
ATOM 4474 C CA . THR A 1 556 ? 25.315 -16.904 6.092 1.00 39.97 556 THR A CA 1
ATOM 4475 C C . THR A 1 556 ? 26.688 -16.357 6.456 1.00 39.97 556 THR A C 1
ATOM 4477 O O . THR A 1 556 ? 27.533 -16.190 5.582 1.00 39.97 556 THR A O 1
ATOM 4480 N N . ALA A 1 557 ? 26.964 -16.207 7.758 1.00 38.72 557 ALA A N 1
ATOM 4481 C CA . ALA A 1 557 ? 28.275 -15.862 8.339 1.00 38.72 557 ALA A CA 1
ATOM 4482 C C . ALA A 1 557 ? 29.363 -16.954 8.150 1.00 38.72 557 ALA A C 1
ATOM 4484 O O . ALA A 1 557 ? 30.307 -17.062 8.930 1.00 38.72 557 ALA A O 1
ATOM 4485 N N . ARG A 1 558 ? 29.213 -17.817 7.137 1.00 48.06 558 ARG A N 1
ATOM 4486 C CA . ARG A 1 558 ? 30.128 -18.912 6.804 1.00 48.06 558 ARG A CA 1
ATOM 4487 C C . ARG A 1 558 ? 30.790 -18.608 5.471 1.00 48.06 558 ARG A C 1
ATOM 4489 O O . ARG A 1 558 ? 30.160 -18.703 4.419 1.00 48.06 558 ARG A O 1
ATOM 4496 N N . THR A 1 559 ? 32.077 -18.285 5.503 1.00 53.44 559 THR A N 1
ATOM 4497 C CA . THR A 1 559 ? 32.880 -18.159 4.286 1.00 53.44 559 THR A CA 1
ATOM 4498 C C . THR A 1 559 ? 33.379 -19.542 3.879 1.00 53.44 559 THR A C 1
ATOM 4500 O O . THR A 1 559 ? 34.157 -20.186 4.586 1.00 53.44 559 THR A O 1
ATOM 4503 N N . LYS A 1 560 ? 32.912 -20.026 2.724 1.00 64.12 560 LYS A N 1
ATOM 4504 C CA . LYS A 1 560 ? 33.402 -21.270 2.120 1.00 64.12 560 LYS A CA 1
ATOM 4505 C C . LYS A 1 560 ? 34.239 -20.961 0.884 1.00 64.12 560 LYS A C 1
ATOM 4507 O O . LYS A 1 560 ? 33.903 -20.071 0.093 1.00 64.12 560 LYS A O 1
ATOM 4512 N N . ALA A 1 561 ? 35.335 -21.693 0.724 1.00 72.31 561 ALA A N 1
ATOM 4513 C CA . ALA A 1 561 ? 36.276 -21.508 -0.371 1.00 72.31 561 ALA A CA 1
ATOM 4514 C C . ALA A 1 561 ? 36.723 -22.849 -0.966 1.00 72.31 561 ALA A C 1
ATOM 4516 O O . ALA A 1 561 ? 36.848 -23.837 -0.253 1.00 72.31 561 ALA A O 1
ATOM 4517 N N . ALA A 1 562 ? 37.003 -22.883 -2.266 1.00 76.88 562 ALA A N 1
ATOM 4518 C CA . ALA A 1 562 ? 37.515 -24.056 -2.969 1.00 76.88 562 ALA A CA 1
ATOM 4519 C C . ALA A 1 562 ? 38.772 -23.689 -3.763 1.00 76.88 562 ALA A C 1
ATOM 4521 O O . ALA A 1 562 ? 38.772 -22.719 -4.521 1.00 76.88 562 ALA A O 1
ATOM 4522 N N . ARG A 1 563 ? 39.846 -24.461 -3.596 1.00 80.38 563 ARG A N 1
ATOM 4523 C CA . ARG A 1 563 ? 41.100 -24.312 -4.337 1.00 80.38 563 ARG A CA 1
ATOM 4524 C C . ARG A 1 563 ? 41.116 -25.255 -5.527 1.00 80.38 563 ARG A C 1
ATOM 4526 O O . ARG A 1 563 ? 40.799 -26.436 -5.392 1.00 80.38 563 ARG A O 1
ATOM 4533 N N . TYR A 1 564 ? 41.500 -24.743 -6.686 1.00 84.25 564 TYR A N 1
ATOM 4534 C CA . TYR A 1 564 ? 41.579 -25.511 -7.919 1.00 84.25 564 TYR A CA 1
ATOM 4535 C C . TYR A 1 564 ? 42.722 -25.042 -8.806 1.00 84.25 564 TYR A C 1
ATOM 4537 O O . TYR A 1 564 ? 43.158 -23.896 -8.729 1.00 84.25 564 TYR A O 1
ATOM 4545 N N . SER A 1 565 ? 43.182 -25.913 -9.692 1.00 81.50 565 SER A N 1
ATOM 4546 C CA . SER A 1 565 ? 44.186 -25.585 -10.698 1.00 81.50 565 SER A CA 1
ATOM 4547 C C . SER A 1 565 ? 43.762 -26.063 -12.077 1.00 81.50 565 SER A C 1
ATOM 4549 O O . SER A 1 565 ? 42.957 -26.986 -12.239 1.00 81.50 565 SER A O 1
ATOM 4551 N N . VAL A 1 566 ? 44.307 -25.403 -13.097 1.00 77.06 566 VAL A N 1
ATOM 4552 C CA . VAL A 1 566 ? 44.209 -25.854 -14.484 1.00 77.06 566 VAL A CA 1
ATOM 4553 C C . VAL A 1 566 ? 45.549 -26.490 -14.834 1.00 77.06 566 VAL A C 1
ATOM 4555 O O . VAL A 1 566 ? 46.535 -25.791 -15.058 1.00 77.06 566 VAL A O 1
ATOM 4558 N N . SER A 1 567 ? 45.603 -27.822 -14.841 1.00 69.19 567 SER A N 1
ATOM 4559 C CA . SER A 1 567 ? 46.828 -28.582 -15.110 1.00 69.19 567 SER A CA 1
ATOM 4560 C C . SER A 1 567 ? 46.582 -29.644 -16.176 1.00 69.19 567 SER A C 1
ATOM 4562 O O . SER A 1 567 ? 45.550 -30.311 -16.179 1.00 69.19 567 SER A O 1
ATOM 4564 N N . LEU A 1 568 ? 47.532 -29.797 -17.107 1.00 61.72 568 LEU A N 1
ATOM 4565 C CA . LEU A 1 568 ? 47.472 -30.799 -18.183 1.00 61.72 568 LEU A CA 1
ATOM 4566 C C . LEU A 1 568 ? 46.161 -30.765 -19.000 1.00 61.72 568 LEU A C 1
ATOM 4568 O O . LEU A 1 568 ? 45.673 -31.816 -19.391 1.00 61.72 568 LEU A O 1
ATOM 4572 N N . GLN A 1 569 ? 45.597 -29.575 -19.252 1.00 67.56 569 GLN A N 1
ATOM 4573 C CA . GLN A 1 569 ? 44.301 -29.382 -19.937 1.00 67.56 569 GLN A CA 1
ATOM 4574 C C . GLN A 1 569 ? 43.075 -29.932 -19.180 1.00 67.56 569 GLN A C 1
ATOM 4576 O O . GLN A 1 569 ? 42.020 -30.128 -19.776 1.00 67.56 569 GLN A O 1
ATOM 4581 N N . TYR A 1 570 ? 43.184 -30.135 -17.864 1.00 70.00 570 TYR A N 1
ATOM 4582 C CA . TYR A 1 570 ? 42.067 -30.517 -17.002 1.00 70.00 570 TYR A CA 1
ATOM 4583 C C . TYR A 1 570 ? 41.827 -29.484 -15.904 1.00 70.00 570 TYR A C 1
ATOM 4585 O O . TYR A 1 570 ? 42.765 -28.880 -15.375 1.00 70.00 570 TYR A O 1
ATOM 4593 N N . LEU A 1 571 ? 40.558 -29.343 -15.518 1.00 75.31 571 LEU A N 1
ATOM 4594 C CA . LEU A 1 571 ? 40.161 -28.649 -14.296 1.00 75.31 571 LEU A CA 1
ATOM 4595 C C . LEU A 1 571 ? 40.304 -29.612 -13.102 1.00 75.31 571 LEU A C 1
ATOM 4597 O O . LEU A 1 571 ? 39.668 -30.670 -13.077 1.00 75.31 571 LEU A O 1
ATOM 4601 N N . VAL A 1 572 ? 41.148 -29.271 -12.123 1.00 73.94 572 VAL A N 1
ATOM 4602 C CA . VAL A 1 572 ? 41.449 -30.122 -10.958 1.00 73.94 572 VAL A CA 1
ATOM 4603 C C . VAL A 1 572 ? 41.072 -29.397 -9.667 1.00 73.94 572 VAL A C 1
ATOM 4605 O O . VAL A 1 572 ? 41.596 -28.325 -9.389 1.00 73.94 572 VAL A O 1
ATOM 4608 N N . LEU A 1 573 ? 40.176 -29.990 -8.871 1.00 73.25 573 LEU A N 1
ATOM 4609 C CA . LEU A 1 573 ? 39.890 -29.540 -7.505 1.00 73.25 573 LEU A CA 1
ATOM 4610 C C . LEU A 1 573 ? 41.000 -30.028 -6.569 1.00 73.25 573 LEU A C 1
ATOM 4612 O O . LEU A 1 573 ? 41.260 -31.230 -6.517 1.00 73.25 573 LEU A O 1
ATOM 4616 N N . GLU A 1 574 ? 41.621 -29.114 -5.832 1.00 72.69 574 GLU A N 1
ATOM 4617 C CA . GLU A 1 574 ? 42.717 -29.416 -4.908 1.00 72.69 574 GLU A CA 1
ATOM 4618 C C . GLU A 1 574 ? 42.197 -29.579 -3.474 1.00 72.69 574 GLU A C 1
ATOM 4620 O O . GLU A 1 574 ? 42.357 -30.647 -2.888 1.00 72.69 574 GLU A O 1
ATOM 4625 N N . GLU A 1 575 ? 41.527 -28.558 -2.923 1.00 69.56 575 GLU A N 1
ATOM 4626 C CA . GLU A 1 575 ? 41.084 -28.515 -1.517 1.00 69.56 575 GLU A CA 1
ATOM 4627 C C . GLU A 1 575 ? 39.801 -27.676 -1.341 1.00 69.56 575 GLU A C 1
ATOM 4629 O O . GLU A 1 575 ? 39.497 -26.809 -2.159 1.00 69.56 575 GLU A O 1
ATOM 4634 N N . THR A 1 576 ? 39.052 -27.899 -0.256 1.00 68.19 576 THR A N 1
ATOM 4635 C CA . THR A 1 576 ? 37.870 -27.105 0.141 1.00 68.19 576 THR A CA 1
ATOM 4636 C C . THR A 1 576 ? 37.999 -26.650 1.594 1.00 68.19 576 THR A C 1
ATOM 4638 O O . THR A 1 576 ? 38.346 -27.460 2.451 1.00 68.19 576 THR A O 1
ATOM 4641 N N . TYR A 1 577 ? 37.679 -25.389 1.878 1.00 65.69 577 TYR A N 1
ATOM 4642 C CA . TYR A 1 577 ? 37.763 -24.749 3.193 1.00 65.69 577 TYR A CA 1
ATOM 4643 C C . TYR A 1 577 ? 36.374 -24.272 3.651 1.00 65.69 577 TYR A C 1
ATOM 4645 O O . TYR A 1 577 ? 35.646 -23.658 2.867 1.00 65.69 577 TYR A O 1
ATOM 4653 N N . GLU A 1 578 ? 36.027 -24.494 4.922 1.00 58.78 578 GLU A N 1
ATOM 4654 C CA . GLU A 1 578 ? 34.864 -23.898 5.596 1.00 58.78 578 GLU A CA 1
ATOM 4655 C C . GLU A 1 578 ? 35.352 -23.191 6.870 1.00 58.78 578 GLU A C 1
ATOM 4657 O O . GLU A 1 578 ? 35.869 -23.854 7.767 1.00 58.78 578 GLU A O 1
ATOM 4662 N N . ASN A 1 579 ? 35.216 -21.863 6.952 1.00 47.66 579 ASN A N 1
ATOM 4663 C CA . ASN A 1 579 ? 35.557 -21.104 8.159 1.00 47.66 579 ASN A CA 1
ATOM 4664 C C . ASN A 1 579 ? 34.278 -20.652 8.886 1.00 47.66 579 ASN A C 1
ATOM 4666 O O . ASN A 1 579 ? 33.421 -19.992 8.293 1.00 47.66 579 ASN A O 1
ATOM 4670 N N . GLU A 1 580 ? 34.162 -20.984 10.176 1.00 37.91 580 GLU A N 1
ATOM 4671 C CA . GLU A 1 580 ? 33.228 -20.338 11.107 1.00 37.91 580 GLU A CA 1
ATOM 4672 C C . GLU A 1 580 ? 33.932 -19.105 11.691 1.00 37.91 580 GLU A C 1
ATOM 4674 O O . GLU A 1 580 ? 34.867 -19.246 12.478 1.00 37.91 580 GLU A O 1
ATOM 4679 N N . GLU A 1 581 ? 33.545 -17.892 11.288 1.00 34.38 581 GLU A N 1
ATOM 4680 C CA . GLU A 1 581 ? 34.074 -16.684 11.932 1.00 34.38 581 GLU A CA 1
ATOM 4681 C C . GLU A 1 581 ? 33.539 -16.603 13.373 1.00 34.38 581 GLU A C 1
ATOM 4683 O O . GLU A 1 581 ? 32.343 -16.436 13.621 1.00 34.38 581 GLU A O 1
ATOM 4688 N N . GLN A 1 582 ? 34.438 -16.773 14.346 1.00 29.11 582 GLN A N 1
ATOM 4689 C CA . GLN A 1 582 ? 34.174 -16.508 15.757 1.00 29.11 582 GLN A CA 1
ATOM 4690 C C . GLN A 1 582 ? 34.018 -14.996 15.972 1.00 29.11 582 GLN A C 1
ATOM 4692 O O . GLN A 1 582 ? 35.019 -14.292 15.986 1.00 29.11 582 GLN A O 1
ATOM 4697 N N . ARG A 1 583 ? 32.750 -14.589 16.139 1.00 29.16 583 ARG A N 1
ATOM 4698 C CA . ARG A 1 583 ? 32.188 -13.375 16.775 1.00 29.16 583 ARG A CA 1
ATOM 4699 C C . ARG A 1 583 ? 32.930 -12.046 16.654 1.00 29.16 583 ARG A C 1
ATOM 4701 O O . ARG A 1 583 ? 33.988 -11.893 17.301 1.00 29.16 583 ARG A O 1
#

InterPro domains:
  IPR003323 OTU domain [PS50802] (112-332)
  IPR019400 Peptidase C65, otubain [PF10275] (47-331)
  IPR027417 P-loop containing nucleoside triphosphate hydrolase [G3DSA:3.40.50.300] (369-545)
  IPR027417 P-loop containing nucleoside triphosphate hydrolase [SSF52540] (372-551)
  IPR038765 Papain-like cysteine peptidase superfamily [SSF54001] (104-331)
  IPR042467 Peptidase C65, otubain, subdomain 2 [G3DSA:1.20.1300.20] (118-269)
  IPR042468 Peptidase C65, otubain, subdomain 1 [G3DSA:3.30.200.60] (102-331)

pLDDT: mean 74.79, std 21.68, range [23.59, 98.31]

Radius of gyration: 32.67 Å; chains: 1; bounding box: 90×73×101 Å

Secondary structure (DSSP, 8-state):
---------------------------GGG--HHHHHHHHHHHHHHHHHHS-SEEEEEETHHHHHHHHH--HHHHHHHHHHTTS--HHHHHHHHHHHHHHHHHHHHHHHHEEEEEEE--SS-HHHHHHHHHHHHHHHHH--HHHHHHHHHHHHHHHHHHHHTT--GGGTHHHHHHHHHHHHHTSTTSTT---HHHHHHHHH-HHHHHHHHHHHHHHHHHHHHHTHHHHHHHHHHHHS--HHHHIIIIISSTTPPP-HHHHHHHHHHHT--EEEEE-SS----TTS-----EEEE-PPPSS---------SPPPPPSEEEEEETTEEEEEEE-----------------------TTTHHHH-SS---TTT--EEEEEE-TTSSHHHHHHHHHHHHHHHTTT--EEEEE-HHHHTTSPPPPBTT--TT-TTGGGEEEEE--SHHHHHHHHHGGGG-S---SEEEES-GGGG--HHHHHHHTTSTTHHHHHHHHHHHHHHHHHHHHHHHS--EEEEEEE-SSSS-TTHHHHTTT-SEEEEEEE-SSSEEEEEEEESS-SEEEEEEEEEETTEEEEEEEEEEE---

Foldseek 3Di:
DDDDDDYDDDDDDDDPPPPPPDPPPPDPPPDDPVNVVVVLVVVVVVLCVVDFQKADKAWLVVVVVCLVVDPPVRVVVCVVCVVPDDPPVVVVVVLLSVLLNQQSVQVVVWFTIWMFGRQLQLQVLLLVLLLVLVVCLVVLDPVLLVLLLVLLVVLLVLCVVVPDDCVVQVVLSVLSNLSSVQSHPDDPSHDDPVVSVVQSRDPVSVVSPSLSLLSSLLSQCVVPQVVCQVVCCVVPVDGSNVCSVPARNDGSHHDDPSSVLSSCQSSQAKEKEFESGSDFDDPVRDSHTDIDIRGHDDPDPPPPDDDPDDPRDDHSFYWYDDPRHIIGTHTDDDPDDDDDDDDDDDDDDDDDDDPDLCVAPVPPDPPLVQFQEEEEEEAPPQLPQQNLVQVLLVLLVVVPDFAEEEEEAPVVCVVPPHFAAPPDDPPDPSVVRYHYDHDQALVSLLVVLVCLVVDLGDGLEYEYEALLRRQDQVVQCVVVVHNCSSVVSLLVSLVSVQVSQVVNVVNHRYHYYYYHHDDDDDDDPVVSCVVRGQKYWYWDDPVPQKIKTWIDGPPDQKIKIWIWHCPPSHTGTDDIDIDNDDD